Protein AF-A0A382BTF5-F1 (afdb_monomer_lite)

Foldseek 3Di:
DLVLLLCLLVVDAAAAEAQAPDDQVQQDWDAPDVLFIDRAHDQWDLDDQVVSCVSLVLVVLPWDWDFDQFAEWEDEPPLQIQTFGLDLLNSLVSCVVQPVQLSVLRLVVLVLLQLLLLLVSLVVVADDDPPPDCDPVNVVSCVSSVVSCVVPPPVSVVVNVVQQFDALVVVCVVRDDAFSVSQVLLCQLCPFHLDASRHTRSSVSSSVSCRVVNSRHSGTIGTAVGSNVVRVSSVVSSVVSNHHYHYSWAFQAQDDDPLFTQFTATVVGDTDGDRDDDDPDQLCCHVPGHHHPVSDDPVVVVVSVPDDDDGWKDKDKDKFLADDDRRPDDPVSQQYKYWHGSGSVLRVQQSVQLVVQHGHPRFTKIKHFSCVSHVSSHPPRITMMMMITTRHD

Structure (mmCIF, N/CA/C/O backbone):
data_AF-A0A382BTF5-F1
#
_entry.id   AF-A0A382BTF5-F1
#
loop_
_atom_site.group_PDB
_atom_site.id
_atom_site.type_symbol
_atom_site.label_atom_id
_atom_site.label_alt_id
_atom_site.label_comp_id
_atom_site.label_asym_id
_atom_site.label_entity_id
_atom_site.label_seq_id
_atom_site.pdbx_PDB_ins_code
_atom_site.Cartn_x
_atom_site.Cartn_y
_atom_site.Cartn_z
_atom_site.occupancy
_atom_site.B_iso_or_equiv
_atom_site.auth_seq_id
_atom_site.auth_comp_id
_atom_site.auth_asym_id
_atom_site.auth_atom_id
_atom_site.pdbx_PDB_model_num
ATOM 1 N N . MET A 1 1 ? -6.157 -2.955 14.596 1.00 91.81 1 MET A N 1
ATOM 2 C CA . MET A 1 1 ? -5.536 -4.179 15.160 1.00 91.81 1 MET A CA 1
ATOM 3 C C . MET A 1 1 ? -4.130 -3.952 15.722 1.00 91.81 1 MET A C 1
ATOM 5 O O . MET A 1 1 ? -3.915 -4.302 16.877 1.00 91.81 1 MET A O 1
ATOM 9 N N . VAL A 1 2 ? -3.204 -3.320 14.983 1.00 95.25 2 VAL A N 1
ATOM 10 C CA . VAL A 1 2 ? -1.860 -2.943 15.492 1.00 95.25 2 VAL A CA 1
ATOM 11 C C . VAL A 1 2 ? -1.941 -2.179 16.819 1.00 95.25 2 VAL A C 1
ATOM 13 O O . VAL A 1 2 ? -1.365 -2.612 17.810 1.00 95.25 2 VAL A O 1
ATOM 16 N N . THR A 1 3 ? -2.736 -1.106 16.882 1.00 95.75 3 THR A N 1
ATOM 17 C CA . THR A 1 3 ? -2.899 -0.311 18.111 1.00 95.75 3 THR A CA 1
ATOM 18 C C . THR A 1 3 ? -3.416 -1.135 19.289 1.00 95.75 3 THR A C 1
ATOM 20 O O . THR A 1 3 ? -2.867 -1.050 20.382 1.00 95.75 3 THR A O 1
ATOM 23 N N . ALA A 1 4 ? -4.438 -1.968 19.065 1.00 96.38 4 ALA A N 1
ATOM 24 C CA . ALA A 1 4 ? -4.999 -2.836 20.099 1.00 96.38 4 ALA A CA 1
ATOM 25 C C . ALA A 1 4 ? -3.953 -3.826 20.636 1.00 96.38 4 ALA A C 1
ATOM 27 O O . ALA A 1 4 ? -3.799 -3.963 21.845 1.00 96.38 4 ALA A O 1
ATOM 28 N N . SER A 1 5 ? -3.183 -4.434 19.731 1.00 96.25 5 SER A N 1
ATOM 29 C CA . SER A 1 5 ? -2.095 -5.363 20.052 1.00 96.25 5 SER A CA 1
ATOM 30 C C . SER A 1 5 ? -1.003 -4.705 20.893 1.00 96.25 5 SER A C 1
ATOM 32 O O . SER A 1 5 ? -0.577 -5.254 21.905 1.00 96.25 5 SER A O 1
ATOM 34 N N . ILE A 1 6 ? -0.572 -3.499 20.513 1.00 96.12 6 ILE A N 1
ATOM 35 C CA . ILE A 1 6 ? 0.440 -2.747 21.262 1.00 96.12 6 ILE A CA 1
ATOM 36 C C . ILE A 1 6 ? -0.094 -2.390 22.656 1.00 96.12 6 ILE A C 1
ATOM 38 O O . ILE A 1 6 ? 0.585 -2.634 23.650 1.00 96.12 6 ILE A O 1
ATOM 42 N N . LEU A 1 7 ? -1.319 -1.867 22.762 1.00 96.56 7 LEU A N 1
ATOM 43 C CA . LEU A 1 7 ? -1.925 -1.532 24.056 1.00 96.56 7 LEU A CA 1
ATOM 44 C C . LEU A 1 7 ? -2.069 -2.762 24.969 1.00 96.56 7 LEU A C 1
ATOM 46 O O . LEU A 1 7 ? -1.738 -2.667 26.152 1.00 96.56 7 LEU A O 1
ATOM 50 N N . GLY A 1 8 ? -2.501 -3.903 24.422 1.00 96.56 8 GLY A N 1
ATOM 51 C CA . GLY A 1 8 ? -2.577 -5.177 25.143 1.00 96.56 8 GLY A CA 1
ATOM 52 C C . GLY A 1 8 ? -1.206 -5.649 25.629 1.00 96.56 8 GLY A C 1
ATOM 53 O O . GLY A 1 8 ? -1.042 -5.956 26.807 1.00 96.56 8 GLY A O 1
ATOM 54 N N . LYS A 1 9 ? -0.174 -5.570 24.775 1.00 96.00 9 LYS A N 1
ATOM 55 C CA . LYS A 1 9 ? 1.223 -5.865 25.149 1.00 96.00 9 LYS A CA 1
ATOM 56 C C . LYS A 1 9 ? 1.710 -5.007 26.325 1.00 96.00 9 LYS A C 1
ATOM 58 O O . LYS A 1 9 ? 2.467 -5.487 27.162 1.00 96.00 9 LYS A O 1
ATOM 63 N N . TYR A 1 10 ? 1.263 -3.754 26.410 1.00 96.31 10 TYR A N 1
ATOM 64 C CA . TYR A 1 10 ? 1.541 -2.848 27.534 1.00 96.31 10 TYR A CA 1
ATOM 65 C C . TYR A 1 10 ? 0.554 -2.996 28.713 1.00 96.31 10 TYR A C 1
ATOM 67 O O . TYR A 1 10 ? 0.454 -2.103 29.559 1.00 96.31 10 TYR A O 1
ATOM 75 N N . GLY A 1 11 ? -0.179 -4.111 28.786 1.00 96.50 11 GLY A N 1
ATOM 76 C CA . GLY A 1 11 ? -1.021 -4.488 29.923 1.00 96.50 11 GLY A CA 1
ATOM 77 C C . GLY A 1 11 ? -2.346 -3.733 30.022 1.00 96.50 11 GLY A C 1
ATOM 78 O O . GLY A 1 11 ? -2.938 -3.674 31.100 1.00 96.50 11 GLY A O 1
ATOM 79 N N . LYS A 1 12 ? -2.819 -3.100 28.941 1.00 97.62 12 LYS A N 1
ATOM 80 C CA . LYS A 1 12 ? -4.156 -2.488 28.926 1.00 97.62 12 LYS A CA 1
ATOM 81 C C . LYS A 1 12 ? -5.213 -3.548 28.629 1.00 97.62 12 LYS A C 1
ATOM 83 O O . LYS A 1 12 ? -5.021 -4.382 27.753 1.00 97.62 12 LYS A O 1
ATOM 88 N N . LYS A 1 13 ? -6.361 -3.466 29.312 1.00 97.75 13 LYS A N 1
ATOM 89 C CA . LYS A 1 13 ? -7.564 -4.212 28.925 1.00 97.75 13 LYS A CA 1
ATOM 90 C C . LYS A 1 13 ? -8.137 -3.566 27.665 1.00 97.75 13 LYS A C 1
ATOM 92 O O . LYS A 1 13 ? -8.487 -2.387 27.697 1.00 97.75 13 LYS A O 1
ATOM 97 N N . VAL A 1 14 ? -8.188 -4.317 26.570 1.00 98.44 14 VAL A N 1
ATOM 98 C CA . VAL A 1 14 ? -8.596 -3.808 25.256 1.00 98.44 14 VAL A CA 1
ATOM 99 C C . VAL A 1 14 ? -9.674 -4.707 24.672 1.00 98.44 14 VAL A C 1
ATOM 101 O O . VAL A 1 14 ? -9.500 -5.921 24.622 1.00 98.44 14 VAL A O 1
ATOM 104 N N . LEU A 1 15 ? -10.741 -4.079 24.183 1.00 98.38 15 LEU A N 1
ATOM 105 C CA . LEU A 1 15 ? -11.733 -4.686 23.308 1.00 98.38 15 LEU A CA 1
ATOM 106 C C . LEU A 1 15 ? -11.584 -4.069 21.911 1.00 98.38 15 LEU A C 1
ATOM 108 O O . LEU A 1 15 ? -11.608 -2.845 21.767 1.00 98.38 15 LEU A O 1
ATOM 112 N N . LEU A 1 16 ? -11.412 -4.909 20.894 1.00 98.06 16 LEU A N 1
ATOM 113 C CA . LEU A 1 16 ? -11.471 -4.533 19.484 1.00 98.06 16 LEU A CA 1
ATOM 114 C C . LEU A 1 16 ? -12.834 -4.943 18.925 1.00 98.06 16 LEU A C 1
ATOM 116 O O . LEU A 1 16 ? -13.207 -6.111 19.003 1.00 98.06 16 LEU A O 1
ATOM 120 N N . ILE A 1 17 ? -13.543 -3.982 18.339 1.00 98.00 17 ILE A N 1
ATOM 121 C CA . ILE A 1 17 ? -14.877 -4.167 17.764 1.00 98.00 17 ILE A CA 1
ATOM 122 C C . ILE A 1 17 ? -14.762 -4.102 16.236 1.00 98.00 17 ILE A C 1
ATOM 124 O O . ILE A 1 17 ? -14.135 -3.184 15.706 1.00 98.00 17 ILE A O 1
ATOM 128 N N . GLU A 1 18 ? -15.334 -5.086 15.548 1.00 97.31 18 GLU A N 1
ATOM 129 C CA . GLU A 1 18 ? -15.355 -5.222 14.088 1.00 97.31 18 GLU A CA 1
ATOM 130 C C . GLU A 1 18 ? -16.800 -5.459 13.624 1.00 97.31 18 GLU A C 1
ATOM 132 O O . GLU A 1 18 ? -17.512 -6.300 14.184 1.00 97.31 18 GLU A O 1
ATOM 137 N N . SER A 1 19 ? -17.244 -4.710 12.612 1.00 96.94 19 SER A N 1
ATOM 138 C CA . SER A 1 19 ? -18.618 -4.806 12.107 1.00 96.94 19 SER A CA 1
ATOM 139 C C . SER A 1 19 ? -18.817 -6.050 11.249 1.00 96.94 19 SER A C 1
ATOM 141 O O . SER A 1 19 ? -19.874 -6.679 11.308 1.00 96.94 19 SER A O 1
ATOM 143 N N . ARG A 1 20 ? -17.794 -6.445 10.487 1.00 95.38 20 ARG A N 1
ATOM 144 C CA . ARG A 1 20 ? -17.797 -7.676 9.693 1.00 95.38 20 ARG A CA 1
ATOM 145 C C . ARG A 1 20 ? -17.702 -8.905 10.586 1.00 95.38 20 ARG A C 1
ATOM 147 O O . ARG A 1 20 ? -17.399 -8.824 11.774 1.00 95.38 20 ARG A O 1
ATOM 154 N N . ASP A 1 21 ? -17.960 -10.073 10.017 1.00 94.69 21 ASP A N 1
ATOM 155 C CA . ASP A 1 21 ? -17.804 -11.345 10.718 1.00 94.69 21 ASP A CA 1
ATOM 156 C C . ASP A 1 21 ? -16.354 -11.828 10.824 1.00 94.69 21 ASP A C 1
ATOM 158 O O . ASP A 1 21 ? -16.053 -12.643 11.700 1.00 94.69 21 ASP A O 1
ATOM 162 N N . SER A 1 22 ? -15.463 -11.272 10.006 1.00 92.62 22 SER A N 1
ATOM 163 C CA . SER A 1 22 ? -14.023 -11.503 10.029 1.00 92.62 22 SER A CA 1
ATOM 164 C C . SER A 1 22 ? -13.240 -10.195 10.161 1.00 92.62 22 SER A C 1
ATOM 166 O O . SER A 1 22 ? -13.696 -9.123 9.766 1.00 92.62 22 SER A O 1
ATOM 168 N N . VAL A 1 23 ? -12.011 -10.292 10.669 1.00 92.94 23 VAL A N 1
ATOM 169 C CA . VAL A 1 23 ? -11.057 -9.176 10.651 1.00 92.94 23 VAL A CA 1
ATOM 170 C C . VAL A 1 23 ? -10.366 -9.067 9.286 1.00 92.94 23 VAL A C 1
ATOM 172 O O . VAL A 1 23 ? -10.431 -9.974 8.459 1.00 92.94 23 VAL A O 1
ATOM 175 N N . GLY A 1 24 ? -9.666 -7.955 9.061 1.00 88.31 24 GLY A N 1
ATOM 176 C CA . GLY A 1 24 ? -8.710 -7.811 7.956 1.00 88.31 24 GLY A CA 1
ATOM 177 C C . GLY A 1 24 ? -8.897 -6.555 7.122 1.00 88.31 24 GLY A C 1
ATOM 178 O O . GLY A 1 24 ? -7.904 -5.990 6.669 1.00 88.31 24 GLY A O 1
ATOM 179 N N . GLY A 1 25 ? -10.123 -6.045 7.000 1.00 91.38 25 GLY A N 1
ATOM 180 C CA . GLY A 1 25 ? -10.398 -4.819 6.248 1.00 91.38 25 GLY A CA 1
ATOM 181 C C . GLY A 1 25 ? -9.789 -4.867 4.841 1.00 91.38 25 GLY A C 1
ATOM 182 O O . GLY A 1 25 ? -10.071 -5.768 4.060 1.00 91.38 25 GLY A O 1
ATOM 183 N N . LEU A 1 26 ? -8.902 -3.920 4.524 1.00 91.19 26 LEU A N 1
ATOM 184 C CA . LEU A 1 26 ? -8.222 -3.855 3.219 1.00 91.19 26 LEU A CA 1
ATOM 185 C C . LEU A 1 26 ? -7.151 -4.945 3.004 1.00 91.19 26 LEU A C 1
ATOM 187 O O . LEU A 1 26 ? -6.582 -5.037 1.916 1.00 91.19 26 LEU A O 1
ATOM 191 N N . ALA A 1 27 ? -6.846 -5.737 4.031 1.00 93.44 27 ALA A N 1
ATOM 192 C CA . ALA A 1 27 ? -5.962 -6.894 3.955 1.00 93.44 27 ALA A CA 1
ATOM 193 C C . ALA A 1 27 ? -6.744 -8.213 3.856 1.00 93.44 27 ALA A C 1
ATOM 195 O O . ALA A 1 27 ? -6.155 -9.261 4.045 1.00 93.44 27 ALA A O 1
ATOM 196 N N . SER A 1 28 ? -8.058 -8.204 3.621 1.00 93.44 28 SER A N 1
ATOM 197 C CA . SER A 1 28 ? -8.834 -9.443 3.502 1.00 93.44 28 SER A CA 1
ATOM 198 C C . SER A 1 28 ? -8.473 -10.247 2.244 1.00 93.44 28 SER A C 1
ATOM 200 O O . SER A 1 28 ? -8.294 -9.688 1.158 1.00 93.44 28 SER A O 1
ATOM 202 N N . THR A 1 29 ? -8.439 -11.572 2.403 1.00 95.44 29 THR A N 1
ATOM 203 C CA . THR A 1 29 ? -8.397 -12.558 1.317 1.00 95.44 29 THR A CA 1
ATOM 204 C C . THR A 1 29 ? -9.724 -13.309 1.311 1.00 95.44 29 THR A C 1
ATOM 206 O O . THR A 1 29 ? -10.142 -13.802 2.357 1.00 95.44 29 THR A O 1
ATOM 209 N N . GLU A 1 30 ? -10.387 -13.381 0.161 1.00 94.00 30 GLU A N 1
ATOM 210 C CA . GLU A 1 30 ? -11.733 -13.948 0.023 1.00 94.00 30 GLU A CA 1
ATOM 211 C C . GLU A 1 30 ? -11.825 -14.887 -1.176 1.00 94.00 30 GLU A C 1
ATOM 213 O O . GLU A 1 30 ? -11.065 -14.767 -2.136 1.00 94.00 30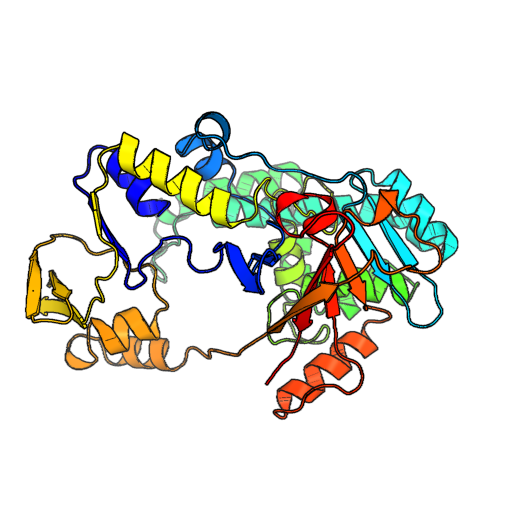 GLU A O 1
ATOM 218 N N . GLU A 1 31 ? -12.765 -15.827 -1.113 1.00 96.25 31 GLU A N 1
ATOM 219 C CA . GLU A 1 31 ? -13.134 -16.669 -2.246 1.00 96.25 31 GLU A CA 1
ATOM 220 C C . GLU A 1 31 ? -14.182 -15.939 -3.094 1.00 96.25 31 GLU A C 1
ATOM 222 O O . GLU A 1 31 ? -15.272 -15.637 -2.612 1.00 96.25 31 GLU A O 1
ATOM 227 N N . PHE A 1 32 ? -13.851 -15.630 -4.350 1.00 95.69 32 PHE A N 1
ATOM 228 C CA . PHE A 1 32 ? -14.731 -14.868 -5.250 1.00 95.69 32 PHE A CA 1
ATOM 229 C C . PHE A 1 32 ? -15.456 -15.753 -6.275 1.00 95.69 32 PHE A C 1
ATOM 231 O O . PHE A 1 32 ? -16.422 -15.323 -6.903 1.00 95.69 32 PHE A O 1
ATOM 238 N N . ALA A 1 33 ? -14.993 -16.991 -6.448 1.00 96.12 33 ALA A N 1
ATOM 239 C CA . ALA A 1 33 ? -15.629 -18.043 -7.234 1.00 96.12 33 ALA A CA 1
ATOM 240 C C . ALA A 1 33 ? -15.206 -19.413 -6.668 1.00 96.12 33 ALA A C 1
ATOM 242 O O . ALA A 1 33 ? -14.161 -19.476 -6.024 1.00 96.12 33 ALA A O 1
ATOM 243 N N . PRO A 1 34 ? -15.946 -20.512 -6.919 1.00 96.56 34 PRO A N 1
ATOM 244 C CA . PRO A 1 34 ? -15.634 -21.821 -6.341 1.00 96.56 34 PRO A CA 1
ATOM 245 C C . PRO A 1 34 ? -14.183 -22.269 -6.583 1.00 96.56 34 PRO A C 1
ATOM 247 O O . PRO A 1 34 ? -13.785 -22.530 -7.721 1.00 96.56 34 PRO A O 1
ATOM 250 N N . GLY A 1 35 ? -13.403 -22.367 -5.507 1.00 96.94 35 GLY A N 1
ATOM 251 C CA . GLY A 1 35 ? -11.984 -22.726 -5.515 1.00 96.94 35 GLY A CA 1
ATOM 252 C C . GLY A 1 35 ? -11.019 -21.597 -5.897 1.00 96.94 35 GLY A C 1
ATOM 253 O O . GLY A 1 35 ? -9.821 -21.857 -5.990 1.00 96.94 35 GLY A O 1
ATOM 254 N N . PHE A 1 36 ? -11.498 -20.369 -6.114 1.00 98.38 36 PHE A N 1
ATOM 255 C CA . PHE A 1 36 ? -10.682 -19.214 -6.496 1.00 98.38 36 PHE A CA 1
ATOM 256 C C . PHE A 1 36 ? -10.678 -18.135 -5.417 1.00 98.38 36 PHE A C 1
ATOM 258 O O . PHE A 1 36 ? -11.720 -17.568 -5.081 1.00 98.38 36 PHE A O 1
ATOM 265 N N . LYS A 1 37 ? -9.484 -17.789 -4.930 1.00 97.94 37 LYS A N 1
ATOM 266 C CA . LYS A 1 37 ? -9.281 -16.750 -3.915 1.00 97.94 37 LYS A CA 1
ATOM 267 C C . LYS A 1 37 ? -8.618 -15.512 -4.501 1.00 97.94 37 LYS A C 1
ATOM 269 O O . LYS A 1 37 ? -7.800 -15.598 -5.414 1.00 97.94 37 LYS A O 1
ATOM 274 N N . CYS A 1 38 ? -8.910 -14.355 -3.926 1.00 96.31 38 CYS A N 1
ATOM 275 C CA . CYS A 1 38 ? -8.203 -13.117 -4.209 1.00 96.31 38 CYS A CA 1
ATOM 276 C C . CYS A 1 38 ? -7.917 -12.337 -2.926 1.00 96.31 38 CYS A C 1
ATOM 278 O O . CYS A 1 38 ? -8.621 -12.457 -1.925 1.00 96.31 38 CYS A O 1
ATOM 280 N N . ASN A 1 39 ? -6.886 -11.495 -2.960 1.00 95.62 39 ASN A N 1
ATOM 281 C CA . ASN A 1 39 ? -6.787 -10.411 -1.992 1.00 95.62 39 ASN A CA 1
ATOM 282 C C . ASN A 1 39 ? -7.714 -9.293 -2.462 1.00 95.62 39 ASN A C 1
ATOM 284 O O . ASN A 1 39 ? -7.592 -8.861 -3.608 1.00 95.62 39 ASN A O 1
ATOM 288 N N . LEU A 1 40 ? -8.609 -8.792 -1.612 1.00 90.88 40 LEU A N 1
ATOM 289 C CA . LEU A 1 40 ? -9.630 -7.846 -2.071 1.00 90.88 40 LEU A CA 1
ATOM 290 C C . LEU A 1 40 ? -9.026 -6.546 -2.618 1.00 90.88 40 LEU A C 1
ATOM 292 O O . LEU A 1 40 ? -9.405 -6.082 -3.689 1.00 90.88 40 LEU A O 1
ATOM 296 N N . ILE A 1 41 ? -8.060 -5.959 -1.904 1.00 91.06 41 ILE A N 1
ATOM 297 C CA . ILE A 1 41 ? -7.582 -4.596 -2.196 1.00 91.06 41 ILE A CA 1
ATOM 298 C C . ILE A 1 41 ? -6.078 -4.529 -2.469 1.00 91.06 41 ILE A C 1
ATOM 300 O O . ILE A 1 41 ? -5.650 -3.786 -3.353 1.00 91.06 41 ILE A O 1
ATOM 304 N N . ASN A 1 42 ? -5.259 -5.256 -1.707 1.00 91.38 42 ASN A N 1
ATOM 305 C CA . ASN A 1 42 ? -3.799 -5.215 -1.818 1.00 91.38 42 ASN A CA 1
ATOM 306 C C . ASN A 1 42 ? -3.251 -6.617 -2.080 1.00 91.38 42 ASN A C 1
ATOM 308 O O . ASN A 1 42 ? -3.437 -7.499 -1.242 1.00 91.38 42 ASN A O 1
ATOM 312 N N . ASP A 1 43 ? -2.543 -6.805 -3.195 1.00 93.38 43 ASP A N 1
ATOM 313 C CA . ASP A 1 43 ? -1.802 -8.048 -3.464 1.00 93.38 43 ASP A CA 1
ATOM 314 C C . ASP A 1 43 ? -0.400 -8.040 -2.850 1.00 93.38 43 ASP A C 1
ATOM 316 O O . ASP A 1 43 ? 0.129 -9.087 -2.480 1.00 93.38 43 ASP A O 1
ATOM 320 N N . THR A 1 44 ? 0.181 -6.848 -2.703 1.00 94.06 44 THR A N 1
ATOM 321 C CA . THR A 1 44 ? 1.536 -6.644 -2.190 1.00 94.06 44 THR A CA 1
ATOM 322 C C . THR A 1 44 ? 1.553 -5.593 -1.092 1.00 94.06 44 THR A C 1
ATOM 324 O O . THR A 1 44 ? 0.759 -4.652 -1.105 1.00 94.06 44 THR A O 1
ATOM 327 N N . ILE A 1 45 ? 2.523 -5.700 -0.194 1.00 93.12 45 ILE A N 1
ATOM 328 C CA . ILE A 1 45 ? 2.848 -4.698 0.815 1.00 93.12 45 ILE A CA 1
ATOM 329 C C . ILE A 1 45 ? 4.122 -3.980 0.373 1.00 93.12 45 ILE A C 1
ATOM 331 O O . ILE A 1 45 ? 5.127 -4.638 0.115 1.00 93.12 45 ILE A O 1
ATOM 335 N N . LYS A 1 46 ? 4.083 -2.645 0.287 1.00 92.25 46 LYS A N 1
ATOM 336 C CA . LYS A 1 46 ? 5.256 -1.827 -0.072 1.00 92.25 46 LYS A CA 1
ATOM 337 C C . LYS A 1 46 ? 6.265 -1.760 1.073 1.00 92.25 46 LYS A C 1
ATOM 339 O O . LYS A 1 46 ? 7.434 -2.070 0.880 1.00 92.25 46 LYS A O 1
ATOM 344 N N . TRP A 1 47 ? 5.794 -1.440 2.277 1.00 92.75 47 TRP A N 1
ATOM 345 C CA . TRP A 1 47 ? 6.600 -1.441 3.495 1.00 92.75 47 TRP A CA 1
ATOM 346 C C . TRP A 1 47 ? 5.727 -1.640 4.742 1.00 92.75 47 TRP A C 1
ATOM 348 O O . TRP A 1 47 ? 4.520 -1.396 4.739 1.00 92.75 47 TRP A O 1
ATOM 358 N N . ILE A 1 48 ? 6.354 -2.108 5.821 1.00 91.06 48 ILE A N 1
ATOM 359 C CA . ILE A 1 48 ? 5.800 -2.119 7.180 1.00 91.06 48 ILE A CA 1
ATOM 360 C C . ILE A 1 48 ? 6.839 -1.435 8.054 1.00 91.06 48 ILE A C 1
ATOM 362 O O . ILE A 1 48 ? 8.010 -1.801 7.985 1.00 91.06 48 ILE A O 1
ATOM 366 N N . ASP A 1 49 ? 6.415 -0.490 8.895 1.00 92.00 49 ASP A N 1
ATOM 367 C CA . ASP A 1 49 ? 7.318 0.180 9.832 1.00 92.00 49 ASP A CA 1
ATOM 368 C C . ASP A 1 49 ? 8.129 -0.863 10.641 1.00 92.00 49 ASP A C 1
ATOM 370 O O . ASP A 1 49 ? 7.536 -1.691 11.356 1.00 92.00 49 ASP A O 1
ATOM 374 N N . PRO A 1 50 ? 9.476 -0.843 10.567 1.00 90.62 50 PRO A N 1
ATOM 375 C CA . PRO A 1 50 ? 10.331 -1.800 11.264 1.00 90.62 50 PRO A CA 1
ATOM 376 C C . PRO A 1 50 ? 10.101 -1.839 12.780 1.00 90.62 50 PRO A C 1
ATOM 378 O O . PRO A 1 50 ? 10.238 -2.894 13.408 1.00 90.62 50 PRO A O 1
ATOM 381 N N . ARG A 1 51 ? 9.700 -0.716 13.388 1.00 91.25 51 ARG A N 1
ATOM 382 C CA . ARG A 1 51 ? 9.367 -0.623 14.817 1.00 91.25 51 ARG A CA 1
ATOM 383 C C . ARG A 1 51 ? 8.113 -1.426 15.129 1.00 91.25 51 ARG A C 1
ATOM 385 O O . ARG A 1 51 ? 8.096 -2.142 16.127 1.00 91.25 51 ARG A O 1
ATOM 392 N N . VAL A 1 52 ? 7.095 -1.354 14.269 1.00 92.06 52 VAL A N 1
ATOM 393 C CA . VAL A 1 52 ? 5.862 -2.145 14.409 1.00 92.06 52 VAL A CA 1
ATOM 394 C C . VAL A 1 52 ? 6.169 -3.627 14.225 1.00 92.06 52 VAL A C 1
ATOM 396 O O . VAL A 1 52 ? 5.787 -4.431 15.076 1.00 92.06 52 VAL A O 1
ATOM 399 N N . LYS A 1 53 ? 6.930 -3.992 13.182 1.00 89.62 53 LYS A N 1
ATOM 400 C CA . LYS A 1 53 ? 7.344 -5.384 12.939 1.00 89.62 53 LYS A CA 1
ATOM 401 C C . LYS A 1 53 ? 8.096 -5.966 14.142 1.00 89.62 53 LYS A C 1
ATOM 403 O O . LYS A 1 53 ? 7.779 -7.068 14.580 1.00 89.62 53 LYS A O 1
ATOM 408 N N . LYS A 1 54 ? 9.026 -5.198 14.725 1.00 89.00 54 LYS A N 1
ATOM 409 C CA . LYS A 1 54 ? 9.778 -5.581 15.932 1.00 89.00 54 LYS A CA 1
ATOM 410 C C . LYS A 1 54 ? 8.897 -5.667 17.180 1.00 89.00 54 LYS A C 1
ATOM 412 O O . LYS A 1 54 ? 9.081 -6.560 18.000 1.00 89.00 54 LYS A O 1
ATOM 417 N N . GLN A 1 55 ? 7.959 -4.739 17.368 1.00 91.62 55 GLN A N 1
ATOM 418 C CA . GLN A 1 55 ? 7.091 -4.739 18.548 1.00 91.62 55 GLN A CA 1
ATOM 419 C C . GLN A 1 55 ? 6.084 -5.890 18.543 1.00 91.62 55 GLN A C 1
ATOM 421 O O . GLN A 1 55 ? 5.763 -6.394 19.621 1.00 91.62 55 GLN A O 1
ATOM 426 N N . LEU A 1 56 ? 5.596 -6.286 17.371 1.00 90.88 56 LEU A N 1
ATOM 427 C CA . LEU A 1 56 ? 4.574 -7.322 17.221 1.00 90.88 56 LEU A CA 1
ATOM 428 C C . LEU A 1 56 ? 5.143 -8.706 16.894 1.00 90.88 56 LEU A C 1
ATOM 430 O O . LEU A 1 56 ? 4.377 -9.653 16.800 1.00 90.88 56 LEU A O 1
ATOM 434 N N . ASP A 1 57 ? 6.461 -8.818 16.709 1.00 86.12 57 ASP A N 1
ATOM 435 C CA . ASP A 1 57 ? 7.167 -10.073 16.425 1.00 86.12 57 ASP A CA 1
ATOM 436 C C . ASP A 1 57 ? 6.459 -10.951 15.373 1.00 86.12 57 ASP A C 1
ATOM 438 O O . ASP A 1 57 ? 6.253 -12.152 15.543 1.00 86.12 57 ASP A O 1
ATOM 442 N N . LEU A 1 58 ? 6.016 -10.316 14.280 1.00 85.19 58 LEU A N 1
ATOM 443 C CA . LEU A 1 58 ? 5.079 -10.919 13.322 1.00 85.19 58 LEU A CA 1
ATOM 444 C C . LEU A 1 58 ? 5.603 -12.225 12.702 1.00 85.19 58 LEU A C 1
ATOM 446 O O . LEU A 1 58 ? 4.808 -13.096 12.355 1.00 85.19 58 LEU A O 1
ATOM 450 N N . GLY A 1 59 ? 6.927 -12.375 12.591 1.00 83.69 59 GLY A N 1
ATOM 451 C CA . GLY A 1 59 ? 7.561 -13.589 12.070 1.00 83.69 59 GLY A CA 1
ATOM 452 C C . GLY A 1 59 ? 7.295 -14.813 12.950 1.00 83.69 59 GLY A C 1
ATOM 453 O O . GLY A 1 59 ? 6.883 -15.851 12.440 1.00 83.69 59 GLY A O 1
ATOM 454 N N . THR A 1 60 ? 7.422 -14.677 14.273 1.00 87.88 60 THR A N 1
ATOM 455 C CA . THR A 1 60 ? 7.136 -15.760 15.234 1.00 87.88 60 THR A CA 1
ATOM 456 C C . THR A 1 60 ? 5.672 -16.204 15.191 1.00 87.88 60 THR A C 1
ATOM 458 O O . THR A 1 60 ? 5.360 -17.359 15.469 1.00 87.88 60 THR A O 1
ATOM 461 N N . TYR A 1 61 ? 4.764 -15.311 14.791 1.00 86.12 61 TYR A N 1
ATOM 462 C CA . TYR A 1 61 ? 3.334 -15.603 14.652 1.00 86.12 61 TYR A CA 1
ATOM 463 C C . TYR A 1 61 ? 2.936 -16.126 13.260 1.00 86.12 61 TYR A C 1
ATOM 465 O O . TYR A 1 61 ? 1.745 -16.323 12.998 1.00 86.12 61 TYR A O 1
ATOM 473 N N . GLY A 1 62 ? 3.917 -16.416 12.398 1.00 85.94 62 GLY A N 1
ATOM 474 C CA . GLY A 1 62 ? 3.719 -17.109 11.125 1.00 85.94 62 GLY A CA 1
ATOM 475 C C . GLY A 1 62 ? 3.515 -16.202 9.911 1.00 85.94 62 GLY A C 1
ATOM 476 O O . GLY A 1 62 ? 3.079 -16.696 8.871 1.00 85.94 62 GLY A O 1
ATOM 477 N N . LEU A 1 63 ? 3.822 -14.902 10.008 1.00 91.88 63 LEU A N 1
ATOM 478 C CA . LEU A 1 63 ? 3.845 -14.038 8.828 1.00 91.88 63 LEU A CA 1
ATOM 479 C C . LEU A 1 63 ? 5.073 -14.353 7.973 1.00 91.88 63 LEU A C 1
ATOM 481 O O . LEU A 1 63 ? 6.196 -13.985 8.322 1.00 91.88 63 LEU A O 1
ATOM 485 N N . GLU A 1 64 ? 4.839 -14.954 6.813 1.00 93.50 64 GLU A N 1
ATOM 486 C CA . GLU A 1 64 ? 5.863 -15.162 5.795 1.00 93.50 64 GLU A CA 1
ATOM 487 C C . GLU A 1 64 ? 5.664 -14.179 4.636 1.00 93.50 64 GLU A C 1
ATOM 489 O O . GLU A 1 64 ? 4.627 -14.170 3.967 1.00 93.50 64 GLU A O 1
ATOM 494 N N . MET A 1 65 ? 6.675 -13.338 4.415 1.00 93.12 65 MET A N 1
ATOM 495 C CA . MET A 1 65 ? 6.714 -12.384 3.309 1.00 93.12 65 MET A CA 1
ATOM 496 C C . MET A 1 65 ? 7.579 -12.961 2.189 1.00 93.12 65 MET A C 1
ATOM 498 O O . MET A 1 65 ? 8.771 -13.195 2.383 1.00 93.12 65 MET A O 1
ATOM 502 N N . VAL A 1 66 ? 6.987 -13.160 1.017 1.00 93.81 66 VAL A N 1
ATOM 503 C CA . VAL A 1 66 ? 7.686 -13.578 -0.198 1.00 93.81 66 VAL A CA 1
ATOM 504 C C . VAL A 1 66 ? 8.094 -12.325 -0.957 1.00 93.81 66 VAL A C 1
ATOM 506 O O . VAL A 1 66 ? 7.256 -11.496 -1.310 1.00 93.81 66 VAL A O 1
ATOM 509 N N . THR A 1 67 ? 9.392 -12.173 -1.188 1.00 92.12 67 THR A N 1
ATOM 510 C CA . THR A 1 67 ? 9.949 -10.998 -1.861 1.00 92.12 67 THR A CA 1
ATOM 511 C C . THR A 1 67 ? 10.649 -11.465 -3.130 1.00 92.12 67 THR A C 1
ATOM 513 O O . THR A 1 67 ? 11.701 -12.090 -3.010 1.00 92.12 67 THR A O 1
ATOM 516 N N . PRO A 1 68 ? 10.069 -11.241 -4.320 1.00 92.12 68 PRO A N 1
ATOM 517 C CA . PRO A 1 68 ? 10.676 -11.696 -5.562 1.00 92.12 68 PRO A CA 1
ATOM 518 C C . PRO A 1 68 ? 11.908 -10.851 -5.905 1.00 92.12 68 PRO A C 1
ATOM 520 O O . PRO A 1 68 ? 11.958 -9.656 -5.604 1.00 92.12 68 PRO A O 1
ATOM 523 N N . ASP A 1 69 ? 12.891 -11.471 -6.560 1.00 95.56 69 ASP A N 1
ATOM 524 C CA . ASP A 1 69 ? 14.056 -10.751 -7.084 1.00 95.56 69 ASP A CA 1
ATOM 525 C C . ASP A 1 69 ? 13.666 -9.831 -8.246 1.00 95.56 69 ASP A C 1
ATOM 527 O O . ASP A 1 69 ? 14.146 -8.702 -8.314 1.00 95.56 69 ASP A O 1
ATOM 531 N N . LEU A 1 70 ? 12.759 -10.289 -9.115 1.00 97.50 70 LEU A N 1
ATOM 532 C CA . LEU A 1 70 ? 12.073 -9.487 -10.129 1.00 97.50 70 LEU A CA 1
ATOM 533 C C . LEU A 1 70 ? 10.828 -8.849 -9.501 1.00 97.50 70 LEU A C 1
ATOM 535 O O . LEU A 1 70 ? 9.815 -9.520 -9.290 1.00 97.50 70 LEU A O 1
ATOM 539 N N . VAL A 1 71 ? 10.902 -7.563 -9.169 1.00 96.44 71 VAL A N 1
ATOM 540 C CA . VAL A 1 71 ? 9.871 -6.871 -8.380 1.00 96.44 71 VAL A CA 1
ATOM 541 C C . VAL A 1 71 ? 8.714 -6.348 -9.223 1.00 96.44 71 VAL A C 1
ATOM 543 O O . VAL A 1 71 ? 7.581 -6.343 -8.738 1.00 96.44 71 VAL A O 1
ATOM 546 N N . GLN A 1 72 ? 8.983 -5.933 -10.464 1.00 98.00 72 GLN A N 1
ATOM 547 C CA . GLN A 1 72 ? 7.959 -5.448 -11.385 1.00 98.00 72 GLN A CA 1
ATOM 548 C C . GLN A 1 72 ? 8.406 -5.573 -12.848 1.00 98.00 72 GLN A C 1
ATOM 550 O O . GLN A 1 72 ? 9.582 -5.395 -13.152 1.00 98.00 72 GLN A O 1
ATOM 555 N N . ILE A 1 73 ? 7.466 -5.812 -13.761 1.00 98.25 73 ILE A N 1
ATOM 556 C CA . ILE A 1 73 ? 7.642 -5.645 -15.207 1.00 98.25 73 ILE A CA 1
ATOM 557 C C . ILE A 1 73 ? 6.714 -4.518 -15.675 1.00 98.25 73 ILE A C 1
ATOM 559 O O . ILE A 1 73 ? 5.490 -4.633 -15.578 1.00 98.25 73 ILE A O 1
ATOM 563 N N . ALA A 1 74 ? 7.290 -3.438 -16.199 1.00 98.12 74 ALA A N 1
ATOM 564 C CA . ALA A 1 74 ? 6.537 -2.387 -16.873 1.00 98.12 74 ALA A CA 1
ATOM 565 C C . ALA A 1 74 ? 6.417 -2.713 -18.362 1.00 98.12 74 ALA A C 1
ATOM 567 O O . ALA A 1 74 ? 7.427 -2.868 -19.046 1.00 98.12 74 ALA A O 1
ATOM 568 N N . LEU A 1 75 ? 5.182 -2.834 -18.833 1.00 96.88 75 LEU A N 1
ATOM 569 C CA . LEU A 1 75 ? 4.812 -3.179 -20.197 1.00 96.88 75 LEU A CA 1
ATOM 570 C C . LEU A 1 75 ? 4.524 -1.911 -21.002 1.00 96.88 75 LEU A C 1
ATOM 572 O O . LEU A 1 75 ? 3.851 -0.992 -20.518 1.00 96.88 75 LEU A O 1
ATOM 576 N N . ASP A 1 76 ? 5.003 -1.912 -22.239 1.00 91.25 76 ASP A N 1
ATOM 577 C CA . ASP A 1 76 ? 4.605 -0.977 -23.285 1.00 91.25 76 ASP A CA 1
ATOM 578 C C . ASP A 1 76 ? 3.457 -1.564 -24.133 1.00 91.25 76 ASP A C 1
ATOM 580 O O . ASP A 1 76 ? 3.002 -2.691 -23.926 1.00 91.25 76 ASP A O 1
ATOM 584 N N . THR A 1 77 ? 2.995 -0.794 -25.111 1.00 84.06 77 THR A N 1
ATOM 585 C CA . THR A 1 77 ? 1.989 -1.161 -26.111 1.00 84.06 77 THR A CA 1
ATOM 586 C C . THR A 1 77 ? 2.551 -1.976 -27.286 1.00 84.06 77 THR A C 1
ATOM 588 O O . THR A 1 77 ? 1.790 -2.705 -27.918 1.00 84.06 77 THR A O 1
ATOM 591 N N . ASP A 1 78 ? 3.870 -1.947 -27.523 1.00 85.75 78 ASP A N 1
ATOM 592 C CA . ASP A 1 78 ? 4.546 -2.597 -28.664 1.00 85.75 78 ASP A CA 1
ATOM 593 C C . ASP A 1 78 ? 5.330 -3.876 -28.286 1.00 85.75 78 ASP A C 1
ATOM 595 O O . ASP A 1 78 ? 6.415 -4.153 -28.805 1.00 85.75 78 ASP A O 1
ATOM 599 N N . ASP A 1 79 ? 4.802 -4.674 -27.349 1.00 84.00 79 ASP A N 1
ATOM 600 C CA . ASP A 1 79 ? 5.431 -5.902 -26.817 1.00 84.00 79 ASP A CA 1
ATOM 601 C C . ASP A 1 79 ? 6.823 -5.697 -26.174 1.00 84.00 79 ASP A C 1
ATOM 603 O O . ASP A 1 79 ? 7.568 -6.657 -25.946 1.00 84.00 79 ASP A O 1
ATOM 607 N N . GLN A 1 80 ? 7.183 -4.449 -25.879 1.00 92.38 80 GLN A N 1
ATOM 608 C CA . GLN A 1 80 ? 8.389 -4.078 -25.147 1.00 92.38 80 GLN A CA 1
ATOM 609 C C . GLN A 1 80 ? 8.121 -4.017 -23.645 1.00 92.38 80 GLN A C 1
ATOM 611 O O . GLN A 1 80 ? 6.989 -3.816 -23.200 1.00 92.38 80 GLN A O 1
ATOM 616 N N . HIS A 1 81 ? 9.173 -4.192 -22.847 1.00 97.19 81 HIS A N 1
ATOM 617 C CA . HIS A 1 81 ? 9.064 -4.075 -21.399 1.00 97.19 81 HIS A CA 1
ATOM 618 C C . HIS A 1 81 ? 10.385 -3.691 -20.725 1.00 97.19 81 HIS A C 1
ATOM 620 O O . HIS A 1 81 ? 11.472 -3.902 -21.271 1.00 97.19 81 HIS A O 1
ATOM 626 N N . ILE A 1 82 ? 10.281 -3.167 -19.502 1.00 98.25 82 ILE A N 1
ATOM 627 C CA . ILE A 1 82 ? 11.398 -2.989 -18.568 1.00 98.25 82 ILE A CA 1
ATOM 628 C C . ILE A 1 82 ? 11.139 -3.853 -17.338 1.00 98.25 82 ILE A C 1
ATOM 630 O O . ILE A 1 82 ? 10.090 -3.761 -16.701 1.00 98.25 82 ILE A O 1
ATOM 634 N N . SER A 1 83 ? 12.117 -4.686 -17.000 1.00 98.38 83 SER A N 1
ATOM 635 C CA . SER A 1 83 ? 12.124 -5.516 -15.802 1.00 98.38 83 SER A CA 1
ATOM 636 C C . SER A 1 83 ? 12.884 -4.812 -14.677 1.00 98.38 83 SER A C 1
ATOM 638 O O . SER A 1 83 ? 14.072 -4.509 -14.804 1.00 98.38 83 SER A O 1
ATOM 640 N N . PHE A 1 84 ? 12.207 -4.585 -13.557 1.00 98.50 84 PHE A N 1
ATOM 641 C CA . PHE A 1 84 ? 12.773 -4.028 -12.337 1.00 98.50 84 PHE A CA 1
ATOM 642 C C . PHE A 1 84 ? 13.121 -5.150 -11.370 1.00 98.50 84 PHE A C 1
ATOM 644 O O . PHE A 1 84 ? 12.278 -5.972 -11.015 1.00 98.50 84 PHE A O 1
ATOM 651 N N . TYR A 1 85 ? 14.360 -5.147 -10.904 1.00 98.38 85 TYR A N 1
ATOM 652 C CA . TYR A 1 85 ? 14.906 -6.115 -9.968 1.00 98.38 85 TYR A CA 1
ATOM 653 C C . TYR A 1 85 ? 15.310 -5.448 -8.654 1.00 98.38 85 TYR A C 1
ATOM 655 O O . TYR A 1 85 ? 15.587 -4.247 -8.596 1.00 98.38 85 TYR A O 1
ATOM 663 N N . ARG A 1 86 ? 15.439 -6.259 -7.601 1.00 97.31 86 ARG A N 1
ATOM 664 C CA . ARG A 1 86 ? 16.075 -5.841 -6.341 1.00 97.31 86 ARG A CA 1
ATOM 665 C C . ARG A 1 86 ? 17.532 -5.436 -6.547 1.00 97.31 86 ARG A C 1
ATOM 667 O O . ARG A 1 86 ? 18.026 -4.530 -5.886 1.00 97.31 86 ARG A O 1
ATOM 674 N N . ASN A 1 87 ? 18.226 -6.112 -7.460 1.00 97.75 87 ASN A N 1
ATOM 675 C CA . ASN A 1 87 ? 19.584 -5.759 -7.833 1.00 97.75 87 ASN A CA 1
ATOM 676 C C . ASN A 1 87 ? 19.568 -4.640 -8.886 1.00 97.75 87 ASN A C 1
ATOM 678 O O . ASN A 1 87 ? 19.121 -4.840 -10.017 1.00 97.75 87 ASN A O 1
ATOM 682 N N . ALA A 1 88 ? 20.119 -3.480 -8.532 1.00 97.88 88 ALA A N 1
ATOM 683 C CA . ALA A 1 88 ? 20.157 -2.321 -9.417 1.00 97.88 88 ALA A CA 1
ATOM 684 C C . ALA A 1 88 ? 20.935 -2.559 -10.728 1.00 97.88 88 ALA A C 1
ATOM 686 O O . ALA A 1 88 ? 20.585 -1.955 -11.736 1.00 97.88 88 ALA A O 1
ATOM 687 N N . ASP A 1 89 ? 21.946 -3.439 -10.752 1.00 98.44 89 ASP A N 1
ATOM 688 C CA . ASP A 1 89 ? 22.653 -3.805 -11.991 1.00 98.44 89 ASP A CA 1
ATOM 689 C C . ASP A 1 89 ? 21.758 -4.575 -12.962 1.00 98.44 89 ASP A C 1
ATOM 691 O O . ASP A 1 89 ? 21.818 -4.346 -14.167 1.00 98.44 89 ASP A O 1
ATOM 695 N N . GLN A 1 90 ? 20.901 -5.464 -12.453 1.00 98.50 90 GLN A N 1
ATOM 696 C CA . GLN A 1 90 ? 19.969 -6.212 -13.299 1.00 98.50 90 GLN A CA 1
ATOM 697 C C . GLN A 1 90 ? 18.897 -5.289 -13.885 1.00 98.50 90 GLN A C 1
ATOM 699 O O . GLN A 1 90 ? 18.573 -5.398 -15.066 1.00 98.50 90 GLN A O 1
ATOM 704 N N . THR A 1 91 ? 18.399 -4.333 -13.095 1.00 98.69 91 THR A N 1
ATOM 705 C CA . THR 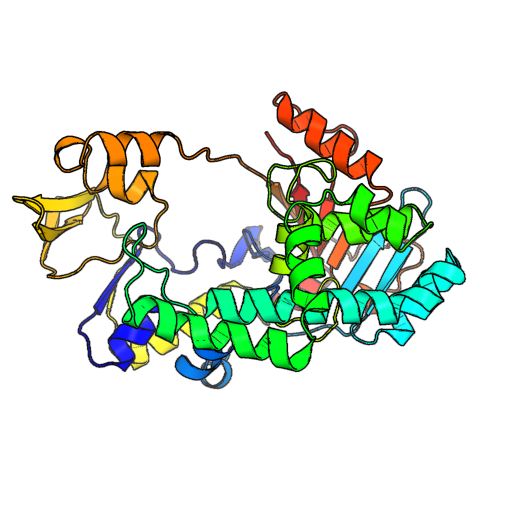A 1 91 ? 17.481 -3.301 -13.598 1.00 98.69 91 THR A CA 1
ATOM 706 C C . THR A 1 91 ? 18.159 -2.418 -14.642 1.00 98.69 91 THR A C 1
ATOM 708 O O . THR A 1 91 ? 17.603 -2.219 -15.717 1.00 98.69 91 THR A O 1
ATOM 711 N N . ALA A 1 92 ? 19.386 -1.952 -14.385 1.00 98.75 92 ALA A N 1
ATOM 712 C CA . ALA A 1 92 ? 20.154 -1.174 -15.357 1.00 98.75 92 ALA A CA 1
ATOM 713 C C . ALA A 1 92 ? 20.369 -1.947 -16.672 1.00 98.75 92 ALA A C 1
ATOM 715 O O . ALA A 1 92 ? 20.200 -1.376 -17.745 1.00 98.75 92 ALA A O 1
ATOM 716 N N . ALA A 1 93 ? 20.656 -3.252 -16.605 1.00 98.62 93 ALA A N 1
ATOM 717 C CA . ALA A 1 93 ? 20.777 -4.107 -17.788 1.00 98.62 93 ALA A CA 1
ATOM 718 C C . ALA A 1 93 ? 19.450 -4.266 -18.555 1.00 98.62 93 ALA A C 1
ATOM 720 O O . ALA A 1 93 ? 19.449 -4.334 -19.783 1.00 98.62 93 ALA A O 1
ATOM 721 N N . SER A 1 94 ? 18.306 -4.293 -17.861 1.00 98.31 94 SER A N 1
ATOM 722 C CA . SER A 1 94 ? 17.002 -4.260 -18.535 1.00 98.31 94 SER A CA 1
ATOM 723 C C . SER A 1 94 ? 16.730 -2.903 -19.189 1.00 98.31 94 SER A C 1
ATOM 725 O O . SER A 1 94 ? 16.130 -2.862 -20.260 1.00 98.31 94 SER A O 1
ATOM 727 N N . ILE A 1 95 ? 17.158 -1.805 -18.562 1.00 98.75 95 ILE A N 1
ATOM 728 C CA . ILE A 1 95 ? 17.000 -0.445 -19.093 1.00 98.75 95 ILE A CA 1
ATOM 729 C C . ILE A 1 95 ? 17.895 -0.224 -20.319 1.00 98.75 95 ILE A C 1
ATOM 731 O O . ILE A 1 95 ? 17.460 0.441 -21.255 1.00 98.75 95 ILE A O 1
ATOM 735 N N . SER A 1 96 ? 19.100 -0.809 -20.375 1.00 98.44 96 SER A N 1
ATOM 736 C CA . SER A 1 96 ? 20.039 -0.600 -21.494 1.00 98.44 96 SER A CA 1
ATOM 737 C C . SER A 1 96 ? 19.522 -1.102 -22.843 1.00 98.44 96 SER A C 1
ATOM 739 O O . SER A 1 96 ? 20.014 -0.679 -23.880 1.00 98.44 96 SER A O 1
ATOM 741 N N . ILE A 1 97 ? 18.502 -1.967 -22.846 1.00 96.25 97 ILE A N 1
ATOM 742 C CA . ILE A 1 97 ? 17.792 -2.372 -24.070 1.00 96.25 97 ILE A CA 1
ATOM 743 C C . ILE A 1 97 ? 17.092 -1.162 -24.722 1.00 96.25 97 ILE A C 1
ATOM 745 O O . ILE A 1 97 ? 16.959 -1.117 -25.942 1.00 96.25 97 ILE A O 1
ATOM 749 N N . HIS A 1 98 ? 16.689 -0.176 -23.912 1.00 96.69 98 HIS A N 1
ATOM 750 C CA . HIS A 1 98 ? 15.936 1.016 -24.318 1.00 96.69 98 HIS A CA 1
ATOM 751 C C . HIS A 1 98 ? 16.787 2.290 -24.328 1.00 96.69 98 HIS A C 1
ATOM 753 O O . HIS A 1 98 ? 16.631 3.121 -25.217 1.00 96.69 98 HIS A O 1
ATOM 759 N N . SER A 1 99 ? 17.689 2.463 -23.353 1.00 98.38 99 SER A N 1
ATOM 760 C CA . SER A 1 99 ? 18.668 3.558 -23.331 1.00 98.38 99 SER A CA 1
ATOM 761 C C . SER A 1 99 ? 19.895 3.213 -22.481 1.00 98.38 99 SER A C 1
ATOM 763 O O . SER A 1 99 ? 19.817 3.024 -21.265 1.00 98.38 99 SER A O 1
ATOM 765 N N . ASP A 1 100 ? 21.071 3.219 -23.114 1.00 98.56 100 ASP A N 1
ATOM 766 C CA . ASP A 1 100 ? 22.367 3.069 -22.438 1.00 98.56 100 ASP A CA 1
ATOM 767 C C . ASP A 1 100 ? 22.662 4.206 -21.452 1.00 98.56 100 ASP A C 1
ATOM 769 O O . ASP A 1 100 ? 23.407 4.029 -20.484 1.00 98.56 100 ASP A O 1
ATOM 773 N N . LYS A 1 101 ? 22.141 5.406 -21.724 1.00 98.56 101 LYS A N 1
ATOM 774 C CA . LYS A 1 101 ? 22.347 6.582 -20.876 1.00 98.56 101 LYS A CA 1
ATOM 775 C C . LYS A 1 101 ? 21.542 6.446 -19.589 1.00 98.56 101 LYS A C 1
ATOM 777 O O . LYS A 1 101 ? 22.112 6.595 -18.508 1.00 98.56 101 LYS A O 1
ATOM 782 N N . ASP A 1 102 ? 20.271 6.075 -19.704 1.00 98.75 102 ASP A N 1
ATOM 783 C CA . ASP A 1 102 ? 19.388 5.873 -18.554 1.00 98.75 102 ASP A CA 1
ATOM 784 C C . ASP A 1 102 ? 19.872 4.707 -17.682 1.00 98.75 102 ASP A C 1
ATOM 786 O O . ASP A 1 102 ? 19.898 4.806 -16.454 1.00 98.75 102 ASP A O 1
ATOM 790 N N . ALA A 1 103 ? 20.364 3.631 -18.307 1.00 98.81 103 ALA A N 1
ATOM 791 C CA . ALA A 1 103 ? 20.962 2.500 -17.601 1.00 98.81 103 ALA A CA 1
ATOM 792 C C . ALA A 1 103 ? 22.158 2.916 -16.728 1.00 98.81 103 ALA A C 1
ATOM 794 O O . ALA A 1 103 ? 22.290 2.461 -15.590 1.00 98.81 103 ALA A O 1
ATOM 795 N N . LYS A 1 104 ? 23.017 3.815 -17.231 1.00 98.69 104 LYS A N 1
ATOM 796 C CA . LYS A 1 104 ? 24.162 4.351 -16.473 1.00 98.69 104 LYS A CA 1
ATOM 797 C C . LYS A 1 104 ? 23.722 5.247 -15.314 1.00 98.69 104 LYS A C 1
ATOM 799 O O . LYS A 1 104 ? 24.381 5.239 -14.277 1.00 98.69 104 LYS A O 1
ATOM 804 N N . ALA A 1 105 ? 22.624 5.986 -15.477 1.00 98.69 105 ALA A N 1
ATOM 805 C CA . ALA A 1 105 ? 22.079 6.875 -14.451 1.00 98.69 105 ALA A CA 1
ATOM 806 C C . ALA A 1 105 ? 21.304 6.128 -13.348 1.00 98.69 105 ALA A C 1
ATOM 808 O O . ALA A 1 105 ? 21.212 6.618 -12.222 1.00 98.69 105 ALA A O 1
ATOM 809 N N . TRP A 1 106 ? 20.781 4.931 -13.638 1.00 98.69 106 TRP A N 1
ATOM 810 C CA . TRP A 1 106 ? 19.837 4.214 -12.774 1.00 98.69 106 TRP A CA 1
ATOM 811 C C . TRP A 1 106 ? 20.291 4.066 -11.316 1.00 98.69 106 TRP A C 1
ATOM 813 O O . TRP A 1 106 ? 19.545 4.387 -10.394 1.00 98.69 106 TRP A O 1
ATOM 823 N N . LYS A 1 107 ? 21.532 3.622 -11.086 1.00 98.38 107 LYS A N 1
ATOM 824 C CA . LYS A 1 107 ? 22.064 3.434 -9.724 1.00 98.38 107 LYS A CA 1
ATOM 825 C C . LYS A 1 107 ? 22.152 4.736 -8.935 1.00 98.38 107 LYS A C 1
ATOM 827 O O . LYS A 1 107 ? 21.892 4.753 -7.732 1.00 98.38 107 LYS A O 1
ATOM 832 N N . GLU A 1 108 ? 22.566 5.814 -9.595 1.00 98.38 108 GLU A N 1
ATOM 833 C CA . GLU A 1 108 ? 22.655 7.126 -8.962 1.00 98.38 108 GLU A CA 1
ATOM 834 C C . GLU A 1 108 ? 21.257 7.641 -8.618 1.00 98.38 108 GLU A C 1
ATOM 836 O O . GLU A 1 108 ? 21.041 8.088 -7.493 1.00 98.38 108 GLU A O 1
ATOM 841 N N . PHE A 1 109 ? 20.292 7.458 -9.522 1.00 98.56 109 PHE A N 1
ATOM 842 C CA . PHE A 1 109 ? 18.890 7.785 -9.282 1.00 98.56 109 PHE A CA 1
ATOM 843 C C . PHE A 1 109 ? 18.306 7.020 -8.086 1.00 98.56 109 PHE A C 1
ATOM 845 O O . PHE A 1 109 ? 17.735 7.634 -7.186 1.00 98.56 109 PHE A O 1
ATOM 852 N N . THR A 1 110 ? 18.475 5.695 -8.007 1.00 98.19 110 THR A N 1
ATOM 853 C CA . THR A 1 110 ? 17.926 4.915 -6.882 1.00 98.19 110 THR A CA 1
ATOM 854 C C . THR A 1 110 ? 18.544 5.318 -5.546 1.00 98.19 110 THR A C 1
ATOM 856 O O . THR A 1 110 ? 17.831 5.413 -4.550 1.00 98.19 110 THR A O 1
ATOM 859 N N . ASN A 1 111 ? 19.846 5.626 -5.525 1.00 97.25 111 ASN A N 1
ATOM 860 C CA . ASN A 1 111 ? 20.515 6.142 -4.329 1.00 97.25 111 ASN A CA 1
ATOM 861 C C . ASN A 1 111 ? 20.030 7.552 -3.969 1.00 97.25 111 ASN A C 1
ATOM 863 O O . ASN A 1 111 ? 19.876 7.868 -2.792 1.00 97.25 111 ASN A O 1
ATOM 867 N N . TYR A 1 112 ? 19.788 8.406 -4.967 1.00 97.62 112 TYR A N 1
ATOM 868 C CA . TYR A 1 112 ? 19.219 9.734 -4.760 1.00 97.62 112 TYR A CA 1
ATOM 869 C C . TYR A 1 112 ? 17.853 9.634 -4.077 1.00 97.62 112 TYR A C 1
ATOM 871 O O . TYR A 1 112 ? 17.655 10.250 -3.032 1.00 97.62 112 TYR A O 1
ATOM 879 N N . ILE A 1 113 ? 16.954 8.797 -4.601 1.00 97.94 113 ILE A N 1
ATOM 880 C CA . ILE A 1 113 ? 15.631 8.562 -4.013 1.00 97.94 113 ILE A CA 1
ATOM 881 C C . ILE A 1 113 ? 15.746 8.002 -2.591 1.00 97.94 113 ILE A C 1
ATOM 883 O O . ILE A 1 113 ? 15.142 8.566 -1.680 1.00 97.94 113 ILE A O 1
ATOM 887 N N . ASP A 1 114 ? 16.560 6.968 -2.368 1.00 96.50 114 ASP A N 1
ATOM 888 C CA . ASP A 1 114 ? 16.763 6.362 -1.043 1.00 96.50 114 ASP A CA 1
ATOM 889 C C . ASP A 1 114 ? 17.316 7.364 -0.010 1.00 96.50 114 ASP A C 1
ATOM 891 O O . ASP A 1 114 ? 16.889 7.427 1.145 1.00 96.50 114 ASP A O 1
ATOM 895 N N . ASN A 1 115 ? 18.218 8.256 -0.418 1.00 96.12 115 ASN A N 1
ATOM 896 C CA . ASN A 1 115 ? 18.707 9.312 0.467 1.00 96.12 115 ASN A CA 1
ATOM 897 C C . ASN A 1 115 ? 17.580 10.255 0.921 1.00 96.12 115 ASN A C 1
ATOM 899 O O . ASN A 1 115 ? 17.565 10.677 2.081 1.00 96.12 115 ASN A O 1
ATOM 903 N N . LEU A 1 116 ? 16.621 10.557 0.041 1.00 97.06 116 LEU A N 1
ATOM 904 C CA . LEU A 1 116 ? 15.470 11.399 0.369 1.00 97.06 116 LEU A CA 1
ATOM 905 C C . LEU A 1 116 ? 14.449 10.673 1.255 1.00 97.06 116 LEU A C 1
ATOM 907 O O . LEU A 1 116 ? 13.899 11.289 2.174 1.00 97.06 116 LEU A O 1
ATOM 911 N N . THR A 1 117 ? 14.216 9.374 1.049 1.00 96.56 117 THR A N 1
ATOM 912 C CA . THR A 1 117 ? 13.252 8.601 1.855 1.00 96.56 117 THR A CA 1
ATOM 913 C C . THR A 1 117 ? 13.656 8.517 3.325 1.00 96.56 117 THR A C 1
ATOM 915 O O . THR A 1 117 ? 12.779 8.597 4.184 1.00 96.56 117 THR A O 1
ATOM 918 N N . HIS A 1 118 ? 14.954 8.513 3.650 1.00 95.12 118 HIS A N 1
ATOM 919 C CA . HIS A 1 118 ? 15.448 8.571 5.035 1.00 95.12 118 HIS A CA 1
ATOM 920 C C . HIS A 1 118 ? 14.896 9.759 5.850 1.00 95.12 118 HIS A C 1
ATOM 922 O O . HIS A 1 118 ? 14.778 9.680 7.079 1.00 95.12 118 HIS A O 1
ATOM 928 N N . PHE A 1 119 ? 14.556 10.878 5.199 1.00 94.75 119 PHE A N 1
ATOM 929 C CA . PHE A 1 119 ? 13.897 11.997 5.873 1.00 94.75 119 PHE A CA 1
ATOM 930 C C . PHE A 1 119 ? 12.437 11.674 6.209 1.00 94.75 119 PHE A C 1
ATOM 932 O O . PHE A 1 119 ? 11.990 11.989 7.313 1.00 94.75 119 PHE A O 1
ATOM 939 N N . LEU A 1 120 ? 11.708 11.026 5.294 1.00 94.56 120 LEU A N 1
ATOM 940 C CA . LEU A 1 120 ? 10.325 10.592 5.513 1.00 94.56 120 LEU A CA 1
ATOM 941 C C . LEU A 1 120 ? 10.253 9.501 6.585 1.00 94.56 120 LEU A C 1
ATOM 943 O O . LEU A 1 120 ? 9.393 9.568 7.458 1.00 94.56 120 LEU A O 1
ATOM 947 N N . GLU A 1 121 ? 11.193 8.554 6.582 1.00 94.69 121 GLU A N 1
ATOM 948 C CA . GLU A 1 121 ? 11.317 7.518 7.613 1.00 94.69 121 GLU A CA 1
ATOM 949 C C . GLU A 1 121 ? 11.388 8.136 9.009 1.00 94.69 121 GLU A C 1
ATOM 951 O O . GLU A 1 121 ? 10.639 7.754 9.906 1.00 94.69 121 GLU A O 1
ATOM 956 N N . LYS A 1 122 ? 12.248 9.145 9.190 1.00 91.81 122 LYS A N 1
ATOM 957 C CA . LYS A 1 122 ? 12.364 9.847 10.470 1.00 91.81 122 LYS A CA 1
ATOM 958 C C . LYS A 1 122 ? 11.151 10.707 10.770 1.00 91.81 122 LYS A C 1
ATOM 960 O O . LYS A 1 122 ? 10.731 10.740 11.921 1.00 91.81 122 LYS A O 1
ATOM 965 N N . LEU A 1 123 ? 10.554 11.348 9.769 1.00 90.81 123 LEU A N 1
ATOM 966 C CA . LEU A 1 123 ? 9.336 12.132 9.953 1.00 90.81 123 LEU A CA 1
ATOM 967 C C . LEU A 1 123 ? 8.174 11.264 10.459 1.00 90.81 123 LEU A C 1
ATOM 969 O O . LEU A 1 123 ? 7.485 11.659 11.397 1.00 90.81 123 LEU A O 1
ATOM 973 N N . TYR A 1 124 ? 7.988 10.067 9.899 1.00 91.44 124 TYR A N 1
ATOM 974 C CA . TYR A 1 124 ? 6.953 9.115 10.323 1.00 91.44 124 TYR A CA 1
ATOM 975 C C . TYR A 1 124 ? 7.234 8.489 11.693 1.00 91.44 124 TYR A C 1
ATOM 977 O O . TYR A 1 124 ? 6.340 7.915 12.324 1.00 91.44 124 TYR A O 1
ATOM 985 N N . GLU A 1 125 ? 8.460 8.622 12.204 1.00 89.56 125 GLU A N 1
ATOM 986 C CA . GLU A 1 125 ? 8.774 8.229 13.570 1.00 89.56 125 GLU A CA 1
ATOM 987 C C . GLU A 1 125 ? 8.245 9.201 14.624 1.00 89.56 125 GLU A C 1
ATOM 989 O O . GLU A 1 125 ? 8.051 8.790 15.774 1.00 89.56 125 GLU A O 1
ATOM 994 N N . LEU A 1 126 ? 8.000 10.455 14.242 1.00 85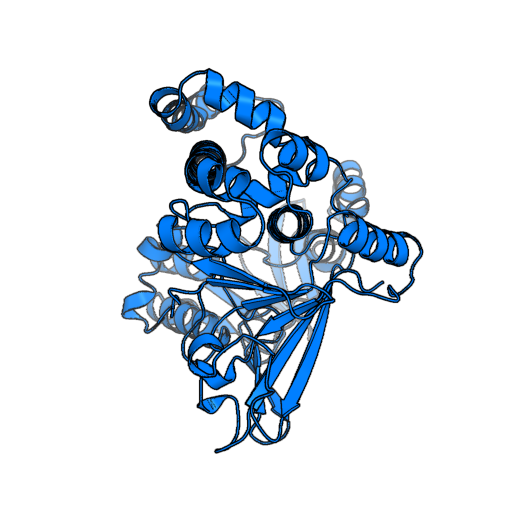.81 126 LEU A N 1
ATOM 995 C CA . LEU A 1 126 ? 7.663 11.532 15.159 1.00 85.81 126 LEU A CA 1
ATOM 996 C C . LEU A 1 126 ? 6.175 11.562 15.488 1.00 85.81 126 LEU A C 1
ATOM 998 O O . LEU A 1 126 ? 5.307 11.463 14.623 1.00 85.81 126 LEU A O 1
ATOM 1002 N N . THR A 1 127 ? 5.876 11.798 16.763 1.00 83.44 127 THR A N 1
ATOM 1003 C CA . THR A 1 127 ? 4.547 12.261 17.162 1.00 83.44 127 THR A CA 1
ATOM 1004 C C . THR A 1 127 ? 4.340 13.659 16.574 1.00 83.44 127 THR A C 1
ATOM 1006 O O . THR A 1 127 ? 5.160 14.535 16.866 1.00 83.44 127 THR A O 1
ATOM 1009 N N . PRO A 1 128 ? 3.274 13.905 15.787 1.00 78.44 128 PRO A N 1
ATOM 1010 C CA . PRO A 1 128 ? 3.023 15.224 15.218 1.00 78.44 128 PRO A CA 1
ATOM 1011 C C . PRO A 1 128 ? 3.003 16.311 16.307 1.00 78.44 128 PRO A C 1
ATOM 1013 O O . PRO A 1 128 ? 2.334 16.122 17.333 1.00 78.44 128 PRO A O 1
ATOM 1016 N N . PRO A 1 129 ? 3.726 17.432 16.128 1.00 72.12 129 PRO A N 1
ATOM 1017 C CA . PRO A 1 129 ? 3.741 18.508 17.109 1.00 72.12 129 PRO A CA 1
ATOM 1018 C C . PRO A 1 129 ? 2.365 19.175 17.188 1.00 72.12 129 PRO A C 1
ATOM 1020 O O . PRO A 1 129 ? 1.619 19.236 16.208 1.00 72.12 129 PRO A O 1
ATOM 1023 N N . LYS A 1 130 ? 2.028 19.717 18.360 1.00 71.75 130 LYS A N 1
ATOM 1024 C CA . LYS A 1 130 ? 0.833 20.550 18.515 1.00 71.75 130 LYS A CA 1
ATOM 1025 C C . LYS A 1 130 ? 1.115 21.916 17.889 1.00 71.75 130 LYS A C 1
ATOM 1027 O O . LYS A 1 130 ? 1.827 22.721 18.473 1.00 71.75 130 LYS A O 1
ATOM 1032 N N . LEU A 1 131 ? 0.597 22.163 16.690 1.00 67.06 131 LEU A N 1
ATOM 1033 C CA . LEU A 1 131 ? 0.699 23.472 16.038 1.00 67.06 131 LEU A CA 1
ATOM 1034 C C . LEU A 1 131 ? -0.399 24.420 16.562 1.00 67.06 131 LEU A C 1
ATOM 1036 O O . LEU A 1 131 ? -1.508 23.943 16.821 1.00 67.06 131 LEU A O 1
ATOM 1040 N N . PRO A 1 132 ? -0.142 25.740 16.692 1.00 62.34 132 PRO A N 1
ATOM 1041 C CA . PRO A 1 132 ? 1.085 26.469 16.331 1.00 62.34 132 PRO A CA 1
ATOM 1042 C C . PRO A 1 132 ? 2.153 26.544 17.442 1.00 62.34 132 PRO A C 1
ATOM 1044 O O . PRO A 1 132 ? 3.257 27.020 17.185 1.00 62.34 132 PRO A O 1
ATOM 1047 N N . ASP A 1 133 ? 1.849 26.082 18.656 1.00 63.88 133 ASP A N 1
ATOM 1048 C CA . ASP A 1 133 ? 2.706 26.258 19.834 1.00 63.88 133 ASP A CA 1
ATOM 1049 C C . ASP A 1 133 ? 3.872 25.253 19.860 1.00 63.88 133 ASP A C 1
ATOM 1051 O O . ASP A 1 133 ? 3.863 24.253 20.581 1.00 63.88 133 ASP A O 1
ATOM 1055 N N . VAL A 1 134 ? 4.911 25.524 19.065 1.00 67.19 134 VAL A N 1
ATOM 1056 C CA . VAL A 1 134 ? 6.158 24.745 19.078 1.00 67.19 134 VAL A CA 1
ATOM 1057 C C . VAL A 1 134 ? 7.014 25.184 20.268 1.00 67.19 134 VAL A C 1
ATOM 1059 O O . VAL A 1 134 ? 7.751 26.167 20.205 1.00 67.19 134 VAL A O 1
ATOM 1062 N N . GLY A 1 135 ? 6.916 24.454 21.376 1.00 74.00 135 GLY A N 1
ATOM 1063 C CA . GLY A 1 135 ? 7.762 24.644 22.547 1.00 74.00 135 GLY A CA 1
ATOM 1064 C C . GLY A 1 135 ? 9.126 23.954 22.431 1.00 74.00 135 GLY A C 1
ATOM 1065 O O . GLY A 1 135 ? 9.461 23.271 21.461 1.00 74.00 135 GLY A O 1
ATOM 1066 N N . LEU A 1 136 ? 9.938 24.091 23.484 1.00 74.94 136 LEU A N 1
ATOM 1067 C CA . LEU A 1 136 ? 11.260 23.451 23.582 1.00 74.94 136 LEU A CA 1
ATOM 1068 C C . LEU A 1 136 ? 11.191 21.915 23.516 1.00 74.94 136 LEU A C 1
ATOM 1070 O O . LEU A 1 136 ? 12.131 21.275 23.045 1.00 74.94 136 LEU A O 1
ATOM 1074 N N . LYS A 1 137 ? 10.092 21.310 23.988 1.00 73.50 137 LYS A N 1
ATOM 1075 C CA . LYS A 1 137 ? 9.891 19.853 23.937 1.00 73.50 137 LYS A CA 1
ATOM 1076 C C . LYS A 1 137 ? 9.655 19.383 22.506 1.00 73.50 137 LYS A C 1
ATOM 1078 O O . LYS A 1 137 ? 10.249 18.391 22.089 1.00 73.50 137 LYS A O 1
ATOM 1083 N N . GLU A 1 138 ? 8.838 20.115 21.758 1.00 72.31 138 GLU A N 1
ATOM 1084 C CA . GLU A 1 138 ? 8.555 19.866 20.349 1.00 72.31 138 GLU A CA 1
ATOM 1085 C C . GLU A 1 138 ? 9.835 20.046 19.514 1.00 72.31 138 GLU A C 1
ATOM 1087 O O . GLU A 1 138 ? 10.184 19.175 18.716 1.00 72.31 138 GLU A O 1
ATOM 1092 N N . ALA A 1 139 ? 10.621 21.093 19.783 1.00 73.00 139 ALA A N 1
ATOM 1093 C CA . ALA A 1 139 ? 11.931 21.287 19.156 1.00 73.00 139 ALA A CA 1
ATOM 1094 C C . ALA A 1 139 ? 12.897 20.120 19.442 1.00 73.00 139 ALA A C 1
ATOM 1096 O O . ALA A 1 139 ? 13.590 19.649 18.539 1.00 73.00 139 ALA A O 1
ATOM 1097 N N . LEU A 1 140 ? 12.911 19.597 20.675 1.00 76.50 140 LEU A N 1
ATOM 1098 C CA . LEU A 1 140 ? 13.729 18.435 21.028 1.00 76.50 140 LEU A CA 1
ATOM 1099 C C . LEU A 1 140 ? 13.260 17.157 20.316 1.00 76.50 140 LEU A C 1
ATOM 1101 O O . LEU A 1 140 ? 14.103 16.360 19.906 1.00 76.50 140 LEU A O 1
ATOM 1105 N N . SER A 1 141 ? 11.949 16.963 20.119 1.00 74.44 141 SER A N 1
ATOM 1106 C CA . SER A 1 141 ? 11.446 15.822 19.337 1.00 74.44 141 SER A CA 1
ATOM 1107 C C . SER A 1 141 ? 11.877 15.869 17.871 1.00 74.44 141 SER A C 1
ATOM 1109 O O . SER A 1 141 ? 12.145 14.823 17.289 1.00 74.44 141 SER A O 1
ATOM 1111 N N . MET A 1 142 ? 12.078 17.062 17.302 1.00 79.44 142 MET A N 1
ATOM 1112 C CA . MET A 1 142 ? 12.581 17.220 15.933 1.00 79.44 142 MET A CA 1
ATOM 1113 C C . MET A 1 142 ? 14.072 16.871 15.788 1.00 79.44 142 MET A C 1
ATOM 1115 O O . MET A 1 142 ? 14.567 16.790 14.666 1.00 79.44 142 MET A O 1
ATOM 1119 N N . ARG A 1 143 ? 14.805 16.600 16.883 1.00 83.44 143 ARG A N 1
ATOM 1120 C CA . ARG A 1 143 ? 16.232 16.226 16.838 1.00 83.44 143 ARG A CA 1
ATOM 1121 C C . ARG A 1 143 ? 16.500 15.003 15.957 1.00 83.44 143 ARG A C 1
ATOM 1123 O O . ARG A 1 143 ? 17.569 14.924 15.360 1.00 83.44 143 ARG A O 1
ATOM 1130 N N . ALA A 1 144 ? 15.551 14.072 15.848 1.00 83.25 144 ALA A N 1
ATOM 1131 C CA . ALA A 1 144 ? 15.688 12.905 14.972 1.00 83.25 144 ALA A CA 1
ATOM 1132 C C . ALA A 1 144 ? 15.839 13.289 13.486 1.00 83.25 144 ALA A C 1
ATOM 1134 O O . ALA A 1 144 ? 16.503 12.573 12.738 1.00 83.25 144 ALA A O 1
ATOM 1135 N N . MET A 1 145 ? 15.315 14.451 13.075 1.00 86.19 145 MET A N 1
ATOM 1136 C CA . MET A 1 145 ? 15.480 14.987 11.717 1.00 86.19 145 MET A CA 1
ATOM 1137 C C . MET A 1 145 ? 16.911 15.463 11.431 1.00 86.19 145 MET A C 1
ATOM 1139 O O . MET A 1 145 ? 17.262 15.650 10.270 1.00 86.19 145 MET A O 1
ATOM 1143 N N . LEU A 1 146 ? 17.769 15.618 12.449 1.00 86.38 146 LEU A N 1
ATOM 1144 C CA . LEU A 1 146 ? 19.188 15.922 12.233 1.00 86.38 146 LEU A CA 1
ATOM 1145 C C . LEU A 1 146 ? 19.953 14.722 11.672 1.00 86.38 146 LEU A C 1
ATOM 1147 O O . LEU A 1 146 ? 20.934 14.913 10.966 1.00 86.38 146 LEU A O 1
ATOM 1151 N N . THR A 1 147 ? 19.531 13.490 11.969 1.00 88.69 147 THR A N 1
ATOM 1152 C CA . THR A 1 147 ? 20.217 12.277 11.502 1.00 88.69 147 THR A CA 1
ATOM 1153 C C . THR A 1 147 ? 20.347 12.214 9.974 1.00 88.69 147 THR A C 1
ATOM 1155 O O . THR A 1 147 ? 21.475 12.062 9.504 1.00 88.69 147 THR A O 1
ATOM 1158 N N . PRO A 1 148 ? 19.272 12.372 9.175 1.00 86.19 148 PRO A N 1
ATOM 1159 C CA . PRO A 1 148 ? 19.397 12.374 7.719 1.00 86.19 148 PRO A CA 1
ATOM 1160 C C . PRO A 1 148 ? 20.179 13.591 7.199 1.00 86.19 148 PRO A C 1
ATOM 1162 O O . PRO A 1 148 ? 20.950 13.444 6.257 1.00 86.19 148 PRO A O 1
ATOM 1165 N N . VAL A 1 149 ? 20.096 14.758 7.855 1.00 88.81 149 VAL A N 1
ATOM 1166 C CA . VAL A 1 149 ? 20.922 15.935 7.505 1.00 88.81 149 VAL A CA 1
ATOM 1167 C C . VAL A 1 149 ? 22.415 15.663 7.718 1.00 88.81 149 VAL A C 1
ATOM 1169 O O . VAL A 1 149 ? 23.235 16.051 6.893 1.00 88.81 149 VAL A O 1
ATOM 1172 N N . LEU A 1 150 ? 22.790 14.983 8.805 1.00 89.12 150 LEU A N 1
ATOM 1173 C CA . LEU A 1 150 ? 24.181 14.606 9.075 1.00 89.12 150 LEU A CA 1
ATOM 1174 C C . LEU A 1 150 ? 24.693 13.543 8.094 1.00 89.12 150 LEU A C 1
ATOM 1176 O O . LEU A 1 150 ? 25.869 13.568 7.745 1.00 89.12 150 LEU A O 1
ATOM 1180 N N . LYS A 1 151 ? 23.825 12.620 7.657 1.00 89.56 151 LYS A N 1
ATOM 1181 C CA . LYS A 1 151 ? 24.173 11.536 6.722 1.00 89.56 151 LYS A CA 1
ATOM 1182 C C . LYS A 1 151 ? 24.318 12.037 5.279 1.00 89.56 151 LYS A C 1
ATOM 1184 O O . LYS A 1 151 ? 25.259 11.643 4.601 1.00 89.56 151 LYS A O 1
ATOM 1189 N N . HIS A 1 152 ? 23.416 12.916 4.839 1.00 88.06 152 HIS A N 1
ATOM 1190 C CA . HIS A 1 152 ? 23.263 13.312 3.428 1.00 88.06 152 HIS A CA 1
ATOM 1191 C C . HIS A 1 152 ? 23.638 14.775 3.145 1.00 88.06 152 HIS A C 1
ATOM 1193 O O . HIS A 1 152 ? 23.600 15.235 2.004 1.00 88.06 152 HIS A O 1
ATOM 1199 N N . GLY A 1 153 ? 24.005 15.528 4.183 1.00 87.19 153 GLY A N 1
ATOM 1200 C CA . GLY A 1 153 ? 24.333 16.948 4.099 1.00 87.19 153 GLY A CA 1
ATOM 1201 C C . GLY A 1 153 ? 23.112 17.858 3.925 1.00 87.19 153 GLY A C 1
ATOM 1202 O O . GLY A 1 153 ? 21.970 17.425 3.767 1.00 87.19 153 GLY A O 1
ATOM 1203 N N . THR A 1 154 ? 23.361 19.170 3.923 1.00 87.88 154 THR A N 1
ATOM 1204 C CA . THR A 1 154 ? 22.321 20.192 3.698 1.00 87.88 154 THR A CA 1
ATOM 1205 C C . THR A 1 154 ? 21.735 20.132 2.291 1.00 87.88 154 THR A C 1
ATOM 1207 O O . THR A 1 154 ? 20.577 20.497 2.102 1.00 87.88 154 THR A O 1
ATOM 1210 N N . ARG A 1 155 ? 22.500 19.624 1.317 1.00 89.50 155 ARG A N 1
ATOM 1211 C CA . ARG A 1 155 ? 22.026 19.403 -0.052 1.00 89.50 155 ARG A CA 1
ATOM 1212 C C . ARG A 1 155 ? 20.864 18.409 -0.096 1.00 89.50 155 ARG A C 1
ATOM 1214 O O . ARG A 1 155 ? 19.868 18.722 -0.729 1.00 89.50 155 ARG A O 1
ATOM 1221 N N . GLY A 1 156 ? 20.925 17.309 0.661 1.00 89.62 156 GLY A N 1
ATOM 1222 C CA . GLY A 1 156 ? 19.819 16.348 0.740 1.00 89.62 156 GLY A CA 1
ATOM 1223 C C . GLY A 1 156 ? 18.514 16.959 1.268 1.00 89.62 156 GLY A C 1
ATOM 1224 O O . GLY A 1 156 ? 17.438 16.623 0.786 1.00 89.62 156 GLY A O 1
ATOM 1225 N N . LEU A 1 157 ? 18.590 17.914 2.204 1.00 90.38 157 LEU A N 1
ATOM 1226 C CA . LEU A 1 157 ? 17.407 18.651 2.667 1.00 90.38 157 LEU A CA 1
ATOM 1227 C C . LEU A 1 157 ? 16.848 19.583 1.581 1.00 90.38 157 LEU A C 1
ATOM 1229 O O . LEU A 1 157 ? 15.634 19.669 1.419 1.00 90.38 157 LEU A O 1
ATOM 1233 N N . VAL A 1 158 ? 17.718 20.280 0.844 1.00 93.69 158 VAL A N 1
ATOM 1234 C CA . VAL A 1 158 ? 17.302 21.125 -0.290 1.00 93.69 158 VAL A CA 1
ATOM 1235 C C . VAL A 1 158 ? 16.639 20.272 -1.370 1.00 93.69 158 VAL A C 1
ATOM 1237 O O . VAL A 1 158 ? 15.567 20.626 -1.850 1.00 93.69 158 VAL A O 1
ATOM 1240 N N . ASP A 1 159 ? 17.234 19.126 -1.692 1.00 95.25 159 ASP A N 1
ATOM 1241 C CA . ASP A 1 159 ? 16.693 18.165 -2.646 1.00 95.25 159 ASP A CA 1
ATOM 1242 C C . ASP A 1 159 ? 15.340 17.611 -2.190 1.00 95.25 159 ASP A C 1
ATOM 1244 O O . ASP A 1 159 ? 14.406 17.572 -2.983 1.00 95.25 159 ASP A O 1
ATOM 1248 N N . LEU A 1 160 ? 15.172 17.287 -0.904 1.00 95.62 160 LEU A N 1
ATOM 1249 C CA . LEU A 1 160 ? 13.877 16.879 -0.357 1.00 95.62 160 LEU A CA 1
ATOM 1250 C C . LEU A 1 160 ? 12.817 17.976 -0.532 1.00 95.62 160 LEU A C 1
ATOM 1252 O O . LEU A 1 160 ? 11.722 17.703 -1.021 1.00 95.62 160 LEU A O 1
ATOM 1256 N N . LEU A 1 161 ? 13.133 19.213 -0.134 1.00 95.06 161 LEU A N 1
ATOM 1257 C CA . LEU A 1 161 ? 12.215 20.353 -0.238 1.00 95.06 161 LEU A CA 1
ATOM 1258 C C . LEU A 1 161 ? 11.857 20.689 -1.692 1.00 95.06 161 LEU A C 1
ATOM 1260 O O . LEU A 1 161 ? 10.805 21.276 -1.931 1.00 95.06 161 LEU A O 1
ATOM 1264 N N . ARG A 1 162 ? 12.718 20.309 -2.640 1.00 96.25 162 ARG A N 1
ATOM 1265 C CA . ARG A 1 162 ? 12.506 20.441 -4.081 1.00 96.25 162 ARG A CA 1
ATOM 1266 C C . ARG A 1 162 ? 11.647 19.306 -4.637 1.00 96.25 162 ARG A C 1
ATOM 1268 O O . ARG A 1 162 ? 10.649 19.587 -5.283 1.00 96.25 162 ARG A O 1
ATOM 1275 N N . VAL A 1 163 ? 11.978 18.049 -4.338 1.00 97.75 163 VAL A N 1
ATOM 1276 C CA . VAL A 1 163 ? 11.302 16.857 -4.887 1.00 97.75 163 VAL A CA 1
ATOM 1277 C C . VAL A 1 163 ? 9.899 16.666 -4.318 1.00 97.75 163 VAL A C 1
ATOM 1279 O O . VAL A 1 163 ? 8.996 16.264 -5.044 1.00 97.75 163 VAL A O 1
ATOM 1282 N N . VAL A 1 164 ? 9.677 16.972 -3.037 1.00 97.31 164 VAL A N 1
ATOM 1283 C CA . VAL A 1 164 ? 8.358 16.828 -2.397 1.00 97.31 164 VAL A CA 1
ATOM 1284 C C . VAL A 1 164 ? 7.237 17.541 -3.166 1.00 97.31 164 VAL A C 1
ATOM 1286 O O . VAL A 1 164 ? 6.217 16.892 -3.381 1.00 97.31 164 VAL A O 1
ATOM 1289 N N . PRO A 1 165 ? 7.364 18.818 -3.580 1.00 97.50 165 PRO A N 1
ATOM 1290 C CA . PRO A 1 165 ? 6.331 19.501 -4.362 1.00 97.50 165 PRO A CA 1
ATOM 1291 C C . PRO A 1 165 ? 6.360 19.209 -5.871 1.00 97.50 165 PRO A C 1
ATOM 1293 O O . PRO A 1 165 ? 5.365 19.516 -6.531 1.00 97.50 165 PRO A O 1
ATOM 1296 N N . MET A 1 166 ? 7.442 18.638 -6.414 1.00 97.88 166 MET A N 1
ATOM 1297 C CA . MET A 1 166 ? 7.599 18.411 -7.857 1.00 97.88 166 MET A CA 1
ATOM 1298 C C . MET A 1 166 ? 6.528 17.488 -8.445 1.00 97.88 166 MET A C 1
ATOM 1300 O O . MET A 1 166 ? 6.011 16.569 -7.792 1.00 97.88 166 MET A O 1
ATOM 1304 N N . MET A 1 167 ? 6.246 17.739 -9.720 1.00 98.44 167 MET A N 1
ATOM 1305 C CA . MET A 1 167 ? 5.515 16.842 -10.607 1.00 98.44 167 MET A CA 1
ATOM 1306 C C . MET A 1 167 ? 6.440 15.702 -11.059 1.00 98.44 167 MET A C 1
ATOM 1308 O O . MET A 1 167 ? 7.664 15.853 -11.092 1.00 98.44 167 MET A O 1
ATOM 1312 N N . MET A 1 168 ? 5.877 14.567 -11.477 1.00 98.44 168 MET A N 1
ATOM 1313 C CA . MET A 1 168 ? 6.692 13.488 -12.044 1.00 98.44 168 MET A CA 1
ATOM 1314 C C . MET A 1 168 ? 7.488 13.887 -13.296 1.00 98.44 168 MET A C 1
ATOM 1316 O O . MET A 1 168 ? 8.673 13.562 -13.315 1.00 98.44 168 MET A O 1
ATOM 1320 N N . PRO A 1 169 ? 6.936 14.585 -14.314 1.00 98.38 169 PRO A N 1
ATOM 1321 C CA . PRO A 1 169 ? 7.717 14.960 -15.495 1.00 98.38 169 PRO A CA 1
ATOM 1322 C C . PRO A 1 169 ? 8.937 15.822 -15.156 1.00 98.38 169 PRO A C 1
ATOM 1324 O O . PRO A 1 169 ? 10.002 15.564 -15.695 1.00 98.38 169 PRO A O 1
ATOM 1327 N N . GLU A 1 170 ? 8.830 16.755 -14.202 1.00 98.12 170 GLU A N 1
ATOM 1328 C CA . GLU A 1 170 ? 9.968 17.589 -13.781 1.00 98.12 170 GLU A CA 1
ATOM 1329 C C . GLU A 1 170 ? 11.110 16.742 -13.218 1.00 98.12 170 GLU A C 1
ATOM 1331 O O . GLU A 1 170 ? 12.274 16.976 -13.525 1.00 98.12 170 GLU A O 1
ATOM 1336 N N . LEU A 1 171 ? 10.780 15.735 -12.401 1.00 98.31 171 LEU A N 1
ATOM 1337 C CA . LEU A 1 171 ? 11.789 14.831 -11.864 1.00 98.31 171 LEU A CA 1
ATOM 1338 C C . LEU A 1 171 ? 12.330 13.916 -12.964 1.00 98.31 171 LEU A C 1
ATOM 1340 O O . LEU A 1 171 ? 13.522 13.654 -13.006 1.00 98.31 171 LEU A O 1
ATOM 1344 N N . MET A 1 172 ? 11.479 13.420 -13.857 1.00 98.44 172 MET A N 1
ATOM 1345 C CA . MET A 1 172 ? 11.899 12.508 -14.919 1.00 98.44 172 MET A CA 1
ATOM 1346 C C . MET A 1 172 ? 12.802 13.184 -15.956 1.00 98.44 172 MET A C 1
ATOM 1348 O O . MET A 1 172 ? 13.765 12.557 -16.390 1.00 98.44 172 MET A O 1
ATOM 1352 N N . ASP A 1 173 ? 12.553 14.450 -16.294 1.00 97.75 173 ASP A N 1
ATOM 1353 C CA . ASP A 1 173 ? 13.353 15.237 -17.247 1.00 97.75 173 ASP A CA 1
ATOM 1354 C C . ASP A 1 173 ? 14.802 15.457 -16.785 1.00 97.75 173 ASP A C 1
ATOM 1356 O O . ASP A 1 173 ? 15.696 15.670 -17.604 1.00 97.75 173 ASP A O 1
ATOM 1360 N N . GLU A 1 174 ? 15.056 15.383 -15.477 1.00 97.69 174 GLU A N 1
ATOM 1361 C CA . GLU A 1 174 ? 16.403 15.505 -14.912 1.00 97.69 174 GLU A CA 1
ATOM 1362 C C . GLU A 1 174 ? 17.239 14.230 -15.057 1.00 97.69 174 GLU A C 1
ATOM 1364 O O . GLU A 1 174 ? 18.469 14.307 -15.027 1.00 97.69 174 GLU A O 1
ATOM 1369 N N . TRP A 1 175 ? 16.592 13.069 -15.195 1.00 98.38 175 TRP A N 1
ATOM 1370 C CA . TRP A 1 175 ? 17.253 11.771 -15.042 1.00 98.38 175 TRP A CA 1
ATOM 1371 C C . TRP A 1 175 ? 17.205 10.891 -16.285 1.00 98.38 175 TRP A C 1
ATOM 1373 O O . TRP A 1 175 ? 18.191 10.205 -16.557 1.00 98.38 175 TRP A O 1
ATOM 1383 N N . PHE A 1 176 ? 16.091 10.884 -17.020 1.00 98.75 176 PHE A N 1
ATOM 1384 C CA . PHE A 1 176 ? 15.819 9.842 -18.009 1.00 98.75 176 PHE A CA 1
ATOM 1385 C C . PHE A 1 176 ? 15.286 10.396 -19.328 1.00 98.75 176 PHE A C 1
ATOM 1387 O O . PHE A 1 176 ? 14.587 11.408 -19.355 1.00 98.75 176 PHE A O 1
ATOM 1394 N N . GLU A 1 177 ? 15.579 9.702 -20.428 1.00 98.00 177 GLU A N 1
ATOM 1395 C CA . GLU A 1 177 ? 15.086 10.042 -21.772 1.00 98.00 177 GLU A CA 1
ATOM 1396 C C . GLU A 1 177 ? 14.121 8.997 -22.351 1.00 98.00 177 GLU A C 1
ATOM 1398 O O . GLU A 1 177 ? 13.274 9.344 -23.173 1.00 98.00 177 GLU A O 1
ATOM 1403 N N . SER A 1 178 ? 14.190 7.740 -21.900 1.00 97.81 178 SER A N 1
ATOM 1404 C CA . SER A 1 178 ? 13.291 6.665 -22.330 1.00 97.81 178 SER A CA 1
ATOM 1405 C C . SER A 1 178 ? 11.859 6.911 -21.852 1.00 97.81 178 SER A C 1
ATOM 1407 O O . SER A 1 178 ? 11.598 6.983 -20.650 1.00 97.81 178 SER A O 1
ATOM 1409 N N . GLU A 1 179 ? 10.904 6.983 -22.783 1.00 97.06 179 GLU A N 1
ATOM 1410 C CA . GLU A 1 179 ? 9.486 7.194 -22.458 1.00 97.06 179 GLU A CA 1
ATOM 1411 C C . GLU A 1 179 ? 8.924 6.091 -21.553 1.00 97.06 179 GLU A C 1
ATOM 1413 O O . GLU A 1 179 ? 8.292 6.402 -20.540 1.00 97.06 179 GLU A O 1
ATOM 1418 N N . LEU A 1 180 ? 9.239 4.825 -21.849 1.00 97.94 180 LEU A N 1
ATOM 1419 C CA . LEU A 1 180 ? 8.792 3.676 -21.061 1.00 97.94 180 LEU A CA 1
ATOM 1420 C C . LEU A 1 180 ? 9.352 3.699 -19.635 1.00 97.94 180 LEU A C 1
ATOM 1422 O O . LEU A 1 180 ? 8.612 3.464 -18.679 1.00 97.94 180 LEU A O 1
ATOM 1426 N N . LEU A 1 181 ? 10.639 4.027 -19.462 1.00 98.56 181 LEU A N 1
ATOM 1427 C CA . LEU A 1 181 ? 11.225 4.152 -18.124 1.00 98.56 181 LEU A CA 1
ATOM 1428 C C . LEU A 1 181 ? 10.586 5.307 -17.349 1.00 98.56 181 LEU A C 1
ATOM 1430 O O . LEU A 1 181 ? 10.207 5.139 -16.188 1.00 98.56 181 LEU A O 1
ATOM 1434 N N . ARG A 1 182 ? 10.429 6.467 -17.996 1.00 98.62 182 ARG A N 1
ATOM 1435 C CA . ARG A 1 182 ? 9.795 7.652 -17.404 1.00 98.62 182 ARG A CA 1
ATOM 1436 C C . ARG A 1 182 ? 8.353 7.356 -16.991 1.00 98.62 182 ARG A C 1
ATOM 1438 O O . ARG A 1 182 ? 7.954 7.738 -15.890 1.00 98.62 182 ARG A O 1
ATOM 1445 N N . GLY A 1 183 ? 7.590 6.640 -17.819 1.00 98.19 183 GLY A N 1
ATOM 1446 C CA . GLY A 1 183 ? 6.240 6.167 -17.508 1.00 98.19 183 GLY A CA 1
ATOM 1447 C C . GLY A 1 183 ? 6.218 5.213 -16.313 1.00 98.19 183 GLY A C 1
ATOM 1448 O O . GLY A 1 183 ? 5.506 5.465 -15.339 1.00 98.19 183 GLY A O 1
ATOM 1449 N N . ALA A 1 184 ? 7.051 4.171 -16.336 1.00 98.00 184 ALA A N 1
ATOM 1450 C CA . ALA A 1 184 ? 7.152 3.183 -15.262 1.00 98.00 184 ALA A CA 1
ATOM 1451 C C . ALA A 1 184 ? 7.508 3.814 -13.905 1.00 98.00 184 ALA A C 1
ATOM 1453 O O . ALA A 1 184 ? 6.822 3.584 -12.908 1.00 98.00 184 ALA A O 1
ATOM 1454 N N . VAL A 1 185 ? 8.519 4.685 -13.867 1.00 98.44 185 VAL A N 1
ATOM 1455 C CA . VAL A 1 185 ? 8.926 5.385 -12.641 1.00 98.44 185 VAL A CA 1
ATOM 1456 C C . VAL A 1 185 ? 7.835 6.356 -12.170 1.00 98.44 185 VAL A C 1
ATOM 1458 O O . VAL A 1 185 ? 7.525 6.413 -10.976 1.00 98.44 185 VAL A O 1
ATOM 1461 N N . SER A 1 186 ? 7.191 7.075 -13.097 1.00 98.44 186 SER A N 1
ATOM 1462 C CA . SER A 1 186 ? 6.086 7.998 -12.789 1.00 98.44 186 SER A CA 1
ATOM 1463 C C . SER A 1 186 ? 4.873 7.303 -12.184 1.00 98.44 186 SER A C 1
ATOM 1465 O O . SER A 1 186 ? 4.194 7.889 -11.337 1.00 98.44 186 SER A O 1
ATOM 1467 N N . ALA A 1 187 ? 4.630 6.044 -12.548 1.00 96.88 187 ALA A N 1
ATOM 1468 C CA . ALA A 1 187 ? 3.539 5.248 -12.007 1.00 96.88 187 ALA A CA 1
ATOM 1469 C C . ALA A 1 187 ? 3.616 5.090 -10.474 1.00 96.88 187 ALA A C 1
ATOM 1471 O O . ALA A 1 187 ? 2.596 5.144 -9.784 1.00 96.88 187 ALA A O 1
ATOM 1472 N N . ALA A 1 188 ? 4.824 5.004 -9.903 1.00 95.81 188 ALA A N 1
ATOM 1473 C CA . ALA A 1 188 ? 4.996 4.979 -8.449 1.00 95.81 188 ALA A CA 1
ATOM 1474 C C . ALA A 1 188 ? 4.616 6.314 -7.780 1.00 95.81 188 ALA A C 1
ATOM 1476 O O . ALA A 1 188 ? 4.089 6.315 -6.667 1.00 95.81 188 ALA A O 1
ATOM 1477 N N . GLY A 1 189 ? 4.817 7.442 -8.468 1.00 96.69 189 GLY A N 1
ATOM 1478 C CA . GLY A 1 189 ? 4.426 8.774 -7.997 1.00 96.69 189 GLY A CA 1
ATOM 1479 C C . GLY A 1 189 ? 2.917 8.997 -7.959 1.00 96.69 189 GLY A C 1
ATOM 1480 O O . GLY A 1 189 ? 2.431 9.840 -7.209 1.00 96.69 189 GLY A O 1
ATOM 1481 N N . ILE A 1 190 ? 2.148 8.200 -8.694 1.00 95.44 190 ILE A N 1
ATOM 1482 C CA . ILE A 1 190 ? 0.683 8.279 -8.711 1.00 95.44 190 ILE A CA 1
ATOM 1483 C C . ILE A 1 190 ? 0.008 7.095 -8.020 1.00 95.44 190 ILE A C 1
ATOM 1485 O O . ILE A 1 190 ? -1.216 7.057 -7.948 1.00 95.44 190 ILE A O 1
ATOM 1489 N N . HIS A 1 191 ? 0.758 6.138 -7.473 1.00 92.75 191 HIS A N 1
ATOM 1490 C CA . HIS A 1 191 ? 0.185 4.921 -6.900 1.00 92.75 191 HIS A CA 1
ATOM 1491 C C . HIS A 1 191 ? -0.902 5.236 -5.853 1.00 92.75 191 HIS A C 1
ATOM 1493 O O . HIS A 1 191 ? -0.640 5.909 -4.851 1.00 92.75 191 HIS A O 1
ATOM 1499 N N . ARG A 1 192 ? -2.123 4.731 -6.095 1.00 87.50 192 ARG A N 1
ATOM 1500 C CA . ARG A 1 192 ? -3.309 4.811 -5.210 1.00 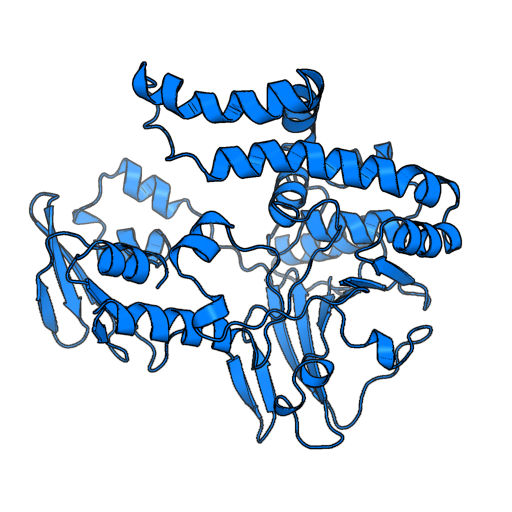87.50 192 ARG A CA 1
ATOM 1501 C C . ARG A 1 192 ? -3.827 6.213 -4.868 1.00 87.50 192 ARG A C 1
ATOM 1503 O O . ARG A 1 192 ? -4.654 6.336 -3.960 1.00 87.50 192 ARG A O 1
ATOM 1510 N N . ILE A 1 193 ? -3.444 7.244 -5.615 1.00 90.81 193 ILE A N 1
ATOM 1511 C CA . ILE A 1 193 ? -4.000 8.598 -5.479 1.00 90.81 193 ILE A CA 1
ATOM 1512 C C . ILE A 1 193 ? -4.834 8.982 -6.707 1.00 90.81 193 ILE A C 1
ATOM 1514 O O . ILE A 1 193 ? -4.629 8.470 -7.801 1.00 90.81 193 ILE A O 1
ATOM 1518 N N . THR A 1 194 ? -5.788 9.901 -6.540 1.00 89.19 194 THR A N 1
ATOM 1519 C CA . THR A 1 194 ? -6.614 10.432 -7.645 1.00 89.19 194 THR A CA 1
ATOM 1520 C C . THR A 1 194 ? -5.974 11.692 -8.245 1.00 89.19 194 THR A C 1
ATOM 1522 O O . THR A 1 194 ? -6.615 12.741 -8.345 1.00 89.19 194 THR A O 1
ATOM 1525 N N . LEU A 1 195 ? -4.679 11.616 -8.555 1.00 92.12 195 LEU A N 1
ATOM 1526 C CA . LEU A 1 195 ? -3.868 12.684 -9.143 1.00 92.12 195 LEU A CA 1
ATOM 1527 C C . LEU A 1 195 ? -2.971 12.084 -10.227 1.00 92.12 195 LEU A C 1
ATOM 1529 O O . LEU A 1 195 ? -2.283 11.110 -9.943 1.00 92.12 195 LEU A O 1
ATOM 1533 N N . GLY A 1 196 ? -2.981 12.672 -11.426 1.00 95.69 196 GLY A N 1
ATOM 1534 C CA . GLY A 1 196 ? -2.099 12.280 -12.528 1.00 95.69 196 GLY A CA 1
ATOM 1535 C C . GLY A 1 196 ? -0.651 12.750 -12.335 1.00 95.69 196 GLY A C 1
ATOM 1536 O O . GLY A 1 196 ? -0.395 13.552 -11.433 1.00 95.69 196 GLY A O 1
ATOM 1537 N N . PRO A 1 197 ? 0.305 12.265 -13.152 1.00 97.62 197 PRO A N 1
ATOM 1538 C CA . PRO A 1 197 ? 1.727 12.592 -13.017 1.00 97.62 197 PRO A CA 1
ATOM 1539 C C . PRO A 1 197 ? 2.058 14.092 -13.066 1.00 97.62 197 PRO A C 1
ATOM 1541 O O . PRO A 1 197 ? 3.079 14.494 -12.511 1.00 97.62 197 PRO A O 1
ATOM 1544 N N . PHE A 1 198 ? 1.215 14.914 -13.704 1.00 97.69 198 PHE A N 1
ATOM 1545 C CA . PHE A 1 198 ? 1.384 16.373 -13.784 1.00 97.69 198 PHE A CA 1
ATOM 1546 C C . PHE A 1 198 ? 0.819 17.119 -12.566 1.00 97.69 198 PHE A C 1
ATOM 1548 O O . PHE A 1 198 ? 0.852 18.348 -12.506 1.00 97.69 198 PHE A O 1
ATOM 1555 N N . ALA A 1 199 ? 0.260 16.416 -11.582 1.00 96.81 199 ALA A N 1
ATOM 1556 C CA . ALA A 1 199 ? -0.159 17.051 -10.345 1.00 96.81 199 ALA A CA 1
ATOM 1557 C C . ALA A 1 199 ? 1.051 17.378 -9.459 1.00 96.81 199 ALA A C 1
ATOM 1559 O O . ALA A 1 199 ? 1.997 16.601 -9.345 1.00 96.81 199 ALA A O 1
ATOM 1560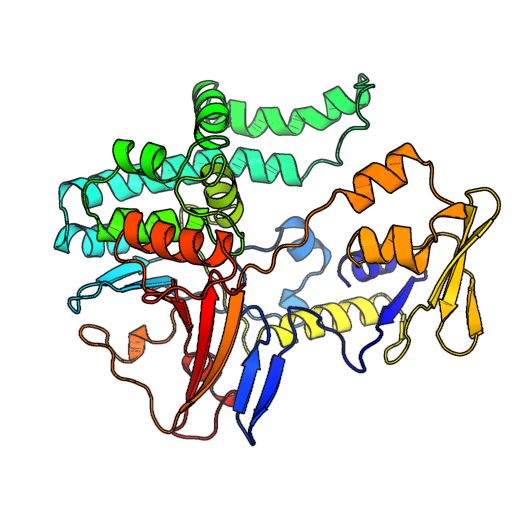 N N . ALA A 1 200 ? 0.984 18.511 -8.761 1.00 96.19 200 ALA A N 1
ATOM 1561 C CA . ALA A 1 200 ? 1.966 18.836 -7.738 1.00 96.19 200 ALA A CA 1
ATOM 1562 C C . ALA A 1 200 ? 1.998 17.757 -6.643 1.00 96.19 200 ALA A C 1
ATOM 1564 O O . ALA A 1 200 ? 0.972 17.170 -6.283 1.00 96.19 200 ALA A O 1
ATOM 1565 N N . ALA A 1 201 ? 3.181 17.563 -6.072 1.00 95.69 201 ALA A N 1
ATOM 1566 C CA . ALA A 1 201 ? 3.458 16.620 -4.997 1.00 95.69 201 ALA A CA 1
ATOM 1567 C C . ALA A 1 201 ? 3.303 15.123 -5.325 1.00 95.69 201 ALA A C 1
ATOM 1569 O O . ALA A 1 201 ? 3.307 14.288 -4.414 1.00 95.69 201 ALA A O 1
ATOM 1570 N N . THR A 1 202 ? 3.264 14.738 -6.603 1.00 97.75 202 THR A N 1
ATOM 1571 C CA . THR A 1 202 ? 3.474 13.330 -6.982 1.00 97.75 202 THR A CA 1
ATOM 1572 C C . THR A 1 202 ? 4.887 12.859 -6.630 1.00 97.75 202 THR A C 1
ATOM 1574 O O . THR A 1 202 ? 5.067 11.689 -6.294 1.00 97.75 202 THR A O 1
ATOM 1577 N N . GLY A 1 203 ? 5.873 13.767 -6.587 1.00 97.88 203 GLY A N 1
ATOM 1578 C CA . GLY A 1 203 ? 7.207 13.487 -6.051 1.00 97.88 203 GLY A CA 1
ATOM 1579 C C . GLY A 1 203 ? 7.194 13.080 -4.571 1.00 97.88 203 GLY A C 1
ATOM 1580 O O . GLY A 1 203 ? 7.884 12.139 -4.187 1.00 97.88 203 GLY A O 1
ATOM 1581 N N . TYR A 1 204 ? 6.343 13.681 -3.728 1.00 97.44 204 TYR A N 1
ATOM 1582 C CA . TYR A 1 204 ? 6.149 13.198 -2.353 1.00 97.44 204 TYR A CA 1
ATOM 1583 C C . TYR A 1 204 ? 5.596 11.772 -2.313 1.00 97.44 204 TYR A C 1
ATOM 1585 O O . TYR A 1 204 ? 6.094 10.944 -1.549 1.00 97.44 204 TYR A O 1
ATOM 1593 N N . ASN A 1 205 ? 4.572 11.475 -3.120 1.00 97.00 205 ASN A N 1
ATOM 1594 C CA . ASN A 1 205 ? 3.991 10.136 -3.130 1.00 97.00 205 ASN A CA 1
ATOM 1595 C C . ASN A 1 205 ? 5.013 9.097 -3.621 1.00 97.00 205 ASN A C 1
ATOM 1597 O O . ASN A 1 205 ? 5.119 8.044 -3.001 1.00 97.00 205 ASN A O 1
ATOM 1601 N N . LEU A 1 206 ? 5.837 9.426 -4.627 1.00 98.00 206 LEU A N 1
ATOM 1602 C CA . LEU A 1 206 ? 6.976 8.607 -5.059 1.00 98.00 206 LEU A CA 1
ATOM 1603 C C . LEU A 1 206 ? 7.878 8.243 -3.871 1.00 98.00 206 LEU A C 1
ATOM 1605 O O . LEU A 1 206 ? 8.144 7.063 -3.648 1.00 98.00 206 LEU A O 1
ATOM 1609 N N . LEU A 1 207 ? 8.311 9.240 -3.089 1.00 97.81 207 LEU A N 1
ATOM 1610 C CA . LEU A 1 207 ? 9.152 9.019 -1.910 1.00 97.81 207 LEU A CA 1
ATOM 1611 C C . LEU A 1 207 ? 8.428 8.169 -0.857 1.00 97.81 207 LEU A C 1
ATOM 1613 O O . LEU A 1 207 ? 9.010 7.226 -0.329 1.00 97.81 207 LEU A O 1
ATOM 1617 N N . HIS A 1 208 ? 7.149 8.443 -0.585 1.00 96.75 208 HIS A N 1
ATOM 1618 C CA . HIS A 1 208 ? 6.335 7.671 0.360 1.00 96.75 208 HIS A CA 1
ATOM 1619 C C . HIS A 1 208 ? 6.235 6.182 -0.020 1.00 96.75 208 HIS A C 1
ATOM 1621 O O . HIS A 1 208 ? 6.288 5.320 0.862 1.00 96.75 208 HIS A O 1
ATOM 1627 N N . GLN A 1 209 ? 6.130 5.858 -1.315 1.00 95.56 209 GLN A N 1
ATOM 1628 C CA . GLN A 1 209 ? 6.101 4.464 -1.775 1.00 95.56 209 GLN A CA 1
ATOM 1629 C C . GLN A 1 209 ? 7.452 3.739 -1.606 1.00 95.56 209 GLN A C 1
ATOM 1631 O O . GLN A 1 209 ? 7.467 2.509 -1.602 1.00 95.56 209 GLN A O 1
ATOM 1636 N N . HIS A 1 210 ? 8.560 4.474 -1.443 1.00 96.56 210 HIS A N 1
ATOM 1637 C CA . HIS A 1 210 ? 9.931 3.943 -1.376 1.00 96.56 210 HIS A CA 1
ATOM 1638 C C . HIS A 1 210 ? 10.581 4.038 0.016 1.00 96.56 210 HIS A C 1
ATOM 1640 O O . HIS A 1 210 ? 11.768 3.747 0.176 1.00 96.56 210 HIS A O 1
ATOM 1646 N N . VAL A 1 211 ? 9.819 4.416 1.041 1.00 96.00 211 VAL A N 1
ATOM 1647 C CA . VAL A 1 211 ? 10.259 4.356 2.444 1.00 96.00 211 VAL A CA 1
ATOM 1648 C C . VAL A 1 211 ? 10.651 2.916 2.801 1.00 96.00 211 VAL A C 1
ATOM 1650 O O . VAL A 1 211 ? 9.909 1.984 2.487 1.00 96.00 211 VAL A O 1
ATOM 1653 N N . TYR A 1 212 ? 11.806 2.728 3.453 1.00 95.12 212 TYR A N 1
ATOM 1654 C CA . TYR A 1 212 ? 12.371 1.417 3.806 1.00 95.12 212 TYR A CA 1
ATOM 1655 C C . TYR A 1 212 ? 12.580 0.461 2.616 1.00 95.12 212 TYR A C 1
ATOM 1657 O O . TYR A 1 212 ? 12.517 -0.758 2.788 1.00 95.12 212 TYR A O 1
ATOM 1665 N N . SER A 1 213 ? 12.777 0.990 1.403 1.00 93.50 213 SER A N 1
ATOM 1666 C CA . SER A 1 213 ? 12.982 0.164 0.205 1.00 93.50 213 SER A CA 1
ATOM 1667 C C . SER A 1 213 ? 14.430 -0.290 -0.007 1.00 93.50 213 SER A C 1
ATOM 1669 O O . SER A 1 213 ? 14.647 -1.209 -0.795 1.00 93.50 213 SER A O 1
ATOM 1671 N N . ASP A 1 214 ? 15.400 0.308 0.693 1.00 92.81 214 ASP A N 1
ATOM 1672 C CA . ASP A 1 214 ? 16.836 0.017 0.574 1.00 92.81 214 ASP A CA 1
ATOM 1673 C C . ASP A 1 214 ? 17.319 0.079 -0.892 1.00 92.81 214 ASP A C 1
ATOM 1675 O O . ASP A 1 214 ? 17.836 -0.895 -1.445 1.00 92.81 214 ASP A O 1
ATOM 1679 N N . CYS A 1 215 ? 17.093 1.222 -1.547 1.00 94.75 215 CYS A N 1
ATOM 1680 C CA . CYS A 1 215 ? 17.341 1.472 -2.978 1.00 94.75 215 CYS A CA 1
ATOM 1681 C C . CYS A 1 215 ? 16.552 0.593 -3.977 1.00 94.75 215 CYS A C 1
ATOM 1683 O O . CYS A 1 215 ? 16.752 0.729 -5.188 1.00 94.75 215 CYS A O 1
ATOM 1685 N N . VAL A 1 216 ? 15.655 -0.295 -3.532 1.00 95.81 216 VAL A N 1
ATOM 1686 C CA . VAL A 1 216 ? 14.840 -1.122 -4.437 1.00 95.81 216 VAL A CA 1
ATOM 1687 C C . VAL A 1 216 ? 13.649 -0.324 -4.959 1.00 95.81 216 VAL A C 1
ATOM 1689 O O . VAL A 1 216 ? 12.668 -0.086 -4.253 1.00 95.81 216 VAL A O 1
ATOM 1692 N N . PHE A 1 217 ? 13.692 0.038 -6.237 1.00 94.62 217 PHE A N 1
ATOM 1693 C CA . PHE A 1 217 ? 12.566 0.701 -6.885 1.00 94.62 217 PHE A CA 1
ATOM 1694 C C . PHE A 1 217 ? 11.386 -0.262 -7.079 1.00 94.62 217 PHE A C 1
ATOM 1696 O O . PHE A 1 217 ? 11.592 -1.446 -7.331 1.00 94.62 217 PHE A O 1
ATOM 1703 N N . HIS A 1 218 ? 10.151 0.225 -6.942 1.00 94.25 218 HIS A N 1
ATOM 1704 C CA . HIS A 1 218 ? 8.925 -0.587 -6.998 1.00 94.25 218 HIS A CA 1
ATOM 1705 C C . HIS A 1 218 ? 8.828 -1.723 -5.961 1.00 94.25 218 HIS A C 1
ATOM 1707 O O . HIS A 1 218 ? 8.020 -2.637 -6.142 1.00 94.25 218 HIS A O 1
ATOM 1713 N N . ASN A 1 219 ? 9.579 -1.648 -4.851 1.00 92.75 219 ASN A N 1
ATOM 1714 C CA . ASN A 1 219 ? 9.622 -2.683 -3.812 1.00 92.75 219 ASN A CA 1
ATOM 1715 C C . ASN A 1 219 ? 8.230 -3.258 -3.484 1.00 92.75 219 ASN A C 1
ATOM 1717 O O . ASN A 1 219 ? 7.271 -2.523 -3.238 1.00 92.75 219 ASN A O 1
ATOM 1721 N N . ALA A 1 220 ? 8.114 -4.583 -3.512 1.00 92.12 220 ALA A N 1
ATOM 1722 C CA . ALA A 1 220 ? 6.849 -5.284 -3.361 1.00 92.12 220 ALA A CA 1
ATOM 1723 C C . ALA A 1 220 ? 7.056 -6.591 -2.595 1.00 92.12 220 ALA A C 1
ATOM 1725 O O . ALA A 1 220 ? 7.879 -7.427 -2.967 1.00 92.12 220 ALA A O 1
ATOM 1726 N N . HIS A 1 221 ? 6.277 -6.775 -1.532 1.00 94.56 221 HIS A N 1
ATOM 1727 C CA . HIS A 1 221 ? 6.281 -7.996 -0.739 1.00 94.56 221 HIS A CA 1
ATOM 1728 C C . HIS A 1 221 ? 4.924 -8.685 -0.821 1.00 94.56 221 HIS A C 1
ATOM 1730 O O . HIS A 1 221 ? 3.905 -8.124 -0.412 1.00 94.56 221 HIS A O 1
ATOM 1736 N N . PHE A 1 222 ? 4.907 -9.917 -1.310 1.00 96.44 222 PHE A N 1
ATOM 1737 C CA . PHE A 1 222 ? 3.736 -10.780 -1.256 1.00 96.44 222 PHE A CA 1
ATOM 1738 C C . PHE A 1 222 ? 3.660 -11.463 0.107 1.00 96.44 222 PHE A C 1
ATOM 1740 O O . PHE A 1 222 ? 4.670 -11.646 0.785 1.00 96.44 222 PHE A O 1
ATOM 1747 N N . ILE A 1 223 ? 2.460 -11.862 0.516 1.00 95.69 223 ILE A N 1
ATOM 1748 C CA . ILE A 1 223 ? 2.264 -12.652 1.732 1.00 95.69 223 ILE A CA 1
ATOM 1749 C C . ILE A 1 223 ? 1.910 -14.080 1.336 1.00 95.69 223 ILE A C 1
ATOM 1751 O O . ILE A 1 223 ? 0.996 -14.286 0.528 1.00 95.69 223 ILE A O 1
ATOM 1755 N N . ARG A 1 224 ? 2.611 -15.065 1.915 1.00 95.25 224 ARG A N 1
ATOM 1756 C CA . ARG A 1 224 ? 2.236 -16.470 1.736 1.00 95.25 224 ARG A CA 1
ATOM 1757 C C . ARG A 1 224 ? 0.859 -16.713 2.357 1.00 95.25 224 ARG A C 1
ATOM 1759 O O . ARG A 1 224 ? 0.624 -16.373 3.519 1.00 95.25 224 ARG A O 1
ATOM 1766 N N . GLY A 1 225 ? -0.037 -17.305 1.573 1.00 93.56 225 GLY A N 1
ATOM 1767 C CA . GLY A 1 225 ? -1.446 -17.504 1.913 1.00 93.56 225 GLY A CA 1
ATOM 1768 C C . GLY A 1 225 ? -2.324 -16.262 1.720 1.00 93.56 225 GLY A C 1
ATOM 1769 O O . GLY A 1 225 ? -3.484 -16.280 2.121 1.00 93.56 225 GLY A O 1
ATOM 1770 N N . GLY A 1 226 ? -1.801 -15.187 1.117 1.00 94.94 226 GLY A N 1
ATOM 1771 C CA . GLY A 1 226 ? -2.546 -13.947 0.888 1.00 94.94 226 GLY A CA 1
ATOM 1772 C C . GLY A 1 226 ? -2.413 -12.910 1.995 1.00 94.94 226 GLY A C 1
ATOM 1773 O O . GLY A 1 226 ? -1.963 -13.195 3.106 1.00 94.94 226 GLY A O 1
ATOM 1774 N N . THR A 1 227 ? -2.829 -11.676 1.707 1.00 94.75 227 THR A N 1
ATOM 1775 C CA . THR A 1 227 ? -2.756 -10.572 2.676 1.00 94.75 227 THR A CA 1
ATOM 1776 C C . THR A 1 227 ? -3.663 -10.787 3.888 1.00 94.75 227 THR A C 1
ATOM 1778 O O . THR A 1 227 ? -3.354 -10.261 4.959 1.00 94.75 227 THR A O 1
ATOM 1781 N N . GLY A 1 228 ? -4.671 -11.663 3.792 1.00 94.19 228 GLY A N 1
ATOM 1782 C CA . GLY A 1 228 ? -5.484 -12.108 4.927 1.00 94.19 228 GLY A CA 1
ATOM 1783 C C . GLY A 1 228 ? -4.639 -12.716 6.041 1.00 94.19 228 GLY A C 1
ATOM 1784 O O . GLY A 1 228 ? -4.907 -12.492 7.220 1.00 94.19 228 GLY A O 1
ATOM 1785 N N . ASN A 1 229 ? -3.536 -13.381 5.692 1.00 94.12 229 ASN A N 1
ATOM 1786 C CA . ASN A 1 229 ? -2.634 -13.970 6.673 1.00 94.12 229 ASN A CA 1
ATOM 1787 C C . ASN A 1 229 ? -1.889 -12.908 7.513 1.00 94.12 229 ASN A C 1
ATOM 1789 O O . ASN A 1 229 ? -1.537 -13.168 8.666 1.00 94.12 229 ASN A O 1
ATOM 1793 N N . LEU A 1 230 ? -1.712 -11.675 7.008 1.00 93.75 230 LEU A N 1
ATOM 1794 C CA . LEU A 1 230 ? -1.234 -10.557 7.835 1.00 93.75 230 LEU A CA 1
ATOM 1795 C C . LEU A 1 230 ? -2.252 -10.214 8.925 1.00 93.75 230 LEU A C 1
ATOM 1797 O O . LEU A 1 230 ? -1.877 -10.028 10.086 1.00 93.75 230 LEU A O 1
ATOM 1801 N N . ALA A 1 231 ? -3.533 -10.140 8.562 1.00 92.81 231 ALA A N 1
ATOM 1802 C CA . ALA A 1 231 ? -4.597 -9.874 9.518 1.00 92.81 231 ALA A CA 1
ATOM 1803 C C . ALA A 1 231 ? -4.713 -10.998 10.557 1.00 92.81 231 ALA A C 1
ATOM 1805 O O . ALA A 1 231 ? -4.787 -10.715 11.751 1.00 92.81 231 ALA A O 1
ATOM 1806 N N . GLU A 1 232 ? -4.634 -12.255 10.124 1.00 93.69 232 GLU A N 1
ATOM 1807 C CA . GLU A 1 232 ? -4.660 -13.422 11.010 1.00 93.69 232 GLU A CA 1
ATOM 1808 C C . GLU A 1 232 ? -3.449 -13.478 11.949 1.00 93.69 232 GLU A C 1
ATOM 1810 O O . GLU A 1 232 ? -3.592 -13.767 13.137 1.00 93.69 232 GLU A O 1
ATOM 1815 N N . THR A 1 233 ? -2.252 -13.142 11.465 1.00 94.50 233 THR A N 1
ATOM 1816 C CA . THR A 1 233 ? -1.050 -13.045 12.312 1.00 94.50 233 THR A CA 1
ATOM 1817 C C . THR A 1 233 ? -1.244 -11.991 13.401 1.00 94.50 233 THR A C 1
ATOM 1819 O O . THR A 1 233 ? -1.006 -12.251 14.583 1.00 94.50 233 THR A O 1
ATOM 1822 N N . LEU A 1 234 ? -1.725 -10.805 13.020 1.00 95.00 234 LEU A N 1
ATOM 1823 C CA . LEU A 1 234 ? -2.023 -9.730 13.963 1.00 95.00 234 LEU A CA 1
ATOM 1824 C C . LEU A 1 234 ? -3.123 -10.127 14.957 1.00 95.00 234 LEU A C 1
ATOM 1826 O O . LEU A 1 234 ? -3.038 -9.765 16.129 1.00 95.00 234 LEU A O 1
ATOM 1830 N N . LEU A 1 235 ? -4.124 -10.893 14.519 1.00 95.12 235 LEU A N 1
ATOM 1831 C CA . LEU A 1 235 ? -5.189 -11.411 15.373 1.00 95.12 235 LEU A CA 1
ATOM 1832 C C . LEU A 1 235 ? -4.642 -12.397 16.411 1.00 95.12 235 LEU A C 1
ATOM 1834 O O . LEU A 1 235 ? -4.980 -12.292 17.591 1.00 95.12 235 LEU A O 1
ATOM 1838 N N . LYS A 1 236 ? -3.784 -13.334 15.991 1.00 95.12 236 LYS A N 1
ATOM 1839 C CA . LYS A 1 236 ? -3.120 -14.292 16.890 1.00 95.12 236 LYS A CA 1
ATOM 1840 C C . LYS A 1 236 ? -2.290 -13.567 17.946 1.00 95.12 236 LYS A C 1
ATOM 1842 O O . LYS A 1 236 ? -2.409 -13.889 19.127 1.00 95.12 236 LYS A O 1
ATOM 1847 N N . PHE A 1 237 ? -1.512 -12.562 17.537 1.00 95.81 237 PHE A N 1
ATOM 1848 C CA . PHE A 1 237 ? -0.755 -11.733 18.472 1.00 95.81 237 PHE A CA 1
ATOM 1849 C C . PHE A 1 237 ? -1.680 -10.970 19.429 1.00 95.81 237 PHE A C 1
ATOM 1851 O O . PHE A 1 237 ? -1.465 -10.976 20.635 1.00 95.81 237 PHE A O 1
ATOM 1858 N N . ALA A 1 238 ? -2.736 -10.327 18.922 1.00 96.25 238 ALA A N 1
ATOM 1859 C CA . ALA A 1 238 ? -3.677 -9.582 19.758 1.00 96.25 238 ALA A CA 1
ATOM 1860 C C . ALA A 1 238 ? -4.284 -10.479 20.852 1.00 96.25 238 ALA A C 1
ATOM 1862 O O . ALA A 1 238 ? -4.302 -10.104 22.026 1.00 96.25 238 ALA A O 1
ATOM 1863 N N . LYS A 1 239 ? -4.707 -11.695 20.484 1.00 95.88 239 LYS A N 1
ATOM 1864 C CA . LYS A 1 239 ? -5.239 -12.686 21.428 1.00 95.88 239 LYS A CA 1
ATOM 1865 C C . LYS A 1 239 ? -4.196 -13.138 22.453 1.00 95.88 239 LYS A C 1
ATOM 1867 O O . LYS A 1 239 ? -4.539 -13.273 23.624 1.00 95.88 239 LYS A O 1
ATOM 1872 N N . SER A 1 240 ? -2.937 -13.343 22.052 1.00 95.94 240 SER A N 1
ATOM 1873 C CA . SER A 1 240 ? -1.883 -13.794 22.976 1.00 95.94 240 SER A CA 1
ATOM 1874 C C . SER A 1 240 ? -1.546 -12.761 24.054 1.00 95.94 240 SER A C 1
ATOM 1876 O O . SER A 1 240 ? -1.129 -13.134 25.148 1.00 95.94 240 SER A O 1
ATOM 1878 N N . VAL A 1 241 ? -1.787 -11.475 23.782 1.00 96.69 241 VAL A N 1
ATOM 1879 C CA . VAL A 1 241 ? -1.631 -10.380 24.754 1.00 96.69 241 VAL A CA 1
ATOM 1880 C C . VAL A 1 241 ? -2.953 -9.960 25.413 1.00 96.69 241 VAL A C 1
ATOM 1882 O O . VAL A 1 241 ? -3.037 -8.884 26.002 1.00 96.69 241 VAL A O 1
ATOM 1885 N N . GLY A 1 242 ? -3.991 -10.801 25.333 1.00 97.38 242 GLY A N 1
ATOM 1886 C CA . GLY A 1 242 ? -5.246 -10.624 26.070 1.00 97.38 242 GLY A CA 1
ATOM 1887 C C . GLY A 1 242 ? -6.208 -9.580 25.496 1.00 97.38 242 GLY A C 1
ATOM 1888 O O . GLY A 1 242 ? -7.090 -9.115 26.217 1.00 97.38 242 GLY A O 1
ATOM 1889 N N . VAL A 1 243 ? -6.058 -9.194 24.224 1.00 98.31 243 VAL A N 1
ATOM 1890 C CA . VAL A 1 243 ? -7.058 -8.364 23.535 1.00 98.31 243 VAL A CA 1
ATOM 1891 C C . VAL A 1 243 ? -8.296 -9.210 23.257 1.00 98.31 243 VAL A C 1
ATOM 1893 O O . VAL A 1 243 ? -8.210 -10.266 22.629 1.00 98.31 243 VAL A O 1
ATOM 1896 N N . GLU A 1 244 ? -9.456 -8.717 23.676 1.00 98.19 244 GLU A N 1
ATOM 1897 C CA . GLU A 1 244 ? -10.746 -9.285 23.299 1.00 98.19 244 GLU A CA 1
ATOM 1898 C C . GLU A 1 244 ? -11.134 -8.774 21.906 1.00 98.19 244 GLU A C 1
ATOM 1900 O O . GLU A 1 244 ? -10.985 -7.587 21.612 1.00 98.19 244 GLU A O 1
ATOM 1905 N N . ILE A 1 245 ? -11.612 -9.662 21.032 1.00 97.81 245 ILE A N 1
ATOM 1906 C CA . ILE A 1 245 ? -12.074 -9.302 19.687 1.00 97.81 245 ILE A CA 1
ATOM 1907 C C . ILE A 1 245 ? -13.535 -9.696 19.555 1.00 97.81 245 ILE A C 1
ATOM 1909 O O . ILE A 1 245 ? -13.882 -10.861 19.753 1.00 97.81 245 ILE A O 1
ATOM 1913 N N . ARG A 1 246 ? -14.364 -8.735 19.156 1.00 97.38 246 ARG A N 1
ATOM 1914 C CA . ARG A 1 246 ? -15.789 -8.927 18.926 1.00 97.38 246 ARG A CA 1
ATOM 1915 C C . ARG A 1 246 ? -16.143 -8.517 17.499 1.00 97.38 246 ARG A C 1
ATOM 1917 O O . ARG A 1 246 ? -16.123 -7.335 17.166 1.00 97.38 246 ARG A O 1
ATOM 1924 N N . THR A 1 247 ? -16.436 -9.511 16.667 1.00 97.62 247 THR A N 1
ATOM 1925 C CA . THR A 1 247 ? -16.914 -9.336 15.288 1.00 97.62 247 THR A CA 1
ATOM 1926 C C . THR A 1 247 ? -18.442 -9.209 15.255 1.00 97.62 247 THR A C 1
ATOM 1928 O O . THR A 1 247 ? -19.104 -9.318 16.294 1.00 97.62 247 THR A O 1
ATOM 1931 N N . ARG A 1 248 ? -19.023 -8.962 14.073 1.00 97.50 248 ARG A N 1
ATOM 1932 C CA . ARG A 1 248 ? -20.476 -8.790 13.858 1.00 97.50 248 ARG A CA 1
ATOM 1933 C C . ARG A 1 248 ? -21.091 -7.737 14.777 1.00 97.50 248 ARG A C 1
ATOM 1935 O O . ARG A 1 248 ? -22.208 -7.898 15.259 1.00 97.50 248 ARG A O 1
ATOM 1942 N N . SER A 1 249 ? -20.319 -6.707 15.100 1.00 97.88 249 SER A N 1
ATOM 1943 C CA . SER A 1 249 ? -20.690 -5.696 16.083 1.00 97.88 249 SER A CA 1
ATOM 1944 C C . SER A 1 249 ? -20.433 -4.322 15.491 1.00 97.88 249 SER A C 1
ATOM 1946 O O . SER A 1 249 ? -19.314 -3.816 15.503 1.00 97.88 249 SER A O 1
ATOM 1948 N N . THR A 1 250 ? -21.477 -3.724 14.930 1.00 98.12 250 THR A N 1
ATOM 1949 C CA . THR A 1 250 ? -21.401 -2.376 14.367 1.00 98.12 250 THR A CA 1
ATOM 1950 C C . THR A 1 250 ? -21.532 -1.350 15.484 1.00 98.12 250 THR A C 1
ATOM 1952 O O . THR A 1 250 ? -22.486 -1.386 16.259 1.00 98.12 250 THR A O 1
ATOM 1955 N N . VAL A 1 251 ? -20.583 -0.418 15.568 1.00 98.44 251 VAL A N 1
ATOM 1956 C CA . VAL A 1 251 ? -20.687 0.737 16.468 1.00 98.44 251 VAL A CA 1
ATOM 1957 C C . VAL A 1 251 ? -21.659 1.749 15.864 1.00 98.44 251 VAL A C 1
ATOM 1959 O O . VAL A 1 251 ? -21.456 2.190 14.734 1.00 98.44 251 VAL A O 1
ATOM 1962 N N . GLN A 1 252 ? -22.688 2.123 16.623 1.00 98.31 252 GLN A N 1
ATOM 1963 C CA . GLN A 1 252 ? -23.694 3.111 16.236 1.00 98.31 252 GLN A CA 1
ATOM 1964 C C . GLN A 1 252 ? -23.301 4.531 16.668 1.00 98.31 252 GLN A C 1
ATOM 1966 O O . GLN A 1 252 ? -23.467 5.468 15.889 1.00 98.31 252 GLN A O 1
ATOM 1971 N N . SER A 1 253 ? -22.753 4.695 17.877 1.00 98.12 253 SER A N 1
ATOM 1972 C CA . SER A 1 253 ? -22.282 5.988 18.393 1.00 98.12 253 SER A CA 1
ATOM 1973 C C . SER A 1 253 ? -21.046 5.851 19.277 1.00 98.12 253 SER A C 1
ATOM 1975 O O . SER A 1 253 ? -20.802 4.813 19.897 1.00 98.12 253 SER A O 1
ATOM 1977 N N . ILE A 1 254 ? -20.257 6.924 19.333 1.00 98.31 254 ILE A N 1
ATOM 1978 C CA . ILE A 1 254 ? -19.250 7.150 20.370 1.00 98.31 254 ILE A CA 1
ATOM 1979 C C . ILE A 1 254 ? -19.889 8.080 21.395 1.00 98.31 254 ILE A C 1
ATOM 1981 O O . ILE A 1 254 ? -20.256 9.207 21.070 1.00 98.31 254 ILE A O 1
ATOM 1985 N N . ASP A 1 255 ? -20.013 7.605 22.629 1.00 97.06 255 ASP A N 1
ATOM 1986 C CA . ASP A 1 255 ? -20.835 8.264 23.637 1.00 97.06 255 ASP A CA 1
ATOM 1987 C C . ASP A 1 255 ? -20.029 9.370 24.322 1.00 97.06 255 ASP A C 1
ATOM 1989 O O . ASP A 1 255 ? -19.114 9.105 25.114 1.00 97.06 255 ASP A O 1
ATOM 1993 N N . VAL A 1 256 ? -20.366 10.619 24.003 1.00 94.69 256 VAL A N 1
ATOM 1994 C CA . VAL A 1 256 ? -19.701 11.822 24.510 1.00 94.69 256 VAL A CA 1
ATOM 1995 C C . VAL A 1 256 ? -20.681 12.640 25.343 1.00 94.69 256 VAL A C 1
ATOM 1997 O O . VAL A 1 256 ? -21.816 12.868 24.939 1.00 94.69 256 VAL A O 1
ATOM 2000 N N . ALA A 1 257 ? -20.233 13.087 26.515 1.00 86.81 257 ALA A N 1
ATOM 2001 C CA . ALA A 1 257 ? -20.969 14.025 27.353 1.00 86.81 257 ALA A CA 1
ATOM 2002 C C . ALA A 1 257 ? -20.018 15.113 27.856 1.00 86.81 257 ALA A C 1
ATOM 2004 O O . ALA A 1 257 ? -18.971 14.811 28.432 1.00 86.81 257 ALA A O 1
ATOM 2005 N N . ASN A 1 258 ? -20.373 16.385 27.648 1.00 85.00 258 ASN A N 1
ATOM 2006 C CA . ASN A 1 258 ? -19.550 17.543 28.025 1.00 85.00 258 ASN A CA 1
ATOM 2007 C C . ASN A 1 258 ? -18.107 17.459 27.481 1.00 85.00 258 ASN A C 1
ATOM 2009 O O . ASN A 1 258 ? -17.147 17.780 28.182 1.00 85.00 258 ASN A O 1
ATOM 2013 N N . GLY A 1 259 ? -17.945 16.969 26.246 1.00 84.94 259 GLY A N 1
ATOM 2014 C CA . GLY A 1 259 ? -16.635 16.779 25.615 1.00 84.94 259 GLY A CA 1
ATOM 2015 C C . GLY A 1 259 ? -15.810 15.607 26.165 1.00 84.94 259 GLY A C 1
ATOM 2016 O O . GLY A 1 259 ? -14.636 15.473 25.816 1.00 84.94 259 GLY A O 1
ATOM 2017 N N . VAL A 1 260 ? -16.391 14.750 27.011 1.00 91.88 260 VAL A N 1
ATOM 2018 C CA . VAL A 1 260 ? -15.731 13.567 27.576 1.00 91.88 260 VAL A CA 1
ATOM 2019 C C . VAL A 1 260 ? -16.336 12.298 26.986 1.00 91.88 260 VAL A C 1
ATOM 2021 O O . VAL A 1 260 ? -17.534 12.054 27.102 1.00 91.88 260 VAL A O 1
ATOM 2024 N N . CYS A 1 261 ? -15.489 11.470 26.373 1.00 94.81 261 CYS A N 1
ATOM 2025 C CA . CYS A 1 261 ? -15.864 10.140 25.897 1.00 94.81 261 CYS A CA 1
ATOM 2026 C C . CYS A 1 261 ? -16.083 9.187 27.081 1.00 94.81 261 CYS A C 1
ATOM 2028 O O . CYS A 1 261 ? -15.234 9.094 27.970 1.00 94.81 261 CYS A O 1
ATOM 2030 N N . SER A 1 262 ? -17.186 8.442 27.055 1.00 96.06 262 SER A N 1
ATOM 2031 C CA . SER A 1 262 ? -17.576 7.480 28.095 1.00 96.06 262 SER A CA 1
ATOM 2032 C C . SER A 1 262 ? -17.691 6.036 27.593 1.00 96.06 262 SER A C 1
ATOM 2034 O O . SER A 1 262 ? -17.713 5.101 28.399 1.00 96.06 262 SER A O 1
ATOM 2036 N N . GLY A 1 263 ? -17.703 5.826 26.276 1.00 97.50 263 GLY A N 1
ATOM 2037 C CA . GLY A 1 263 ? -17.844 4.501 25.692 1.00 97.50 263 GLY A CA 1
ATOM 2038 C C . GLY A 1 263 ? -18.317 4.540 24.248 1.00 97.50 263 GLY A C 1
ATOM 2039 O O . GLY A 1 263 ? -18.135 5.537 23.545 1.00 97.50 263 GLY A O 1
ATOM 2040 N N . VAL A 1 264 ? -18.901 3.428 23.820 1.00 98.38 264 VAL A N 1
ATOM 2041 C CA . VAL A 1 264 ? -19.580 3.292 22.531 1.00 98.38 264 VAL A CA 1
ATOM 2042 C C . VAL A 1 264 ? -20.901 2.559 22.713 1.00 98.38 264 VAL A C 1
ATOM 2044 O O . VAL A 1 264 ? -20.990 1.645 23.535 1.00 98.38 264 VAL A O 1
ATOM 2047 N N . THR A 1 265 ? -21.886 2.891 21.887 1.00 98.38 265 THR A N 1
ATOM 2048 C CA . THR A 1 265 ? -23.139 2.139 21.781 1.00 98.38 265 THR A CA 1
ATOM 2049 C C . THR A 1 265 ? -23.173 1.397 20.449 1.00 98.38 265 THR A C 1
ATOM 2051 O O . THR A 1 265 ? -22.850 1.958 19.398 1.00 98.38 265 THR A O 1
ATOM 2054 N N . LEU A 1 266 ? -23.498 0.105 20.494 1.00 98.38 266 LEU A N 1
ATOM 2055 C CA . LEU A 1 266 ? -23.602 -0.772 19.330 1.00 98.38 266 LEU A CA 1
ATOM 2056 C C . LEU A 1 266 ? -24.989 -0.690 18.686 1.00 98.38 266 LEU A C 1
ATOM 2058 O O . LEU A 1 266 ? -25.980 -0.356 19.338 1.00 98.38 266 LEU A O 1
ATOM 2062 N N . GLU A 1 267 ? -25.079 -1.090 17.418 1.00 97.06 267 GLU A N 1
ATOM 2063 C CA . GLU A 1 267 ? -26.365 -1.433 16.811 1.00 97.06 267 GLU A CA 1
ATOM 2064 C C . GLU A 1 267 ? -27.067 -2.501 17.668 1.00 97.06 267 GLU A C 1
ATOM 2066 O O . GLU A 1 267 ? -26.482 -3.525 18.020 1.00 97.06 267 GLU A O 1
ATOM 2071 N N . GLY A 1 268 ? -28.319 -2.237 18.049 1.00 94.38 268 GLY A N 1
ATOM 2072 C CA . GLY A 1 268 ? -29.065 -3.046 19.022 1.00 94.38 268 GLY A CA 1
ATOM 2073 C C . GLY A 1 268 ? -29.126 -2.447 20.433 1.00 94.38 268 GLY A C 1
ATOM 2074 O O . GLY A 1 268 ? -29.873 -2.957 21.264 1.00 94.38 268 GLY A O 1
ATOM 2075 N N . GLY A 1 269 ? -28.412 -1.346 20.693 1.00 96.81 269 GLY A N 1
ATOM 2076 C CA . GLY A 1 269 ? -28.538 -0.547 21.919 1.00 96.81 269 GLY A CA 1
ATOM 2077 C C . GLY A 1 269 ? -27.671 -1.009 23.092 1.00 96.81 269 GLY A C 1
ATOM 2078 O O . GLY A 1 269 ? -27.790 -0.465 24.185 1.00 96.81 269 GLY A O 1
ATOM 2079 N N . GLU A 1 270 ? -26.797 -1.998 22.894 1.00 98.00 270 GLU A N 1
ATOM 2080 C CA . GLU A 1 270 ? -25.809 -2.378 23.905 1.00 98.00 270 GLU A CA 1
ATOM 2081 C C . GLU A 1 270 ? -24.741 -1.286 24.045 1.00 98.00 270 GLU A C 1
ATOM 2083 O O . GLU A 1 270 ? -24.084 -0.924 23.069 1.00 98.00 270 GLU A O 1
ATOM 2088 N N . THR A 1 271 ? -24.523 -0.806 25.269 1.00 97.88 271 THR A N 1
ATOM 2089 C CA . THR A 1 271 ? -23.476 0.173 25.581 1.00 97.88 271 THR A CA 1
ATOM 2090 C C . THR A 1 271 ? -22.255 -0.502 26.196 1.00 97.88 271 THR A C 1
ATOM 2092 O O . THR A 1 271 ? -22.356 -1.278 27.148 1.00 97.88 271 THR A O 1
ATOM 2095 N N . ILE A 1 272 ? -21.075 -0.143 25.695 1.00 97.94 272 ILE A N 1
ATOM 2096 C CA . ILE A 1 272 ? -19.774 -0.595 26.184 1.00 97.94 272 ILE A CA 1
ATOM 2097 C C . ILE A 1 272 ? -19.039 0.606 26.779 1.00 97.94 272 ILE A C 1
ATOM 2099 O O . ILE A 1 272 ? -18.582 1.495 26.060 1.00 97.94 272 ILE A O 1
ATOM 2103 N N . THR A 1 273 ? -18.877 0.622 28.103 1.00 97.50 273 THR A N 1
ATOM 2104 C CA . THR A 1 273 ? -18.149 1.691 28.802 1.00 97.50 273 THR A CA 1
ATOM 2105 C C . THR A 1 273 ? -16.642 1.588 28.572 1.00 97.50 273 THR A C 1
ATOM 2107 O O . THR A 1 273 ? -16.031 0.540 28.800 1.00 97.50 273 THR A O 1
ATOM 2110 N N . ALA A 1 274 ? -16.016 2.700 28.186 1.00 96.12 274 ALA A N 1
ATOM 2111 C CA . ALA A 1 274 ? -14.570 2.799 28.027 1.00 96.12 274 ALA A CA 1
ATOM 2112 C C . ALA A 1 274 ? -14.076 4.229 28.278 1.00 96.12 274 ALA A C 1
ATOM 2114 O O . ALA A 1 274 ? -14.595 5.192 27.725 1.00 96.12 274 ALA A O 1
ATOM 2115 N N . ALA A 1 275 ? -12.993 4.366 29.049 1.00 91.88 275 ALA A N 1
ATOM 2116 C CA . ALA A 1 275 ? -12.373 5.671 29.305 1.00 91.88 275 ALA A CA 1
ATOM 2117 C C . ALA A 1 275 ? -11.651 6.259 28.077 1.00 91.88 275 ALA A C 1
ATOM 2119 O O . ALA A 1 275 ? -11.306 7.439 28.057 1.00 91.88 275 ALA A O 1
ATOM 2120 N N . LYS A 1 276 ? -11.334 5.420 27.083 1.00 95.44 276 LYS A N 1
ATOM 2121 C CA . LYS A 1 276 ? -10.652 5.810 25.847 1.00 95.44 276 LYS A CA 1
ATOM 2122 C C . LYS A 1 276 ? -11.197 4.984 24.694 1.00 95.44 276 LYS A C 1
ATOM 2124 O O . LYS A 1 276 ? -11.232 3.760 24.788 1.00 95.44 276 LYS A O 1
ATOM 2129 N N . VAL A 1 277 ? -11.525 5.658 23.600 1.00 97.12 277 VAL A N 1
ATOM 2130 C CA . VAL A 1 277 ? -11.904 5.041 22.329 1.00 97.12 277 VAL A CA 1
ATOM 2131 C C . VAL A 1 277 ? -10.861 5.426 21.289 1.00 97.12 277 VAL A C 1
ATOM 2133 O O . VAL A 1 277 ? -10.473 6.588 21.184 1.00 97.12 277 VAL A O 1
ATOM 2136 N N . VAL A 1 278 ? -10.381 4.438 20.537 1.00 97.19 278 VAL A N 1
ATOM 2137 C CA . VAL A 1 278 ? -9.489 4.654 19.396 1.00 97.19 278 VAL A CA 1
ATOM 2138 C C . VAL A 1 278 ? -10.223 4.183 18.151 1.00 97.19 278 VAL A C 1
ATOM 2140 O O . VAL A 1 278 ? -10.416 2.983 17.971 1.00 97.19 278 VAL A O 1
ATOM 2143 N N . SER A 1 279 ? -10.632 5.125 17.303 1.00 97.06 279 SER A N 1
ATOM 2144 C CA . SER A 1 279 ? -11.271 4.799 16.030 1.00 97.06 279 SER A CA 1
ATOM 2145 C C . SER A 1 279 ? -10.221 4.508 14.961 1.00 97.06 279 SER A C 1
ATOM 2147 O O . SER A 1 279 ? -9.292 5.290 14.767 1.00 97.06 279 SER A O 1
ATOM 2149 N N . GLY A 1 280 ? -10.376 3.377 14.272 1.00 95.06 280 GLY A N 1
ATOM 2150 C CA . GLY A 1 280 ? -9.631 3.053 13.052 1.00 95.06 280 GLY A CA 1
ATOM 2151 C C . GLY A 1 280 ? -10.370 3.434 11.765 1.00 95.06 280 GLY A C 1
ATOM 2152 O O . GLY A 1 280 ? -9.917 3.058 10.688 1.00 95.06 280 GLY A O 1
ATOM 2153 N N . LEU A 1 281 ? -11.517 4.111 11.877 1.00 95.81 281 LEU A N 1
ATOM 2154 C CA . LEU A 1 281 ? -12.340 4.544 10.747 1.00 95.81 281 LEU A CA 1
ATOM 2155 C C . LEU A 1 281 ? -11.872 5.902 10.223 1.00 95.81 281 LEU A C 1
ATOM 2157 O O . LEU A 1 281 ? -11.149 6.635 10.902 1.00 95.81 281 LEU A O 1
ATOM 2161 N N . ASP A 1 282 ? -12.325 6.275 9.029 1.00 95.06 282 ASP A N 1
ATOM 2162 C CA . ASP A 1 282 ? -12.004 7.586 8.480 1.00 95.06 282 ASP A CA 1
ATOM 2163 C C . ASP A 1 282 ? -12.608 8.740 9.318 1.00 95.06 282 ASP A C 1
ATOM 2165 O O . ASP A 1 282 ? -13.558 8.536 10.090 1.00 95.06 282 ASP A O 1
ATOM 2169 N N . PRO A 1 283 ? -12.080 9.973 9.177 1.00 95.94 283 PRO A N 1
ATOM 2170 C CA . PRO A 1 283 ? -12.510 11.109 9.991 1.00 95.94 283 PRO A CA 1
ATOM 2171 C C . PRO A 1 283 ? -14.001 11.448 9.883 1.00 95.94 283 PRO A C 1
ATOM 2173 O O . PRO A 1 283 ? -14.612 11.816 10.884 1.00 95.94 283 PRO A O 1
ATOM 2176 N N . THR A 1 284 ? -14.613 11.305 8.707 1.00 96.00 284 THR A N 1
ATOM 2177 C CA . THR A 1 284 ? -16.040 11.598 8.514 1.00 96.00 284 THR A CA 1
ATOM 2178 C C . THR A 1 284 ? -16.904 10.579 9.239 1.00 96.00 284 THR A C 1
ATOM 2180 O O . THR A 1 284 ? -17.812 10.970 9.973 1.00 96.00 284 THR A O 1
ATOM 2183 N N . HIS A 1 285 ? -16.610 9.283 9.103 1.00 96.44 285 HIS A N 1
ATOM 2184 C CA . HIS A 1 285 ? -17.330 8.266 9.871 1.00 96.44 285 HIS A CA 1
ATOM 2185 C C . HIS A 1 285 ? -17.135 8.464 11.375 1.00 96.44 285 HIS A C 1
ATOM 2187 O O . HIS A 1 285 ? -18.112 8.504 12.116 1.00 96.44 285 HIS A O 1
ATOM 2193 N N . THR A 1 286 ? -15.902 8.676 11.830 1.00 97.56 286 THR A N 1
ATOM 2194 C CA . THR A 1 286 ? -15.619 8.829 13.262 1.00 97.56 286 THR A CA 1
ATOM 2195 C C . THR A 1 286 ? -16.285 10.068 13.856 1.00 97.56 286 THR A C 1
ATOM 2197 O O . THR A 1 286 ? -17.054 9.963 14.807 1.00 97.56 286 THR A O 1
ATOM 2200 N N . PHE A 1 287 ? -15.998 11.253 13.319 1.00 96.88 287 PHE A N 1
ATOM 2201 C CA . PHE A 1 287 ? -16.397 12.502 13.964 1.00 96.88 287 PHE A CA 1
ATOM 2202 C C . PHE A 1 287 ? -17.815 12.920 13.584 1.00 96.88 287 PHE A C 1
ATOM 2204 O O . PHE A 1 287 ? -18.601 13.286 14.450 1.00 96.88 287 PHE A O 1
ATOM 2211 N N . ILE A 1 288 ? -18.176 12.851 12.302 1.00 96.06 288 ILE A N 1
ATOM 2212 C CA . ILE A 1 288 ? -19.489 13.337 11.861 1.00 96.06 288 ILE A CA 1
ATOM 2213 C C . ILE A 1 288 ? -20.577 12.301 12.146 1.00 96.06 288 ILE A C 1
ATOM 2215 O O . ILE A 1 288 ? -21.646 12.687 12.610 1.00 96.06 288 ILE A O 1
ATOM 2219 N N . ARG A 1 289 ? -20.332 11.009 11.881 1.00 96.44 289 ARG A N 1
ATOM 2220 C CA . ARG A 1 289 ? -21.364 9.971 12.061 1.00 96.44 289 ARG A CA 1
ATOM 2221 C C . ARG A 1 289 ? -21.423 9.413 13.483 1.00 96.44 289 ARG A C 1
ATOM 2223 O O . ARG A 1 289 ? -22.513 9.365 14.032 1.00 96.44 289 ARG A O 1
ATOM 2230 N N . LEU A 1 290 ? -20.292 8.993 14.060 1.00 97.75 290 LEU A N 1
ATOM 2231 C CA . LEU A 1 290 ? -20.297 8.296 15.354 1.00 97.75 290 LEU A CA 1
ATOM 2232 C C . LEU A 1 290 ? -20.282 9.238 16.565 1.00 97.75 290 LEU A C 1
ATOM 2234 O O . LEU A 1 290 ? -21.013 8.985 17.515 1.00 97.75 290 LEU A O 1
ATOM 2238 N N . VAL A 1 291 ? -19.461 10.295 16.560 1.00 97.06 291 VAL A N 1
ATOM 2239 C CA . VAL A 1 291 ? -19.454 11.306 17.644 1.00 97.06 291 VAL A CA 1
ATOM 2240 C C . VAL A 1 291 ? -20.655 12.247 17.527 1.00 97.06 291 VAL A C 1
ATOM 2242 O O . VAL A 1 291 ? -21.277 12.595 18.523 1.00 97.06 291 VAL A O 1
ATOM 2245 N N . GLY A 1 292 ? -21.002 12.633 16.299 1.00 95.31 292 GLY A N 1
ATOM 2246 C CA . GLY A 1 292 ? -22.159 13.470 16.011 1.00 95.31 292 GLY A CA 1
ATOM 2247 C C . GLY A 1 292 ? -21.818 14.967 15.954 1.00 95.31 292 GLY A C 1
ATOM 2248 O O . GLY A 1 292 ? -21.025 15.459 16.756 1.00 95.31 292 GLY A O 1
ATOM 2249 N N . PRO A 1 293 ? -22.427 15.746 15.035 1.00 93.50 293 PRO A N 1
ATOM 2250 C CA . PRO A 1 293 ? -22.056 17.148 14.823 1.00 93.50 293 PRO A CA 1
ATOM 2251 C C . PRO A 1 293 ? -22.254 18.064 16.037 1.00 93.50 293 PRO A C 1
ATOM 2253 O O . PRO A 1 293 ? -21.550 19.062 16.151 1.00 93.50 293 PRO A O 1
ATOM 2256 N N . ALA A 1 294 ? -23.202 17.741 16.924 1.00 93.00 294 ALA A N 1
ATOM 2257 C CA . ALA A 1 294 ? -23.523 18.549 18.104 1.00 93.00 294 ALA A CA 1
ATOM 2258 C C . ALA A 1 294 ? -22.382 18.590 19.136 1.00 93.00 294 ALA A C 1
ATOM 2260 O O . ALA A 1 294 ? -22.233 19.584 19.841 1.00 93.00 294 ALA A O 1
ATOM 2261 N N . GLU A 1 295 ? -21.550 17.548 19.176 1.00 94.44 295 GLU A N 1
ATOM 2262 C CA . GLU A 1 295 ? -20.416 17.426 20.100 1.00 94.44 295 GLU A CA 1
ATOM 2263 C C . GLU A 1 295 ? -19.113 18.000 19.513 1.00 94.44 295 GLU A C 1
ATOM 2265 O O . GLU A 1 295 ? -18.062 17.987 20.157 1.00 94.44 295 GLU A O 1
ATOM 2270 N N . LEU A 1 296 ? -19.146 18.503 18.274 1.00 93.50 296 LEU A N 1
ATOM 2271 C CA . LEU A 1 296 ? -17.967 19.009 17.579 1.00 93.50 296 LEU A CA 1
ATOM 2272 C C . LEU A 1 296 ? -17.903 20.532 17.598 1.00 93.50 296 LEU A C 1
ATOM 2274 O O . LEU A 1 296 ? -18.883 21.238 17.370 1.00 93.50 296 LEU A O 1
ATOM 2278 N N . ASN A 1 297 ? -16.686 21.058 17.747 1.00 93.00 297 ASN A N 1
ATOM 2279 C CA . ASN A 1 297 ? -16.441 22.470 17.487 1.00 93.00 297 ASN A CA 1
ATOM 2280 C C . ASN A 1 297 ? -16.793 22.809 16.015 1.00 93.00 297 ASN A C 1
ATOM 2282 O O . ASN A 1 297 ? -16.345 22.087 15.117 1.00 93.00 297 ASN A O 1
ATOM 2286 N N . PRO A 1 298 ? -17.503 23.921 15.727 1.00 94.88 298 PRO A N 1
ATOM 2287 C CA . PRO A 1 298 ? -17.917 24.278 14.363 1.00 94.88 298 PRO A CA 1
ATOM 2288 C C . PRO A 1 298 ? -16.774 24.380 13.341 1.00 94.88 298 PRO A C 1
ATOM 2290 O O . PRO A 1 298 ? -16.935 24.001 12.175 1.00 94.88 298 PRO A O 1
ATOM 2293 N N . SER A 1 299 ? -15.604 24.869 13.765 1.00 95.31 299 SER A N 1
ATOM 2294 C CA . SER A 1 299 ? -14.425 24.966 12.897 1.00 95.31 299 SER A CA 1
ATOM 2295 C C . SER A 1 299 ? -13.882 23.582 12.538 1.00 95.31 299 SER A C 1
ATOM 2297 O O . SER A 1 299 ? -13.634 23.305 11.365 1.00 95.31 299 SER A O 1
ATOM 2299 N N . PHE A 1 300 ? -13.801 22.680 13.518 1.00 94.38 300 PHE A N 1
ATOM 2300 C CA . PHE A 1 300 ? -13.345 21.308 13.319 1.00 94.38 300 PHE A CA 1
ATOM 2301 C C . PHE A 1 300 ? -14.330 20.500 12.468 1.00 94.38 300 PHE A C 1
ATOM 2303 O O . PHE A 1 300 ? -13.922 19.832 11.522 1.00 94.38 300 PHE A O 1
ATOM 2310 N N . PHE A 1 301 ? -15.636 20.635 12.721 1.00 96.00 301 PHE A N 1
ATOM 2311 C CA . PHE A 1 301 ? -16.672 20.052 11.867 1.00 96.00 301 PHE A CA 1
ATOM 2312 C C . PHE A 1 301 ? -16.500 20.479 10.403 1.00 96.00 301 PHE A C 1
ATOM 2314 O O . PHE A 1 301 ? -16.525 19.645 9.497 1.00 96.00 301 PHE A O 1
ATOM 2321 N N . THR A 1 302 ? -16.262 21.773 10.165 1.00 96.12 302 THR A N 1
ATOM 2322 C CA . THR A 1 302 ? -16.034 22.304 8.815 1.00 96.12 302 THR A CA 1
ATOM 2323 C C . THR A 1 302 ? -14.771 21.721 8.179 1.00 96.12 302 THR A C 1
ATOM 2325 O O . THR A 1 302 ? -14.806 21.345 7.009 1.00 96.12 302 THR A O 1
ATOM 2328 N N . GLN A 1 303 ? -13.676 21.599 8.937 1.00 95.56 303 GLN A N 1
ATOM 2329 C CA . GLN A 1 303 ? -12.431 20.981 8.466 1.00 95.56 303 GLN A CA 1
ATOM 2330 C C . GLN A 1 303 ? -12.642 19.520 8.056 1.00 95.56 303 GLN A C 1
ATOM 2332 O O . GLN A 1 303 ? -12.275 19.151 6.942 1.00 95.56 303 GLN A O 1
ATOM 2337 N N . VAL A 1 304 ? -13.289 18.710 8.904 1.00 96.00 304 VAL A N 1
ATOM 2338 C CA . VAL A 1 304 ? -13.585 17.299 8.602 1.00 96.00 304 VAL A CA 1
ATOM 2339 C C . VAL A 1 304 ? -14.490 17.185 7.374 1.00 96.00 304 VAL A C 1
ATOM 2341 O O . VAL A 1 304 ? -14.198 16.409 6.469 1.00 96.00 304 VAL A O 1
ATOM 2344 N N . ARG A 1 305 ? -15.541 18.011 7.282 1.00 95.31 305 ARG A N 1
ATOM 2345 C CA . ARG A 1 305 ? -16.462 18.034 6.132 1.00 95.31 305 ARG A CA 1
ATOM 2346 C C . ARG A 1 305 ? -15.769 18.400 4.813 1.00 95.31 305 ARG A C 1
ATOM 2348 O O . ARG A 1 305 ? -16.235 18.013 3.744 1.00 95.31 305 ARG A O 1
ATOM 2355 N N . ASN A 1 306 ? -14.680 19.163 4.869 1.00 95.69 306 ASN A N 1
ATOM 2356 C CA . ASN A 1 306 ? -13.938 19.577 3.682 1.00 95.69 306 ASN A CA 1
ATOM 2357 C C . ASN A 1 306 ? -12.985 18.494 3.150 1.00 95.69 306 ASN A C 1
ATOM 2359 O O . ASN A 1 306 ? -12.495 18.644 2.028 1.00 95.69 306 ASN A O 1
ATOM 2363 N N . ILE A 1 307 ? -12.758 17.402 3.891 1.00 94.38 307 ILE A N 1
ATOM 2364 C CA . ILE A 1 307 ? -11.980 16.253 3.412 1.00 94.38 307 ILE A CA 1
ATOM 2365 C C . ILE A 1 307 ? -12.687 15.654 2.192 1.00 94.38 307 ILE A C 1
ATOM 2367 O O . ILE A 1 307 ? -13.869 15.312 2.228 1.00 94.38 307 ILE A O 1
ATOM 2371 N N . LYS A 1 308 ? -11.955 15.540 1.081 1.00 88.69 308 LYS A N 1
ATOM 2372 C CA . LYS A 1 308 ? -12.466 14.960 -0.162 1.00 88.69 308 LYS A CA 1
ATOM 2373 C C . LYS A 1 308 ? -12.045 13.502 -0.256 1.00 88.69 308 LYS A C 1
ATOM 2375 O O . LYS A 1 308 ? -10.868 13.205 -0.417 1.00 88.69 308 LYS A O 1
ATOM 2380 N N . TYR A 1 309 ? -13.028 12.613 -0.205 1.00 86.69 309 TYR A N 1
ATOM 2381 C CA . TYR A 1 309 ? -12.847 11.195 -0.484 1.00 86.69 309 TYR A CA 1
ATOM 2382 C C . TYR A 1 309 ? -13.030 10.992 -1.979 1.00 86.69 309 TYR A C 1
ATOM 2384 O O . TYR A 1 309 ? -14.138 11.121 -2.494 1.00 86.69 309 TYR A O 1
ATOM 2392 N N . ARG A 1 310 ? -11.928 10.746 -2.681 1.00 82.56 310 ARG A N 1
ATOM 2393 C CA . ARG A 1 310 ? -11.943 10.411 -4.102 1.00 82.56 310 ARG A CA 1
ATOM 2394 C C . ARG A 1 310 ? -11.558 8.947 -4.225 1.00 82.56 310 ARG A C 1
ATOM 2396 O O . ARG A 1 310 ? -10.528 8.548 -3.685 1.00 82.56 310 ARG A O 1
ATOM 2403 N N . GLY A 1 311 ? -12.396 8.158 -4.893 1.00 77.88 311 GLY A N 1
ATOM 2404 C CA . GLY A 1 311 ? -11.986 6.833 -5.341 1.00 77.88 311 GLY A CA 1
ATOM 2405 C C . GLY A 1 311 ? -10.760 6.969 -6.241 1.00 77.88 311 GLY A C 1
ATOM 2406 O O . GLY A 1 311 ? -10.626 7.950 -6.977 1.00 77.88 311 GLY A O 1
ATOM 2407 N N . SER A 1 312 ? -9.824 6.033 -6.129 1.00 79.44 312 SER A N 1
ATOM 2408 C CA . SER A 1 312 ? -8.610 6.038 -6.949 1.00 79.44 312 SER A CA 1
ATOM 2409 C C . SER A 1 312 ? -8.483 4.810 -7.834 1.00 79.44 312 SER A C 1
ATOM 2411 O O . SER A 1 312 ? -7.760 4.878 -8.820 1.00 79.44 312 SER A O 1
ATOM 2413 N N . ALA A 1 313 ? -9.174 3.707 -7.539 1.00 89.00 313 ALA A N 1
ATOM 2414 C CA . ALA A 1 313 ? -9.017 2.473 -8.293 1.00 89.00 313 ALA A CA 1
ATOM 2415 C C . ALA A 1 313 ? -10.239 1.553 -8.214 1.00 89.00 313 ALA A C 1
ATOM 2417 O O . ALA A 1 313 ? -10.988 1.574 -7.235 1.00 89.00 313 ALA A O 1
ATOM 2418 N N . VAL A 1 314 ? -10.364 0.686 -9.217 1.00 92.12 314 VAL A N 1
ATOM 2419 C CA . VAL A 1 314 ? -11.237 -0.492 -9.224 1.00 92.12 314 VAL A CA 1
ATOM 2420 C C . VAL A 1 314 ? -10.380 -1.753 -9.228 1.00 92.12 314 VAL A C 1
ATOM 2422 O O . VAL A 1 314 ? -9.334 -1.818 -9.875 1.00 92.12 314 VAL A O 1
ATOM 2425 N N . ARG A 1 315 ? -10.833 -2.765 -8.488 1.00 94.19 315 ARG A N 1
ATOM 2426 C CA . ARG A 1 315 ? -10.224 -4.096 -8.431 1.00 94.19 315 ARG A CA 1
ATOM 2427 C C . ARG A 1 315 ? -11.051 -5.058 -9.271 1.00 94.19 315 ARG A C 1
ATOM 2429 O O . ARG A 1 315 ? -12.266 -5.125 -9.100 1.00 94.19 315 ARG A O 1
ATOM 2436 N N . ILE A 1 316 ? -10.394 -5.794 -10.160 1.00 95.94 316 ILE A N 1
ATOM 2437 C CA . ILE A 1 316 ? -11.026 -6.810 -11.004 1.00 95.94 316 ILE A CA 1
ATOM 2438 C C . ILE A 1 316 ? -10.245 -8.109 -10.849 1.00 95.94 316 ILE A C 1
ATOM 2440 O O . ILE A 1 316 ? -9.021 -8.124 -10.967 1.00 95.94 316 ILE A O 1
ATOM 2444 N N . HIS A 1 317 ? -10.957 -9.200 -10.582 1.00 97.56 317 HIS A N 1
ATOM 2445 C CA . HIS A 1 317 ? -10.369 -10.521 -10.395 1.00 97.56 317 HIS A CA 1
ATOM 2446 C C . HIS A 1 317 ? -10.881 -11.473 -11.465 1.00 97.56 317 HIS A C 1
ATOM 2448 O O . HIS A 1 317 ? -12.088 -11.593 -11.675 1.00 97.56 317 HIS A O 1
ATOM 2454 N N . PHE A 1 318 ? -9.958 -12.160 -12.126 1.00 97.94 318 PHE A N 1
ATOM 2455 C CA . PHE A 1 318 ? -10.258 -13.103 -13.190 1.00 97.94 318 PHE A CA 1
ATOM 2456 C C . PHE A 1 318 ? -9.877 -14.513 -12.754 1.00 97.94 318 PHE A C 1
ATOM 2458 O O . PHE A 1 318 ? -8.733 -14.765 -12.377 1.00 97.94 318 PHE A O 1
ATOM 2465 N N . ALA A 1 319 ? -10.834 -15.435 -12.845 1.00 98.25 319 ALA A N 1
ATOM 2466 C CA . ALA A 1 319 ? -10.584 -16.867 -12.773 1.00 98.25 319 ALA A CA 1
ATOM 2467 C C . ALA A 1 319 ? -10.188 -17.367 -14.169 1.00 98.25 319 ALA A C 1
ATOM 2469 O O . ALA A 1 319 ? -10.975 -17.285 -15.113 1.00 98.25 319 ALA A O 1
ATOM 2470 N N . LEU A 1 320 ? -8.960 -17.856 -14.310 1.00 98.12 320 LEU A N 1
ATOM 2471 C CA . LEU A 1 320 ? -8.363 -18.234 -15.587 1.00 98.12 320 LEU A CA 1
ATOM 2472 C C . LEU A 1 320 ? -8.219 -19.753 -15.698 1.00 98.12 320 LEU A C 1
ATOM 2474 O O . LEU A 1 320 ? -7.840 -20.423 -14.739 1.00 98.12 320 LEU A O 1
ATOM 2478 N N . ASN A 1 321 ? -8.472 -20.298 -16.891 1.00 97.69 321 ASN A N 1
ATOM 2479 C CA . ASN A 1 321 ? -8.287 -21.727 -17.175 1.00 97.69 321 ASN A CA 1
ATOM 2480 C C . ASN A 1 321 ? -6.818 -22.128 -17.369 1.00 97.69 321 ASN A C 1
ATOM 2482 O O . ASN A 1 321 ? -6.514 -23.312 -17.319 1.00 97.69 321 ASN A O 1
ATOM 2486 N N . SER A 1 322 ? -5.935 -21.166 -17.624 1.00 96.88 322 SER A N 1
ATOM 2487 C CA . SER A 1 322 ? -4.502 -21.376 -17.820 1.00 96.88 322 SER A CA 1
ATOM 2488 C C . SER A 1 322 ? -3.743 -20.079 -17.547 1.00 96.88 322 SER A C 1
ATOM 2490 O O . SER A 1 322 ? -4.334 -18.996 -17.533 1.00 96.88 322 SER A O 1
ATOM 2492 N N . LEU A 1 323 ? -2.429 -20.182 -17.346 1.00 96.44 323 LEU A N 1
ATOM 2493 C CA . LEU A 1 323 ? -1.560 -19.019 -17.197 1.00 96.44 323 LEU A CA 1
ATOM 2494 C C . LEU A 1 323 ? -1.533 -18.235 -18.524 1.00 96.44 323 LEU A C 1
ATOM 2496 O O . LEU A 1 323 ? -1.310 -18.853 -19.571 1.00 96.44 323 LEU A O 1
ATOM 2500 N N . PRO A 1 324 ? -1.781 -16.912 -18.527 1.00 94.81 324 PRO A N 1
ATOM 2501 C CA . PRO A 1 324 ? -1.693 -16.118 -19.742 1.00 94.81 324 PRO A CA 1
ATOM 2502 C C . PRO A 1 324 ? -0.232 -16.010 -20.191 1.00 94.81 324 PRO A C 1
ATOM 2504 O O . PRO A 1 324 ? 0.671 -15.844 -19.371 1.00 94.81 324 PRO A O 1
ATOM 2507 N N . GLY A 1 325 ? -0.005 -16.095 -21.501 1.00 93.56 325 GLY A N 1
ATOM 2508 C CA . GLY A 1 325 ? 1.297 -15.800 -22.091 1.00 93.56 325 GLY A CA 1
ATOM 2509 C C . GLY A 1 325 ? 1.473 -14.295 -22.263 1.00 93.56 325 GLY A C 1
ATOM 2510 O O . GLY A 1 325 ? 0.591 -13.640 -22.816 1.00 93.56 325 GLY A O 1
ATOM 2511 N N . ILE A 1 326 ? 2.610 -13.763 -21.819 1.00 93.94 326 ILE A N 1
ATOM 2512 C CA . ILE A 1 326 ? 3.029 -12.383 -22.080 1.00 93.94 326 ILE A CA 1
ATOM 2513 C C . ILE A 1 326 ? 4.285 -12.458 -22.944 1.00 93.94 326 ILE A C 1
ATOM 2515 O O . ILE A 1 326 ? 5.238 -13.169 -22.620 1.00 93.94 326 ILE A O 1
ATOM 2519 N N . LYS A 1 327 ? 4.276 -11.776 -24.089 1.00 91.06 327 LYS A N 1
ATOM 2520 C CA . LYS A 1 327 ? 5.391 -11.833 -25.034 1.00 91.06 327 LYS A CA 1
ATOM 2521 C C . LYS A 1 327 ? 6.660 -11.270 -24.387 1.00 91.06 327 LYS A C 1
ATOM 2523 O O . LYS A 1 327 ? 6.628 -10.242 -23.724 1.00 91.06 327 LYS A O 1
ATOM 2528 N N . GLY A 1 328 ? 7.774 -11.977 -24.567 1.00 90.50 328 GLY A N 1
ATOM 2529 C CA . GLY A 1 328 ? 9.061 -11.602 -23.975 1.00 90.50 328 GLY A CA 1
ATOM 2530 C C . GLY A 1 328 ? 9.204 -11.914 -22.481 1.00 90.50 328 GLY A C 1
ATOM 2531 O O . GLY A 1 328 ? 10.275 -11.663 -21.942 1.00 90.50 328 GLY A O 1
ATOM 2532 N N . VAL A 1 329 ? 8.184 -12.488 -21.834 1.00 95.06 329 VAL A N 1
ATOM 2533 C CA . VAL A 1 329 ? 8.205 -12.849 -20.409 1.00 95.06 329 VAL A CA 1
ATOM 2534 C C . VAL A 1 329 ? 8.090 -14.364 -20.269 1.00 95.06 329 VAL A C 1
ATOM 2536 O O . VAL A 1 329 ? 7.165 -14.988 -20.798 1.00 95.06 329 VAL A O 1
ATOM 2539 N N . SER A 1 330 ? 9.041 -14.982 -19.573 1.00 94.75 330 SER A N 1
ATOM 2540 C CA . SER A 1 330 ? 9.029 -16.423 -19.320 1.00 94.75 330 SER A CA 1
ATOM 2541 C C . SER A 1 330 ? 8.118 -16.784 -18.141 1.00 94.75 330 SER A C 1
ATOM 2543 O O . SER A 1 330 ? 7.792 -15.953 -17.295 1.00 94.75 330 SER A O 1
ATOM 2545 N N . GLN A 1 331 ? 7.669 -18.042 -18.064 1.00 93.38 331 GLN A N 1
ATOM 2546 C CA . GLN A 1 331 ? 6.702 -18.455 -17.035 1.00 93.38 331 GLN A CA 1
ATOM 2547 C C . GLN A 1 331 ? 7.228 -18.296 -15.599 1.00 93.38 331 GLN A C 1
ATOM 2549 O O . GLN A 1 331 ? 6.454 -17.992 -14.694 1.00 93.38 331 GLN A O 1
ATOM 2554 N N . ASP A 1 332 ? 8.532 -18.460 -15.386 1.00 93.88 332 ASP A N 1
ATOM 2555 C CA . ASP A 1 332 ? 9.195 -18.264 -14.093 1.00 93.88 332 ASP A CA 1
ATOM 2556 C C . ASP A 1 332 ? 9.221 -16.793 -13.641 1.00 93.88 332 ASP A C 1
ATOM 2558 O O . ASP A 1 332 ? 9.340 -16.520 -12.448 1.00 93.88 332 ASP A O 1
ATOM 2562 N N . GLN A 1 333 ? 9.009 -15.844 -14.558 1.00 95.75 333 GLN A N 1
ATOM 2563 C CA . GLN A 1 333 ? 8.916 -14.412 -14.262 1.00 95.75 333 GLN A CA 1
ATOM 2564 C C . GLN A 1 333 ? 7.493 -13.960 -13.896 1.00 95.75 333 GLN A C 1
ATOM 2566 O O . GLN A 1 333 ? 7.300 -12.826 -13.465 1.00 95.75 333 GLN A O 1
ATOM 2571 N N . MET A 1 334 ? 6.483 -14.830 -14.012 1.00 96.38 334 MET A N 1
ATOM 2572 C CA . MET A 1 334 ? 5.072 -14.462 -13.803 1.00 96.38 334 MET A CA 1
ATOM 2573 C C . MET A 1 334 ? 4.703 -14.228 -12.326 1.00 96.38 334 MET A C 1
ATOM 2575 O O . MET A 1 334 ? 3.616 -13.732 -12.028 1.00 96.38 334 MET A O 1
ATOM 2579 N N . GLY A 1 335 ? 5.601 -14.556 -11.390 1.00 95.75 335 GLY A N 1
ATOM 2580 C CA . GLY A 1 335 ? 5.468 -14.302 -9.951 1.00 95.75 335 GLY A CA 1
ATOM 2581 C C . GLY A 1 335 ? 5.844 -12.874 -9.538 1.00 95.75 335 GLY A C 1
ATOM 2582 O O . GLY A 1 335 ? 6.512 -12.692 -8.522 1.00 95.75 335 GLY A O 1
ATOM 2583 N N . THR A 1 336 ? 5.458 -11.874 -10.332 1.00 97.00 336 THR A N 1
ATOM 2584 C CA . THR A 1 336 ? 5.821 -10.460 -10.145 1.00 97.00 336 THR A CA 1
ATOM 2585 C C . THR A 1 336 ? 4.606 -9.532 -10.289 1.00 97.00 336 THR A C 1
ATOM 2587 O O . THR A 1 336 ? 3.474 -9.988 -10.487 1.00 97.00 336 THR A O 1
ATOM 2590 N N . VAL A 1 337 ? 4.826 -8.225 -10.142 1.00 97.75 337 VAL A N 1
ATOM 2591 C CA . VAL A 1 337 ? 3.842 -7.183 -10.461 1.00 97.75 337 VAL A CA 1
ATOM 2592 C C . VAL A 1 337 ? 4.021 -6.754 -11.913 1.00 97.75 337 VAL A C 1
ATOM 2594 O O . VAL A 1 337 ? 5.135 -6.511 -12.357 1.00 97.75 337 VAL A O 1
ATOM 2597 N N . PHE A 1 338 ? 2.930 -6.614 -12.649 1.00 97.81 338 PHE A N 1
ATOM 2598 C CA . PHE A 1 338 ? 2.928 -6.038 -13.987 1.00 97.81 338 PHE A CA 1
ATOM 2599 C C . PHE A 1 338 ? 2.275 -4.662 -13.952 1.00 97.81 338 PHE A C 1
ATOM 2601 O O . PHE A 1 338 ? 1.305 -4.463 -13.218 1.00 97.81 338 PHE A O 1
ATOM 2608 N N . SER A 1 339 ? 2.765 -3.727 -14.760 1.00 97.38 339 SER A N 1
ATOM 2609 C CA . SER A 1 339 ? 2.129 -2.423 -14.963 1.00 97.38 339 SER A CA 1
ATOM 2610 C C . SER A 1 339 ? 2.087 -2.061 -16.439 1.00 97.38 339 SER A C 1
ATOM 2612 O O . SER A 1 339 ? 3.081 -2.218 -17.137 1.00 97.38 339 SER A O 1
ATOM 2614 N N . ILE A 1 340 ? 0.959 -1.540 -16.911 1.00 97.06 340 ILE A N 1
ATOM 2615 C CA . ILE A 1 340 ? 0.831 -0.984 -18.263 1.00 97.06 340 ILE A CA 1
ATOM 2616 C C . ILE A 1 340 ? 1.037 0.524 -18.155 1.00 97.06 340 ILE A C 1
ATOM 2618 O O . ILE A 1 340 ? 0.111 1.259 -17.820 1.00 97.06 340 ILE A O 1
ATOM 2622 N N . SER A 1 341 ? 2.272 0.975 -18.354 1.00 96.19 341 SER A N 1
ATOM 2623 C CA . SER A 1 341 ? 2.694 2.356 -18.078 1.00 96.19 341 SER A CA 1
ATOM 2624 C C . SER A 1 341 ? 3.668 2.864 -19.150 1.00 96.19 341 SER A C 1
ATOM 2626 O O . SER A 1 341 ? 4.823 3.147 -18.827 1.00 96.19 341 SER A O 1
ATOM 2628 N N . PRO A 1 342 ? 3.225 2.957 -20.417 1.00 96.50 342 PRO A N 1
ATOM 2629 C CA . PRO A 1 342 ? 4.102 3.192 -21.564 1.00 96.50 342 PRO A CA 1
ATOM 2630 C C . PRO A 1 342 ? 4.724 4.594 -21.594 1.00 96.50 342 PRO A C 1
ATOM 2632 O O . PRO A 1 342 ? 5.835 4.761 -22.080 1.00 96.50 342 PRO A O 1
ATOM 2635 N N . SER A 1 343 ? 4.041 5.613 -21.061 1.00 97.62 343 SER A N 1
ATOM 2636 C CA . SER A 1 343 ? 4.577 6.977 -20.974 1.00 97.62 343 SER A CA 1
ATOM 2637 C C . SER A 1 343 ? 3.909 7.787 -19.859 1.00 97.62 343 SER A C 1
ATOM 2639 O O . SER A 1 343 ? 2.886 7.383 -19.298 1.00 97.62 343 SER A O 1
ATOM 2641 N N . ILE A 1 344 ? 4.464 8.959 -19.540 1.00 98.25 344 ILE A N 1
ATOM 2642 C CA . ILE A 1 344 ? 3.861 9.895 -18.576 1.00 98.25 344 ILE A CA 1
ATOM 2643 C C . ILE A 1 344 ? 2.511 10.409 -19.100 1.00 98.25 344 ILE A C 1
ATOM 2645 O O . ILE A 1 344 ? 1.534 10.484 -18.356 1.00 98.25 344 ILE A O 1
ATOM 2649 N N . GLU A 1 345 ? 2.430 10.725 -20.390 1.00 97.62 345 GLU A N 1
ATOM 2650 C CA . GLU A 1 345 ? 1.231 11.238 -21.053 1.00 97.62 345 GLU A CA 1
ATOM 2651 C C . GLU A 1 345 ? 0.115 10.195 -21.085 1.00 97.62 345 GLU A C 1
ATOM 2653 O O . GLU A 1 345 ? -1.051 10.553 -20.937 1.00 97.62 345 GLU A O 1
ATOM 2658 N N . TYR A 1 346 ? 0.450 8.910 -21.243 1.00 97.06 346 TYR A N 1
ATOM 2659 C CA . TYR A 1 346 ? -0.521 7.822 -21.107 1.00 97.06 346 TYR A CA 1
ATOM 2660 C C . TYR A 1 346 ? -1.177 7.847 -19.721 1.00 97.06 346 TYR A C 1
ATOM 2662 O O . TYR A 1 346 ? -2.403 7.854 -19.598 1.00 97.06 346 TYR A O 1
ATOM 2670 N N . LEU A 1 347 ? -0.355 7.930 -18.671 1.00 97.12 347 LEU A N 1
ATOM 2671 C CA . LEU A 1 347 ? -0.826 7.961 -17.287 1.00 97.12 347 LEU A CA 1
ATOM 2672 C C . LEU A 1 347 ? -1.642 9.228 -16.976 1.00 97.12 347 LEU A C 1
ATOM 2674 O O . LEU A 1 347 ? -2.636 9.148 -16.250 1.00 97.12 347 LEU A O 1
ATOM 2678 N N . GLU A 1 348 ? -1.261 10.390 -17.520 1.00 97.44 348 GLU A N 1
ATOM 2679 C CA . GLU A 1 348 ? -2.023 11.637 -17.340 1.00 97.44 348 GLU A CA 1
ATOM 2680 C C . GLU A 1 348 ? -3.368 11.593 -18.065 1.00 97.44 348 GLU A C 1
ATOM 2682 O O . GLU A 1 348 ? -4.375 11.957 -17.463 1.00 97.44 348 GLU A O 1
ATOM 2687 N N . ARG A 1 349 ? -3.429 11.075 -19.301 1.00 96.00 349 ARG A N 1
ATOM 2688 C CA . ARG A 1 349 ? -4.705 10.912 -20.023 1.00 96.00 349 ARG A CA 1
ATOM 2689 C C . ARG A 1 349 ? -5.681 10.028 -19.248 1.00 96.00 349 ARG A C 1
ATOM 2691 O O . ARG A 1 349 ? -6.874 10.338 -19.192 1.00 96.00 349 ARG A O 1
ATOM 2698 N N . ALA A 1 350 ? -5.180 8.976 -18.597 1.00 94.75 350 ALA A N 1
ATOM 2699 C CA . ALA A 1 350 ? -6.003 8.140 -17.731 1.00 94.75 350 ALA A CA 1
ATOM 2700 C C . ALA A 1 350 ? -6.556 8.922 -16.522 1.00 94.75 350 ALA A C 1
ATOM 2702 O O . ALA A 1 350 ? -7.740 8.815 -16.195 1.00 94.75 350 ALA A O 1
ATOM 2703 N N . ALA A 1 351 ? -5.728 9.761 -15.894 1.00 94.94 351 ALA A N 1
ATOM 2704 C CA . ALA A 1 351 ? -6.150 10.622 -14.790 1.00 94.94 351 ALA A CA 1
ATOM 2705 C C . ALA A 1 351 ? -7.155 11.702 -15.232 1.00 94.94 351 ALA A C 1
ATOM 2707 O O . ALA A 1 351 ? -8.119 11.984 -14.515 1.00 94.94 351 ALA A O 1
ATOM 2708 N N . ASP A 1 352 ? -6.951 12.299 -16.408 1.00 94.88 352 ASP A N 1
ATOM 2709 C CA . ASP A 1 352 ? -7.811 13.334 -16.983 1.00 94.88 352 ASP A CA 1
ATOM 2710 C C . ASP A 1 352 ? -9.242 12.849 -17.196 1.00 94.88 352 ASP A C 1
ATOM 2712 O O . ASP A 1 352 ? -10.185 13.570 -16.866 1.00 94.88 352 ASP A O 1
ATOM 2716 N N . ALA A 1 353 ? -9.427 11.616 -17.675 1.00 92.81 353 ALA A N 1
ATOM 2717 C CA . ALA A 1 353 ? -10.758 11.034 -17.835 1.00 92.81 353 ALA A CA 1
ATOM 2718 C C . ALA A 1 353 ? -11.534 11.023 -16.503 1.00 92.81 353 ALA A C 1
ATOM 2720 O O . ALA A 1 353 ? -12.679 11.491 -16.438 1.00 92.81 353 ALA A O 1
ATOM 2721 N N . ALA A 1 354 ? -10.888 10.593 -15.415 1.00 90.25 354 ALA A N 1
ATOM 2722 C CA . ALA A 1 354 ? -11.521 10.522 -14.101 1.00 90.25 354 ALA A CA 1
ATOM 2723 C C . ALA A 1 354 ? -11.828 11.898 -13.495 1.00 90.25 354 ALA A C 1
ATOM 2725 O O . ALA A 1 354 ? -12.817 12.024 -12.768 1.00 90.25 354 ALA A O 1
ATOM 2726 N N . LYS A 1 355 ? -11.069 12.957 -13.834 1.00 89.38 355 LYS A N 1
ATOM 2727 C CA . LYS A 1 355 ? -11.399 14.343 -13.425 1.00 89.38 355 LYS A CA 1
ATOM 2728 C C . LYS A 1 355 ? -12.812 14.748 -13.874 1.00 89.38 355 LYS A C 1
ATOM 2730 O O . LYS A 1 355 ? -13.451 15.555 -13.200 1.00 89.38 355 LYS A O 1
ATOM 2735 N N . TYR A 1 356 ? -13.312 14.159 -14.963 1.00 89.75 356 TYR A N 1
ATOM 2736 C CA . TYR A 1 356 ? -14.640 14.417 -15.526 1.00 89.75 356 TYR A CA 1
ATOM 2737 C C . TYR A 1 356 ? -15.633 13.264 -15.329 1.00 89.75 356 TYR A C 1
ATOM 2739 O O . TYR A 1 356 ? -16.653 13.214 -16.019 1.00 89.75 356 TYR A O 1
ATOM 2747 N N . GLY A 1 357 ? -15.359 12.340 -14.404 1.00 88.94 357 GLY A N 1
ATOM 2748 C CA . GLY A 1 357 ? -16.263 11.227 -14.114 1.00 88.94 357 GLY A CA 1
ATOM 2749 C C . GLY A 1 357 ? -16.315 10.166 -15.220 1.00 88.94 357 GLY A C 1
ATOM 2750 O O . GLY A 1 357 ? -17.332 9.491 -15.362 1.00 88.94 357 GLY A O 1
ATOM 2751 N N . ARG A 1 358 ? -15.264 10.050 -16.044 1.00 91.56 358 ARG A N 1
ATOM 2752 C CA . ARG A 1 358 ? -15.180 9.093 -17.157 1.00 91.56 358 ARG A CA 1
ATOM 2753 C C . ARG A 1 358 ? -14.124 8.032 -16.880 1.00 91.56 358 ARG A C 1
ATOM 2755 O O . ARG A 1 358 ? -13.136 8.293 -16.202 1.00 91.56 358 ARG A O 1
ATOM 2762 N N . ILE A 1 359 ? -14.333 6.852 -17.450 1.00 90.88 359 ILE A N 1
ATOM 2763 C CA . ILE A 1 359 ? -13.309 5.809 -17.531 1.00 90.88 359 ILE A CA 1
ATOM 2764 C C . ILE A 1 359 ? -12.429 6.132 -18.743 1.00 90.88 359 ILE A C 1
ATOM 2766 O O . ILE A 1 359 ? -12.946 6.536 -19.785 1.00 90.88 359 ILE A O 1
ATOM 2770 N N . ALA A 1 360 ? -11.115 5.999 -18.590 1.00 93.25 360 ALA A N 1
ATOM 2771 C CA . ALA A 1 360 ? -10.169 6.191 -19.682 1.00 93.25 360 ALA A CA 1
ATOM 2772 C C . ALA A 1 360 ? -10.323 5.100 -20.753 1.00 93.25 360 ALA A C 1
ATOM 2774 O O . ALA A 1 360 ? -10.575 3.946 -20.413 1.00 93.25 360 ALA A O 1
ATOM 2775 N N . GLU A 1 361 ? -10.145 5.462 -22.026 1.00 92.69 361 GLU A N 1
ATOM 2776 C CA . GLU A 1 361 ? -10.098 4.486 -23.128 1.00 92.69 361 GLU A CA 1
ATOM 2777 C C . GLU A 1 361 ? -8.909 3.533 -22.950 1.00 92.69 361 GLU A C 1
ATOM 2779 O O . GLU A 1 361 ? -9.083 2.318 -23.006 1.00 92.69 361 GLU A O 1
ATOM 2784 N N . ASP A 1 362 ? -7.750 4.096 -22.598 1.00 94.00 362 ASP A N 1
ATOM 2785 C CA . ASP A 1 362 ? -6.534 3.369 -22.247 1.00 94.00 362 ASP A CA 1
ATOM 2786 C C . ASP A 1 362 ? -6.213 3.573 -20.752 1.00 94.00 362 ASP A C 1
ATOM 2788 O O . ASP A 1 362 ? -5.568 4.557 -20.369 1.00 94.00 362 ASP A O 1
ATOM 2792 N N . PRO A 1 363 ? -6.719 2.714 -19.850 1.00 94.00 363 PRO A N 1
ATOM 2793 C CA . PRO A 1 363 ? -6.530 2.905 -18.419 1.00 94.00 363 PRO A CA 1
ATOM 2794 C C . PRO A 1 363 ? -5.124 2.513 -17.946 1.00 94.00 363 PRO A C 1
ATOM 2796 O O . PRO A 1 363 ? -4.481 1.614 -18.493 1.00 94.00 363 PRO A O 1
ATOM 2799 N N . TYR A 1 364 ? -4.671 3.126 -16.848 1.00 95.12 364 TYR A N 1
ATOM 2800 C CA . TYR A 1 364 ? -3.504 2.632 -16.118 1.00 95.12 364 TYR A CA 1
ATOM 2801 C C . TYR A 1 364 ? -3.880 1.363 -15.342 1.00 95.12 364 TYR A C 1
ATOM 2803 O O . TYR A 1 364 ? -4.751 1.403 -14.468 1.00 95.12 364 TYR A O 1
ATOM 2811 N N . VAL A 1 365 ? -3.232 0.239 -15.657 1.00 95.81 365 VAL A N 1
ATOM 2812 C CA . VAL A 1 365 ? -3.518 -1.059 -15.034 1.00 95.81 365 VAL A CA 1
ATOM 2813 C C . VAL A 1 365 ? -2.254 -1.648 -14.425 1.00 95.81 365 VAL A C 1
ATOM 2815 O O . VAL A 1 365 ? -1.266 -1.877 -15.120 1.00 95.81 365 VAL A O 1
ATOM 2818 N N . GLU A 1 366 ? -2.314 -1.947 -13.130 1.00 96.69 366 GLU A N 1
ATOM 2819 C CA . GLU A 1 366 ? -1.373 -2.842 -12.455 1.00 96.69 366 GLU A CA 1
ATOM 2820 C C . GLU A 1 366 ? -2.036 -4.202 -12.271 1.00 96.69 366 GLU A C 1
ATOM 2822 O O . GLU A 1 366 ? -3.199 -4.266 -11.873 1.00 96.69 366 GLU A O 1
ATOM 2827 N N . PHE A 1 367 ? -1.329 -5.305 -12.488 1.00 97.50 367 PHE A N 1
ATOM 2828 C CA . PHE A 1 367 ? -1.880 -6.623 -12.190 1.00 97.50 367 PHE A CA 1
ATOM 2829 C C . PHE A 1 367 ? -0.841 -7.604 -11.662 1.00 97.50 367 PHE A C 1
ATOM 2831 O O . PHE A 1 367 ? 0.363 -7.443 -11.831 1.00 97.50 367 PHE A O 1
ATOM 2838 N N . THR A 1 368 ? -1.330 -8.640 -10.991 1.00 97.81 368 THR A N 1
ATOM 2839 C CA . THR A 1 368 ? -0.535 -9.772 -10.508 1.00 97.81 368 THR A CA 1
ATOM 2840 C C . THR A 1 368 ? -1.253 -11.073 -10.834 1.00 97.81 368 THR A C 1
ATOM 2842 O O . THR A 1 368 ? -2.470 -11.086 -11.042 1.00 97.81 368 THR A O 1
ATOM 2845 N N . ILE A 1 369 ? -0.514 -12.181 -10.832 1.00 97.75 369 ILE A N 1
ATOM 2846 C CA . ILE A 1 369 ? -1.087 -13.528 -10.912 1.00 97.75 369 ILE A CA 1
ATOM 2847 C C . ILE A 1 369 ? -0.839 -14.232 -9.572 1.00 97.75 369 ILE A C 1
ATOM 2849 O O . ILE A 1 369 ? 0.073 -15.056 -9.464 1.00 97.75 369 ILE A O 1
ATOM 2853 N N . PRO A 1 370 ? -1.596 -13.898 -8.506 1.00 96.56 370 PRO A N 1
ATOM 2854 C CA . PRO A 1 370 ? -1.273 -14.320 -7.141 1.00 96.56 370 PRO A CA 1
ATOM 2855 C C . PRO A 1 370 ? -1.198 -15.839 -6.965 1.00 96.56 370 PRO A C 1
ATOM 2857 O O . PRO A 1 370 ? -0.454 -16.302 -6.105 1.00 96.56 370 PRO A O 1
ATOM 2860 N N . SER A 1 371 ? -1.892 -16.618 -7.803 1.00 97.31 371 SER A N 1
ATOM 2861 C CA . SER A 1 37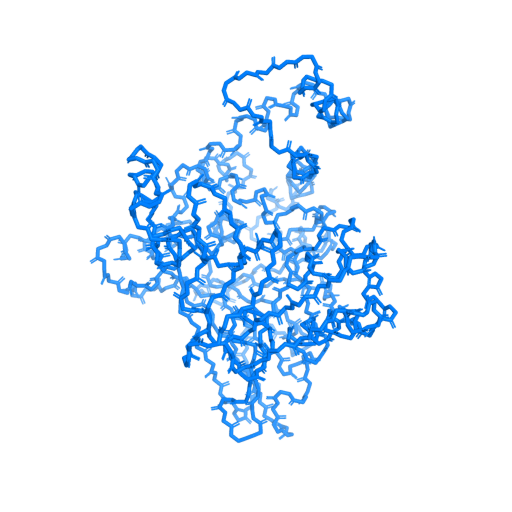1 ? -1.820 -18.086 -7.800 1.00 97.31 371 SER A CA 1
ATOM 2862 C C . SER A 1 371 ? -0.437 -18.659 -8.136 1.00 97.31 371 SER A C 1
ATOM 2864 O O . SER A 1 371 ? -0.172 -19.810 -7.813 1.00 97.31 371 SER A O 1
ATOM 2866 N N . VAL A 1 372 ? 0.453 -17.883 -8.769 1.00 96.44 372 VAL A N 1
ATOM 2867 C CA . VAL A 1 372 ? 1.845 -18.307 -9.019 1.00 96.44 372 VAL A CA 1
ATOM 2868 C C . VAL A 1 372 ? 2.634 -18.380 -7.707 1.00 96.44 372 VAL A C 1
ATOM 2870 O O . VAL A 1 372 ? 3.445 -19.281 -7.519 1.00 96.44 372 VAL A O 1
ATOM 2873 N N . ILE A 1 373 ? 2.370 -17.458 -6.777 1.00 94.81 373 ILE A N 1
ATOM 2874 C CA . ILE A 1 373 ? 3.034 -17.394 -5.464 1.00 94.81 373 ILE A CA 1
ATOM 2875 C C . ILE A 1 373 ? 2.255 -18.192 -4.410 1.00 94.81 373 ILE A C 1
ATOM 2877 O O . ILE A 1 373 ? 2.849 -18.805 -3.523 1.00 94.81 373 ILE A O 1
ATOM 2881 N N . ASN A 1 374 ? 0.925 -18.195 -4.517 1.00 96.38 374 ASN A N 1
ATOM 2882 C CA . ASN A 1 374 ? -0.004 -18.871 -3.618 1.00 96.38 374 ASN A CA 1
ATOM 2883 C C . ASN A 1 374 ? -0.839 -19.897 -4.402 1.00 96.38 374 ASN A C 1
ATOM 2885 O O . ASN A 1 374 ? -1.953 -19.575 -4.814 1.00 96.38 374 ASN A O 1
ATOM 2889 N N . PRO A 1 375 ? -0.336 -21.126 -4.624 1.00 95.88 375 PRO A N 1
ATOM 2890 C CA . PRO A 1 375 ? -1.031 -22.127 -5.439 1.00 95.88 375 PRO A CA 1
ATOM 2891 C C . PRO A 1 375 ? -2.451 -22.465 -4.965 1.00 95.88 375 PRO A C 1
ATOM 2893 O O . PRO A 1 375 ? -3.269 -22.894 -5.765 1.00 95.88 375 PRO A O 1
ATOM 2896 N N . ASP A 1 376 ? -2.777 -22.230 -3.690 1.00 95.69 376 ASP A N 1
ATOM 2897 C CA . ASP A 1 376 ? -4.110 -22.453 -3.116 1.00 95.69 376 ASP A CA 1
ATOM 2898 C C . ASP A 1 376 ? -5.145 -21.368 -3.479 1.00 95.69 376 ASP A C 1
ATOM 2900 O O . ASP A 1 376 ? -6.289 -21.425 -3.023 1.00 95.69 376 ASP A O 1
ATOM 2904 N N . PHE A 1 377 ? -4.755 -20.366 -4.273 1.00 97.88 377 PHE A N 1
ATOM 2905 C CA . PHE A 1 377 ? -5.661 -19.338 -4.790 1.00 97.88 377 PHE A CA 1
ATOM 2906 C C . PHE A 1 377 ? -6.466 -19.807 -6.001 1.00 97.88 377 PHE A C 1
ATOM 2908 O O . PHE A 1 377 ? -7.404 -19.115 -6.386 1.00 97.88 377 PHE A O 1
ATOM 2915 N N . ALA A 1 378 ? -6.113 -20.935 -6.614 1.00 98.12 378 ALA A N 1
ATOM 2916 C CA . ALA A 1 378 ? -6.833 -21.488 -7.751 1.00 98.12 378 ALA A CA 1
ATOM 2917 C C . ALA A 1 378 ? -6.830 -23.026 -7.705 1.00 98.12 378 ALA A C 1
ATOM 2919 O O . ALA A 1 378 ? -5.941 -23.622 -7.096 1.00 98.12 378 ALA A O 1
ATOM 2920 N N . PRO A 1 379 ? -7.782 -23.695 -8.379 1.00 98.06 379 PRO A N 1
ATOM 2921 C CA . PRO A 1 379 ? -7.700 -25.134 -8.611 1.00 98.06 379 PRO A CA 1
ATOM 2922 C C . PRO A 1 379 ? -6.462 -25.515 -9.438 1.00 98.06 379 PRO A C 1
ATOM 2924 O O . PRO A 1 379 ? -5.911 -24.691 -10.167 1.00 98.06 379 PRO A O 1
ATOM 2927 N N . GLU A 1 380 ? -6.065 -26.788 -9.388 1.00 96.56 380 GLU A N 1
ATOM 2928 C CA . GLU A 1 380 ? -4.925 -27.304 -10.157 1.00 96.56 380 GLU A CA 1
ATOM 2929 C C . GLU A 1 380 ? -5.045 -26.983 -11.662 1.00 96.56 380 GLU A C 1
ATOM 2931 O O . GLU A 1 380 ? -6.106 -27.147 -12.270 1.00 96.56 380 GLU A O 1
ATOM 2936 N N . GLY A 1 381 ? -3.953 -26.486 -12.253 1.00 95.81 381 GLY A N 1
ATOM 2937 C CA . GLY A 1 381 ? -3.882 -26.073 -13.661 1.00 95.81 381 GLY A CA 1
ATOM 2938 C C . GLY A 1 381 ? -4.570 -24.741 -13.992 1.00 95.81 381 GLY A C 1
ATOM 2939 O O . GLY A 1 381 ? -4.496 -24.293 -15.135 1.00 95.81 381 GLY A O 1
ATOM 2940 N N . LYS A 1 382 ? -5.223 -24.097 -13.019 1.00 98.31 382 LYS A N 1
ATOM 2941 C CA . LYS A 1 382 ? -5.920 -22.814 -13.174 1.00 98.31 382 LYS A CA 1
ATOM 2942 C C . LYS A 1 382 ? -5.189 -21.697 -12.441 1.00 98.31 382 LYS A C 1
ATOM 2944 O O . LYS A 1 382 ? -4.315 -21.940 -11.613 1.00 98.31 382 LYS A O 1
ATOM 2949 N N . HIS A 1 383 ? -5.561 -20.456 -12.743 1.00 98.31 383 HIS A N 1
ATOM 2950 C CA . HIS A 1 383 ? -4.902 -19.281 -12.178 1.00 98.31 383 HIS A CA 1
ATOM 2951 C C . HIS A 1 383 ? -5.889 -18.175 -11.813 1.00 98.31 383 HIS A C 1
ATOM 2953 O O . HIS A 1 383 ? -7.017 -18.134 -12.304 1.00 98.31 383 HIS A O 1
ATOM 2959 N N . VAL A 1 384 ? -5.439 -17.257 -10.961 1.00 98.31 384 VAL A N 1
ATOM 2960 C CA . VAL A 1 384 ? -6.123 -15.993 -10.671 1.00 98.31 384 VAL A CA 1
ATOM 2961 C C . VAL A 1 384 ? -5.267 -14.857 -11.194 1.00 98.31 384 VAL A C 1
ATOM 2963 O O . VAL A 1 384 ? -4.078 -14.821 -10.885 1.00 98.31 384 VAL A O 1
ATOM 2966 N N . LEU A 1 385 ? -5.872 -13.923 -11.927 1.00 98.19 385 LEU A N 1
ATOM 2967 C CA . LEU A 1 385 ? -5.284 -12.618 -12.227 1.00 98.19 385 LEU A CA 1
ATOM 2968 C C . LEU A 1 385 ? -6.046 -11.544 -11.451 1.00 98.19 385 LEU A C 1
ATOM 2970 O O . LEU A 1 385 ? -7.268 -11.449 -11.552 1.00 98.19 385 LEU A O 1
ATOM 2974 N N . SER A 1 386 ? -5.319 -10.742 -10.679 1.00 97.75 386 SER A N 1
ATOM 2975 C CA . SER A 1 386 ? -5.857 -9.602 -9.935 1.00 97.75 386 SER A CA 1
ATOM 2976 C C . SER A 1 386 ? -5.361 -8.317 -10.574 1.00 97.75 386 SER A C 1
ATOM 2978 O O . SER A 1 386 ? -4.162 -8.050 -10.542 1.00 97.75 386 SER A O 1
ATOM 2980 N N . ALA A 1 387 ? -6.275 -7.524 -11.126 1.00 97.06 387 ALA A N 1
ATOM 2981 C CA . ALA A 1 387 ? -5.990 -6.240 -11.746 1.00 97.06 387 ALA A CA 1
ATOM 2982 C C . ALA A 1 387 ? -6.494 -5.084 -10.876 1.00 97.06 387 ALA A C 1
ATOM 2984 O O . ALA A 1 387 ? -7.594 -5.117 -10.321 1.00 97.06 387 ALA A O 1
ATOM 2985 N N . THR A 1 388 ? -5.680 -4.044 -10.789 1.00 95.50 388 THR A N 1
ATOM 2986 C CA . THR A 1 388 ? -6.001 -2.742 -10.221 1.00 95.50 388 THR A CA 1
ATOM 2987 C C . THR A 1 388 ? -6.023 -1.751 -11.373 1.00 95.50 388 THR A C 1
ATOM 2989 O O . THR A 1 388 ? -4.982 -1.422 -11.936 1.00 95.50 388 THR A O 1
ATOM 2992 N N . VAL A 1 389 ? -7.218 -1.296 -11.729 1.00 94.38 389 VAL A N 1
ATOM 2993 C CA . VAL A 1 389 ? -7.426 -0.256 -12.736 1.00 94.38 389 VAL A CA 1
ATOM 2994 C C . VAL A 1 389 ? -7.448 1.076 -12.004 1.00 94.38 389 VAL A C 1
ATOM 2996 O O . VAL A 1 389 ? -8.366 1.338 -11.221 1.00 94.38 389 VAL A O 1
ATOM 2999 N N . GLN A 1 390 ? -6.420 1.890 -12.204 1.00 90.50 390 GLN A N 1
ATOM 3000 C CA . GLN A 1 390 ? -6.319 3.194 -11.570 1.00 90.50 390 GLN A CA 1
ATOM 3001 C C . GLN A 1 390 ? -7.155 4.229 -12.339 1.00 90.50 390 GLN A C 1
ATOM 3003 O O . GLN A 1 390 ? -7.199 4.213 -13.566 1.00 90.50 390 GLN A O 1
ATOM 3008 N N . TYR A 1 391 ? -7.797 5.132 -11.593 1.00 89.94 391 TYR A N 1
ATOM 3009 C CA . TYR A 1 391 ? -8.720 6.177 -12.058 1.00 89.94 391 TYR A CA 1
ATOM 3010 C C . TYR A 1 391 ? -10.096 5.679 -12.518 1.00 89.94 391 TYR A C 1
ATOM 3012 O O . TYR A 1 391 ? -10.538 5.939 -13.634 1.00 89.94 391 TYR A O 1
ATOM 3020 N N . ALA A 1 392 ? -10.815 5.012 -11.616 1.00 81.56 392 ALA A N 1
ATOM 3021 C CA . ALA A 1 392 ? -12.238 4.736 -11.792 1.00 81.56 392 ALA A CA 1
ATOM 3022 C C . ALA A 1 392 ? -13.090 5.801 -11.061 1.00 81.56 392 ALA A C 1
ATOM 3024 O O . ALA A 1 392 ? -12.848 6.018 -9.868 1.00 81.56 392 ALA A O 1
ATOM 3025 N N . PRO A 1 393 ? -14.019 6.483 -11.760 1.00 71.25 393 PRO A N 1
ATOM 3026 C CA . PRO A 1 393 ? -14.813 7.589 -11.218 1.00 71.25 393 PRO A CA 1
ATOM 3027 C C . PRO A 1 393 ? -15.885 7.181 -10.200 1.00 71.25 393 PRO A C 1
ATOM 3029 O O . PRO A 1 393 ? -16.383 6.033 -10.269 1.00 71.25 393 PRO A O 1
#

Organism: NCBI:txid408172

Sequence (393 aa):
MVTASILGKYGKKVLLIESRDSVGGLASTEEFAPGFKCNLINDTIKWIDPRVKKQLDLGTYGLEMVTPDLVQIALDTDDQHISFYRNADQTAASISIHSDKDAKAWKEFTNYIDNLTHFLEKLYELTPPKLPDVGLKEALSMRAMLTPVLKHGTRGLVDLLRVVPMMMPELMDEWFESELLRGAVSAAGIHRITLGPFAAATGYNLLHQHVYSDCVFHNAHFIRGGTGNLAETLLKFAKSVGVEIRTRSTVQSIDVANGVCSGVTLEGGETITAAKVVSGLDPTHTFIRLVGPAELNPSFFTQVRNIKYRGSAVRIHFALNSLPGIKGVSQDQMGTVFSISPSIEYLERAADAAKYGRIAEDPYVEFTIPSVINPDFAPEGKHVLSATVQYAP

InterPro domains:
  IPR002937 Amine oxidase [PF01593] (2-313)
  IPR036188 FAD/NAD(P)-binding domain superfamily [G3DSA:3.50.50.60] (177-327)
  IPR036188 FAD/NAD(P)-binding domain superfamily [SSF51905] (1-386)

Secondary structure (DSSP, 8-state):
-HHHHHHHHTT---EEE-SSSSS-GGG-EEEEETTEEEESS-SSBS---HHHHHHHTTTTTT--EE--SEEEEEE-SSS-EEEEESSHHHHHHHHTTT-HHHHHHHHHHHHHHHHHHHHHHHHHHSPPP-SS---HHHHHHGGGGHHHHHHHHHHHHHHHHHHTT--HHHHHHHH---HHHHHHHHHHHHTTSS--TTSTTHHHHHHHHTTT-TT-TT--BEETT-THHHHHHHHHHHHHTT-EEE-S--EEEEEEETTEEEEEEETTS-EEE-S-----S-HIIIIIIII-GGGS-HHHHHHHHT------EEEEEEEESSPPP-TT--GGG-SSEEEE---HHHHHHHHHHHHTT---SS-EEEEE-HHHH-GGGS-TT-EEEEEEEE---

pLDDT: mean 93.88, std 5.92, range [62.34, 98.81]

Radius of gyration: 22.78 Å; chains: 1; bounding box: 53×54×59 Å